Protein AF-0000000080295351 (afdb_homodimer)

Organism: Glossina morsitans morsitans (NCBI:txid37546)

Nearest PDB structures (foldseek):
  1lx5-assembly1_A-2  TM=9.892E-01  e=5.079E-13  Homo sapiens
  3qb4-assembly3_A  TM=9.776E-01  e=4.078E-13  Homo sapiens
  7zjf-assembly1_A  TM=9.695E-01  e=4.808E-13  Homo sapiens
  6z3j-assembly1_A  TM=9.639E-01  e=7.878E-13  Homo sapiens
  3evs-assembly1_B-2  TM=9.810E-01  e=1.364E-12  Homo sapiens

Structure (mmCIF, N/CA/C/O backbone):
data_AF-0000000080295351-model_v1
#
loop_
_entity.id
_entity.type
_entity.pdbx_description
1 polymer 'Protein decapentaplegic'
#
loop_
_atom_site.group_PDB
_atom_site.id
_atom_site.type_symbol
_atom_site.label_atom_id
_atom_site.label_alt_id
_atom_site.label_comp_id
_atom_site.label_asym_id
_atom_site.label_entity_id
_atom_site.label_seq_id
_atom_site.pdbx_PDB_ins_code
_atom_site.Cartn_x
_atom_site.Cartn_y
_atom_site.Cartn_z
_atom_site.occupancy
_atom_site.B_iso_or_equiv
_atom_site.auth_seq_id
_atom_site.auth_comp_id
_atom_site.auth_asym_id
_atom_site.auth_atom_id
_atom_site.pdbx_PDB_model_num
ATOM 1 N N . MET A 1 1 ? 25.172 14.836 -54.594 1 33.81 1 MET A N 1
ATOM 2 C CA . MET A 1 1 ? 23.75 14.508 -54.594 1 33.81 1 MET A CA 1
ATOM 3 C C . MET A 1 1 ? 23.484 13.18 -53.906 1 33.81 1 MET A C 1
ATOM 5 O O . MET A 1 1 ? 22.375 12.914 -53.469 1 33.81 1 MET A O 1
ATOM 9 N N . ARG A 1 2 ? 24.406 12.156 -54.125 1 41.59 2 ARG A N 1
ATOM 10 C CA . ARG A 1 2 ? 24.25 10.789 -53.656 1 41.59 2 ARG A CA 1
ATOM 11 C C . ARG A 1 2 ? 24.359 10.719 -52.125 1 41.59 2 ARG A C 1
ATOM 13 O O . ARG A 1 2 ? 23.75 9.844 -51.5 1 41.59 2 ARG A O 1
ATOM 20 N N . ALA A 1 3 ? 25.375 11.453 -51.562 1 43.94 3 ALA A N 1
ATOM 21 C CA . ALA A 1 3 ? 25.703 11.367 -50.156 1 43.94 3 ALA A CA 1
ATOM 22 C C . ALA A 1 3 ? 24.562 11.906 -49.312 1 43.94 3 ALA A C 1
ATOM 24 O O . ALA A 1 3 ? 24.406 11.523 -48.125 1 43.94 3 ALA A O 1
ATOM 25 N N . TRP A 1 4 ? 23.859 12.969 -49.812 1 43.91 4 TRP A N 1
ATOM 26 C CA . TRP A 1 4 ? 22.797 13.617 -49.031 1 43.91 4 TRP A CA 1
ATOM 27 C C . TRP A 1 4 ? 21.594 12.695 -48.875 1 43.91 4 TRP A C 1
ATOM 29 O O . TRP A 1 4 ? 20.688 12.977 -48.094 1 43.91 4 TRP A O 1
ATOM 39 N N . LEU A 1 5 ? 21.344 11.797 -49.969 1 41.09 5 LEU A N 1
ATOM 40 C CA . LEU A 1 5 ? 20.156 10.953 -49.906 1 41.09 5 LEU A CA 1
ATOM 41 C C . LEU A 1 5 ? 20.297 9.898 -48.812 1 41.09 5 LEU A C 1
ATOM 43 O O . LEU A 1 5 ? 19.312 9.25 -48.438 1 41.09 5 LEU A O 1
ATOM 47 N N . LEU A 1 6 ? 21.625 9.562 -48.438 1 41.78 6 LEU A N 1
ATOM 48 C CA . LEU A 1 6 ? 21.766 8.5 -47.438 1 41.78 6 LEU A CA 1
ATOM 49 C C . LEU A 1 6 ? 21.281 8.969 -46.062 1 41.78 6 LEU A C 1
ATOM 51 O O . LEU A 1 6 ? 20.906 8.156 -45.219 1 41.78 6 LEU A O 1
ATOM 55 N N . LEU A 1 7 ? 21.516 10.336 -45.781 1 42.91 7 LEU A N 1
ATOM 56 C CA . LEU A 1 7 ? 21.172 10.805 -44.438 1 42.91 7 LEU A CA 1
ATOM 57 C C . LEU A 1 7 ? 19.672 10.781 -44.219 1 42.91 7 LEU A C 1
ATOM 59 O O . LEU A 1 7 ? 19.203 10.625 -43.094 1 42.91 7 LEU A O 1
ATOM 63 N N . LEU A 1 8 ? 18.891 11.141 -45.281 1 39.78 8 LEU A N 1
ATOM 64 C CA . LEU A 1 8 ? 17.453 11.227 -45.062 1 39.78 8 LEU A CA 1
ATOM 65 C C . LEU A 1 8 ? 16.859 9.844 -44.75 1 39.78 8 LEU A C 1
ATOM 67 O O . LEU A 1 8 ? 15.75 9.742 -44.25 1 39.78 8 LEU A O 1
ATOM 71 N N . ALA A 1 9 ? 17.422 8.742 -45.438 1 37.09 9 ALA A N 1
ATOM 72 C CA . ALA A 1 9 ? 16.797 7.438 -45.25 1 37.09 9 ALA A CA 1
ATOM 73 C C . ALA A 1 9 ? 16.953 6.961 -43.812 1 37.09 9 ALA A C 1
ATOM 75 O O . ALA A 1 9 ? 16.25 6.047 -43.375 1 37.09 9 ALA A O 1
ATOM 76 N N . VAL A 1 10 ? 18.094 7.371 -43.125 1 39.38 10 VAL A N 1
ATOM 77 C CA . VAL A 1 10 ? 18.266 6.863 -41.781 1 39.38 10 VAL A CA 1
ATOM 78 C C . VAL A 1 10 ? 17.188 7.453 -40.844 1 39.38 10 VAL A C 1
ATOM 80 O O . VAL A 1 10 ? 16.797 6.82 -39.875 1 39.38 10 VAL A O 1
ATOM 83 N N . LEU A 1 11 ? 16.797 8.773 -41.062 1 35.59 11 LEU A N 1
ATOM 84 C CA . LEU A 1 11 ? 15.867 9.375 -40.125 1 35.59 11 LEU A CA 1
ATOM 85 C C . LEU A 1 11 ? 14.484 8.75 -40.219 1 35.59 11 LEU A C 1
ATOM 87 O O . LEU A 1 11 ? 13.602 9.031 -39.406 1 35.59 11 LEU A O 1
ATOM 91 N N . ALA A 1 12 ? 14.07 8.406 -41.438 1 31.62 12 ALA A N 1
ATOM 92 C CA . ALA A 1 12 ? 12.672 7.984 -41.562 1 31.62 12 ALA A CA 1
ATOM 93 C C . ALA A 1 12 ? 12.367 6.832 -40.594 1 31.62 12 ALA A C 1
ATOM 95 O O . ALA A 1 12 ? 11.297 6.781 -40 1 31.62 12 ALA A O 1
ATOM 96 N N . THR A 1 13 ? 13.008 5.676 -40.875 1 31.33 13 THR A N 1
ATOM 97 C CA . THR A 1 13 ? 12.32 4.453 -40.469 1 31.33 13 THR A CA 1
ATOM 98 C C . THR A 1 13 ? 12.273 4.348 -38.938 1 31.33 13 THR A C 1
ATOM 100 O O . THR A 1 13 ? 11.781 3.359 -38.406 1 31.33 13 THR A O 1
ATOM 103 N N . LEU A 1 14 ? 13.141 5.102 -38.219 1 31.36 14 LEU A N 1
ATOM 104 C CA . LEU A 1 14 ? 12.977 4.691 -36.812 1 31.36 14 LEU A CA 1
ATOM 105 C C . LEU A 1 14 ? 11.648 5.172 -36.25 1 31.36 14 LEU A C 1
ATOM 107 O O . LEU A 1 14 ? 11.578 6.211 -35.594 1 31.36 14 LEU A O 1
ATOM 111 N N . LEU A 1 15 ? 10.648 5.504 -37.062 1 30.25 15 LEU A N 1
ATOM 112 C CA . LEU A 1 15 ? 9.344 5.602 -36.438 1 30.25 15 LEU A CA 1
ATOM 113 C C . LEU A 1 15 ? 9.102 4.391 -35.531 1 30.25 15 LEU A C 1
ATOM 115 O O . LEU A 1 15 ? 8.789 3.305 -36 1 30.25 15 LEU A O 1
ATOM 119 N N . ILE A 1 16 ? 9.961 4.23 -34.531 1 29.77 16 ILE A N 1
ATOM 120 C CA . ILE A 1 16 ? 9.641 3.32 -33.438 1 29.77 16 ILE A CA 1
ATOM 121 C C . ILE A 1 16 ? 8.203 3.551 -32.969 1 29.77 16 ILE A C 1
ATOM 123 O O . ILE A 1 16 ? 7.879 4.609 -32.438 1 29.77 16 ILE A O 1
ATOM 127 N N . ARG A 1 17 ? 7.176 3.186 -33.75 1 28.94 17 ARG A N 1
ATOM 128 C CA . ARG A 1 17 ? 5.852 2.943 -33.188 1 28.94 17 ARG A CA 1
ATOM 129 C C . ARG A 1 17 ? 5.953 2.311 -31.812 1 28.94 17 ARG A C 1
ATOM 131 O O . ARG A 1 17 ? 6.355 1.154 -31.688 1 28.94 17 ARG A O 1
ATOM 138 N N . VAL A 1 18 ? 6.371 3.068 -30.859 1 31.17 18 VAL A N 1
ATOM 139 C CA . VAL A 1 18 ? 6.012 2.682 -29.5 1 31.17 18 VAL A CA 1
ATOM 140 C C . VAL A 1 18 ? 4.531 2.314 -29.438 1 31.17 18 VAL A C 1
ATOM 142 O O . VAL A 1 18 ? 3.664 3.191 -29.5 1 31.17 18 VAL A O 1
ATOM 145 N N . THR A 1 19 ? 4.051 1.417 -30.234 1 28.97 19 THR A N 1
ATOM 146 C CA . THR A 1 19 ? 2.795 0.798 -29.828 1 28.97 19 THR A CA 1
ATOM 147 C C . THR A 1 19 ? 2.766 0.582 -28.312 1 28.97 19 THR A C 1
ATOM 149 O O . THR A 1 19 ? 3.611 -0.13 -27.766 1 28.97 19 THR A O 1
ATOM 152 N N . VAL A 1 20 ? 2.518 1.569 -27.625 1 30.67 20 VAL A N 1
ATOM 153 C CA . VAL A 1 20 ? 1.967 1.328 -26.297 1 30.67 20 VAL A CA 1
ATOM 154 C C . VAL A 1 20 ? 0.976 0.167 -26.344 1 30.67 20 VAL A C 1
ATOM 156 O O . VAL A 1 20 ? -0.107 0.294 -26.922 1 30.67 20 VAL A O 1
ATOM 159 N N . ALA A 1 21 ? 1.445 -1.022 -26.672 1 30.05 21 ALA A N 1
ATOM 160 C CA . ALA A 1 21 ? 0.591 -2.148 -26.312 1 30.05 21 ALA A CA 1
ATOM 161 C C . ALA A 1 21 ? -0.128 -1.884 -24.984 1 30.05 21 ALA A C 1
ATOM 163 O O . ALA A 1 21 ? 0.512 -1.733 -23.953 1 30.05 21 ALA A O 1
ATOM 164 N N . ASN A 1 22 ? -1.122 -1.105 -25.016 1 31.73 22 ASN A N 1
ATOM 165 C CA . ASN A 1 22 ? -2.127 -1.218 -23.969 1 31.73 22 ASN A CA 1
ATOM 166 C C . ASN A 1 22 ? -2.24 -2.65 -23.453 1 31.73 22 ASN A C 1
ATOM 168 O O . ASN A 1 22 ? -2.998 -3.453 -24 1 31.73 22 ASN A O 1
ATOM 172 N N . GLN A 1 23 ? -1.128 -3.342 -23.375 1 30.75 23 GLN A N 1
ATOM 173 C CA . GLN A 1 23 ? -1.26 -4.617 -22.688 1 30.75 23 GLN A CA 1
ATOM 174 C C . GLN A 1 23 ? -2.195 -4.492 -21.484 1 30.75 23 GLN A C 1
ATOM 176 O O . GLN A 1 23 ? -1.875 -3.812 -20.5 1 30.75 23 GLN A O 1
ATOM 181 N N . ASN A 1 24 ? -3.455 -4.305 -21.766 1 34.47 24 ASN A N 1
ATOM 182 C CA . ASN A 1 24 ? -4.355 -4.75 -20.719 1 34.47 24 ASN A CA 1
ATOM 183 C C . ASN A 1 24 ? -3.725 -5.844 -19.859 1 34.47 24 ASN A C 1
ATOM 185 O O . ASN A 1 24 ? -3.633 -6.996 -20.281 1 34.47 24 ASN A O 1
ATOM 189 N N . LEU A 1 25 ? -2.516 -5.59 -19.391 1 35.16 25 LEU A N 1
ATOM 190 C CA . LEU A 1 25 ? -2.014 -6.566 -18.422 1 35.16 25 LEU A CA 1
ATOM 191 C C . LEU A 1 25 ? -3.162 -7.211 -17.656 1 35.16 25 LEU A C 1
ATOM 193 O O . LEU A 1 25 ? -3.82 -6.555 -16.844 1 35.16 25 LEU A O 1
ATOM 197 N N . ILE A 1 26 ? -3.949 -8.008 -18.344 1 40.06 26 ILE A N 1
ATOM 198 C CA . ILE A 1 26 ? -4.84 -8.898 -17.609 1 40.06 26 ILE A CA 1
ATOM 199 C C . ILE A 1 26 ? -4.195 -9.289 -16.281 1 40.06 26 ILE A C 1
ATOM 201 O O . ILE A 1 26 ? -3.094 -9.844 -16.266 1 40.06 26 ILE A O 1
ATOM 205 N N . ASP A 1 27 ? -4.449 -8.508 -15.281 1 47.47 27 ASP A N 1
ATOM 206 C CA . ASP A 1 27 ? -3.998 -8.82 -13.93 1 47.47 27 ASP A CA 1
ATOM 207 C C . ASP A 1 27 ? -4.207 -10.297 -13.609 1 47.47 27 ASP A C 1
ATOM 209 O O . ASP A 1 27 ? -5.34 -10.742 -13.414 1 47.47 27 ASP A O 1
ATOM 213 N N . ASP A 1 28 ? -3.365 -11.18 -14.062 1 52.41 28 ASP A N 1
ATOM 214 C CA . ASP A 1 28 ? -3.34 -12.617 -13.844 1 52.41 28 ASP A CA 1
ATOM 215 C C . ASP A 1 28 ? -3.629 -12.961 -12.383 1 52.41 28 ASP A C 1
ATOM 217 O O . ASP A 1 28 ? -3.959 -14.102 -12.062 1 52.41 28 ASP A O 1
ATOM 221 N N . ASN A 1 29 ? -3.668 -11.883 -11.562 1 59.28 29 ASN A N 1
ATOM 222 C CA . ASN A 1 29 ? -3.932 -12.203 -10.164 1 59.28 29 ASN A CA 1
ATOM 223 C C . ASN A 1 29 ? -5.418 -12.102 -9.836 1 59.28 29 ASN A C 1
ATOM 225 O O . ASN A 1 29 ? -5.816 -12.258 -8.68 1 59.28 29 ASN A O 1
ATOM 229 N N . ASN A 1 30 ? -6.07 -11.945 -10.945 1 75.31 30 ASN A N 1
ATOM 230 C CA . ASN A 1 30 ? -7.516 -11.883 -10.766 1 75.31 30 ASN A CA 1
ATOM 231 C C . ASN A 1 30 ? -8.172 -13.234 -11.031 1 75.31 30 ASN A C 1
ATOM 233 O O . ASN A 1 30 ? -7.98 -13.82 -12.102 1 75.31 30 ASN A O 1
ATOM 237 N N . ILE A 1 31 ? -8.75 -13.812 -10.023 1 79.38 31 ILE A N 1
ATOM 238 C CA . ILE A 1 31 ? -9.43 -15.102 -10.109 1 79.38 31 ILE A CA 1
ATOM 239 C C . ILE A 1 31 ? -10.375 -15.109 -11.305 1 79.38 31 ILE A C 1
ATOM 241 O O . ILE A 1 31 ? -10.695 -16.172 -11.852 1 79.38 31 ILE A O 1
ATOM 245 N N . LEU A 1 32 ? -10.789 -13.891 -11.703 1 76.06 32 LEU A N 1
ATOM 246 C CA . LEU A 1 32 ? -11.68 -13.781 -12.852 1 76.06 32 LEU A CA 1
ATOM 247 C C . LEU A 1 32 ? -10.992 -14.266 -14.117 1 76.06 32 LEU A C 1
ATOM 249 O O . LEU A 1 32 ? -11.633 -14.898 -14.969 1 76.06 32 LEU A O 1
ATOM 253 N N . THR A 1 33 ? -9.82 -13.938 -14.203 1 76.5 33 THR A N 1
ATOM 254 C CA . THR A 1 33 ? -9.062 -14.383 -15.367 1 76.5 33 THR A CA 1
ATOM 255 C C . THR A 1 33 ? -8.992 -15.906 -15.414 1 76.5 33 THR A C 1
ATOM 257 O O . THR A 1 33 ? -9.125 -16.5 -16.484 1 76.5 33 THR A O 1
ATOM 260 N N . LEU A 1 34 ? -8.719 -16.438 -14.289 1 78.31 34 LEU A N 1
ATOM 261 C CA . LEU A 1 34 ? -8.688 -17.906 -14.195 1 78.31 34 LEU A CA 1
ATOM 262 C C . LEU A 1 34 ? -10.039 -18.5 -14.57 1 78.31 34 LEU A C 1
ATOM 264 O O . LEU A 1 34 ? -10.109 -19.438 -15.352 1 78.31 34 LEU A O 1
ATOM 268 N N . LEU A 1 35 ? -11.055 -17.891 -14.102 1 77.56 35 LEU A N 1
ATOM 269 C CA . LEU A 1 35 ? -12.406 -18.391 -14.352 1 77.56 35 LEU A CA 1
ATOM 270 C C . LEU A 1 35 ? -12.75 -18.297 -15.836 1 77.56 35 LEU A C 1
ATOM 272 O O . LEU A 1 35 ? -13.328 -19.234 -16.406 1 77.56 35 LEU A O 1
ATOM 276 N N . ASN A 1 36 ? -12.422 -17.219 -16.344 1 76.38 36 ASN A N 1
ATOM 277 C CA . ASN A 1 36 ? -12.68 -17.031 -17.766 1 76.38 36 ASN A CA 1
ATOM 278 C C . ASN A 1 36 ? -11.898 -18.031 -18.625 1 76.38 36 ASN A C 1
ATOM 280 O O . ASN A 1 36 ? -12.422 -18.547 -19.609 1 76.38 36 ASN A O 1
ATOM 284 N N . LYS A 1 37 ? -10.703 -18.219 -18.188 1 75.44 37 LYS A N 1
ATOM 285 C CA . LYS A 1 37 ? -9.859 -19.188 -18.891 1 75.44 37 LYS A CA 1
ATOM 286 C C . LYS A 1 37 ? -10.438 -20.594 -18.797 1 75.44 37 LYS A C 1
ATOM 288 O O . LYS A 1 37 ? -10.477 -21.312 -19.797 1 75.44 37 LYS A O 1
ATOM 293 N N . MET A 1 38 ? -10.961 -20.906 -17.672 1 76.19 38 MET A N 1
ATOM 294 C CA . MET A 1 38 ? -11.453 -22.266 -17.438 1 76.19 38 MET A CA 1
ATOM 295 C C . MET A 1 38 ? -12.82 -22.469 -18.078 1 76.19 38 MET A C 1
ATOM 297 O O . MET A 1 38 ? -13.18 -23.594 -18.438 1 76.19 38 MET A O 1
ATOM 301 N N . LYS A 1 39 ? -13.492 -21.406 -18.188 1 73.56 39 LYS A N 1
ATOM 302 C CA . LYS A 1 39 ? -14.797 -21.484 -18.844 1 73.56 39 LYS A CA 1
ATOM 303 C C . LYS A 1 39 ? -14.641 -21.594 -20.359 1 73.56 39 LYS A C 1
ATOM 305 O O . LYS A 1 39 ? -15.406 -22.312 -21.016 1 73.56 39 LYS A O 1
ATOM 310 N N . LYS A 1 40 ? -13.742 -20.906 -20.844 1 72.81 40 LYS A N 1
ATOM 311 C CA . LYS A 1 40 ? -13.531 -20.891 -22.281 1 72.81 40 LYS A CA 1
ATOM 312 C C . LYS A 1 40 ? -13.008 -22.25 -22.766 1 72.81 40 LYS A C 1
ATOM 314 O O . LYS A 1 40 ? -13.43 -22.75 -23.812 1 72.81 40 LYS A O 1
ATOM 319 N N . ASN A 1 41 ? -12.094 -22.766 -21.984 1 68 41 ASN A N 1
ATOM 320 C CA . ASN A 1 41 ? -11.508 -24.062 -22.312 1 68 41 ASN A CA 1
ATOM 321 C C . ASN A 1 41 ? -11.57 -25.016 -21.125 1 68 41 ASN A C 1
ATOM 323 O O . ASN A 1 41 ? -10.586 -25.203 -20.422 1 68 41 ASN A O 1
ATOM 327 N N . PRO A 1 42 ? -12.82 -25.469 -21.031 1 65.75 42 PRO A N 1
ATOM 328 C CA . PRO A 1 42 ? -12.914 -26.375 -19.891 1 65.75 42 PRO A CA 1
ATOM 329 C C . PRO A 1 42 ? -12.008 -27.594 -20.016 1 65.75 42 PRO A C 1
ATOM 331 O O . PRO A 1 42 ? -12.008 -28.266 -21.047 1 65.75 42 PRO A O 1
ATOM 334 N N . PRO A 1 43 ? -11.086 -27.594 -19.094 1 64.31 43 PRO A N 1
ATOM 335 C CA . PRO A 1 43 ? -10.172 -28.734 -19.203 1 64.31 43 PRO A CA 1
ATOM 336 C C . PRO A 1 43 ? -10.875 -30.078 -19.031 1 64.31 43 PRO A C 1
ATOM 338 O O . PRO A 1 43 ? -11.758 -30.203 -18.172 1 64.31 43 PRO A O 1
ATOM 341 N N . LYS A 1 44 ? -10.961 -30.812 -20.109 1 68.25 44 LYS A N 1
ATOM 342 C CA . LYS A 1 44 ? -11.359 -32.188 -19.906 1 68.25 44 LYS A CA 1
ATOM 343 C C . LYS A 1 44 ? -10.32 -32.969 -19.094 1 68.25 44 LYS A C 1
ATOM 345 O O . LYS A 1 44 ? -9.422 -33.594 -19.641 1 68.25 44 LYS A O 1
ATOM 350 N N . ILE A 1 45 ? -10.383 -32.625 -17.797 1 69.44 45 ILE A N 1
ATOM 351 C CA . ILE A 1 45 ? -9.328 -33.156 -16.938 1 69.44 45 ILE A CA 1
ATOM 352 C C . ILE A 1 45 ? -9.711 -34.562 -16.453 1 69.44 45 ILE A C 1
ATOM 354 O O . ILE A 1 45 ? -10.789 -34.75 -15.891 1 69.44 45 ILE A O 1
ATOM 358 N N . ASP A 1 46 ? -8.977 -35.469 -17.125 1 71.88 46 ASP A N 1
ATOM 359 C CA . ASP A 1 46 ? -9.047 -36.781 -16.5 1 71.88 46 ASP A CA 1
ATOM 360 C C . ASP A 1 46 ? -8.203 -36.844 -15.227 1 71.88 46 ASP A C 1
ATOM 362 O O . ASP A 1 46 ? -6.996 -37.094 -15.289 1 71.88 46 ASP A O 1
ATOM 366 N N . ARG A 1 47 ? -8.898 -36.625 -14.086 1 71.88 47 ARG A N 1
ATOM 367 C CA . ARG A 1 47 ? -8.219 -36.531 -12.797 1 71.88 47 ARG A CA 1
ATOM 368 C C . ARG A 1 47 ? -7.445 -37.781 -12.484 1 71.88 47 ARG A C 1
ATOM 370 O O . ARG A 1 47 ? -6.453 -37.75 -11.758 1 71.88 47 ARG A O 1
ATOM 377 N N . SER A 1 48 ? -7.867 -38.875 -13.062 1 70.38 48 SER A N 1
ATOM 378 C CA . SER A 1 48 ? -7.199 -40.125 -12.773 1 70.38 48 SER A CA 1
ATOM 379 C C . SER A 1 48 ? -5.809 -40.188 -13.398 1 70.38 48 SER A C 1
ATOM 381 O O . SER A 1 48 ? -4.941 -40.938 -12.938 1 70.38 48 SER A O 1
ATOM 383 N N . LYS A 1 49 ? -5.66 -39.312 -14.344 1 74.25 49 LYS A N 1
ATOM 384 C CA . LYS A 1 49 ? -4.391 -39.375 -15.062 1 74.25 49 LYS A CA 1
ATOM 385 C C . LYS A 1 49 ? -3.432 -38.281 -14.57 1 74.25 49 LYS A C 1
ATOM 387 O O . LYS A 1 49 ? -2.266 -38.25 -14.969 1 74.25 49 LYS A O 1
ATOM 392 N N . ILE A 1 50 ? -3.938 -37.5 -13.742 1 78.81 50 ILE A N 1
ATOM 393 C CA . ILE A 1 50 ? -3.09 -36.406 -13.289 1 78.81 50 ILE A CA 1
ATOM 394 C C . ILE A 1 50 ? -2.445 -36.75 -11.953 1 78.81 50 ILE A C 1
ATOM 396 O O . ILE A 1 50 ? -3.131 -37.188 -11.023 1 78.81 50 ILE A O 1
ATOM 400 N N . VAL A 1 51 ? -1.111 -36.719 -12.047 1 86.69 51 VAL A N 1
ATOM 401 C CA . VAL A 1 51 ? -0.367 -36.938 -10.812 1 86.69 51 VAL A CA 1
ATOM 402 C C . VAL A 1 51 ? 0.142 -35.594 -10.266 1 86.69 51 VAL A C 1
ATOM 404 O O . VAL A 1 51 ? 0.805 -34.844 -10.977 1 86.69 51 VAL A O 1
ATOM 407 N N . ILE A 1 52 ? -0.254 -35.375 -9.047 1 90.25 52 ILE A N 1
ATOM 408 C CA . ILE A 1 52 ? 0.256 -34.188 -8.359 1 90.25 52 ILE A CA 1
ATOM 409 C C . ILE A 1 52 ? 1.617 -34.5 -7.738 1 90.25 52 ILE A C 1
ATOM 411 O O . ILE A 1 52 ? 1.727 -35.375 -6.867 1 90.25 52 ILE A O 1
ATOM 415 N N . PRO A 1 53 ? 2.543 -33.75 -8.203 1 91.19 53 PRO A N 1
ATOM 416 C CA . PRO A 1 53 ? 3.844 -34 -7.574 1 91.19 53 PRO A CA 1
ATOM 417 C C . PRO A 1 53 ? 3.824 -33.781 -6.062 1 91.19 53 PRO A C 1
ATOM 419 O O . PRO A 1 53 ? 3.176 -32.844 -5.59 1 91.19 53 PRO A O 1
ATOM 422 N N . ASP A 1 54 ? 4.555 -34.625 -5.371 1 88.25 54 ASP A N 1
ATOM 423 C CA . ASP A 1 54 ? 4.594 -34.531 -3.916 1 88.25 54 ASP A CA 1
ATOM 424 C C . ASP A 1 54 ? 5.094 -33.156 -3.453 1 88.25 54 ASP A C 1
ATOM 426 O O . ASP A 1 54 ? 4.582 -32.625 -2.48 1 88.25 54 ASP A O 1
ATOM 430 N N . GLU A 1 55 ? 6.027 -32.75 -4.125 1 86.62 55 GLU A N 1
ATOM 431 C CA . GLU A 1 55 ? 6.613 -31.453 -3.744 1 86.62 55 GLU A CA 1
ATOM 432 C C . GLU A 1 55 ? 5.578 -30.344 -3.805 1 86.62 55 GLU A C 1
ATOM 434 O O . GLU A 1 55 ? 5.57 -29.453 -2.953 1 86.62 55 GLU A O 1
ATOM 439 N N . LEU A 1 56 ? 4.832 -30.359 -4.793 1 90.56 56 LEU A N 1
ATOM 440 C CA . LEU A 1 56 ? 3.793 -29.344 -4.93 1 90.56 56 LEU A CA 1
ATOM 441 C C . LEU A 1 56 ? 2.766 -29.469 -3.809 1 90.56 56 LEU A C 1
ATOM 443 O O . LEU A 1 56 ? 2.328 -28.453 -3.252 1 90.56 56 LEU A O 1
ATOM 447 N N . TRP A 1 57 ? 2.432 -30.656 -3.535 1 89.12 57 TRP A N 1
ATOM 448 C CA . TRP A 1 57 ? 1.488 -30.891 -2.449 1 89.12 57 TRP A CA 1
ATOM 449 C C . TRP A 1 57 ? 2.049 -30.391 -1.121 1 89.12 57 TRP A C 1
ATOM 451 O O . TRP A 1 57 ? 1.341 -29.75 -0.34 1 89.12 57 TRP A O 1
ATOM 461 N N . GLU A 1 58 ? 3.297 -30.672 -0.961 1 87.5 58 GLU A N 1
ATOM 462 C CA . GLU A 1 58 ? 3.959 -30.203 0.257 1 87.5 58 GLU A CA 1
ATOM 463 C C . GLU A 1 58 ? 3.965 -28.688 0.342 1 87.5 58 GLU A C 1
ATOM 465 O O . GLU A 1 58 ? 3.75 -28.125 1.414 1 87.5 58 GLU A O 1
ATOM 470 N N . GLN A 1 59 ? 4.207 -28.125 -0.724 1 88.19 59 GLN A N 1
ATOM 471 C CA . GLN A 1 59 ? 4.207 -26.672 -0.758 1 88.19 59 GLN A CA 1
ATOM 472 C C . GLN A 1 59 ? 2.816 -26.109 -0.469 1 88.19 59 GLN A C 1
ATOM 474 O O . GLN A 1 59 ? 2.678 -25.094 0.207 1 88.19 59 GLN A O 1
ATOM 479 N N . TYR A 1 60 ? 1.876 -26.672 -0.994 1 90 60 TYR A N 1
ATOM 480 C CA . TYR A 1 60 ? 0.496 -26.297 -0.722 1 90 60 TYR A CA 1
ATOM 481 C C . TYR A 1 60 ? 0.199 -26.344 0.771 1 90 60 TYR A C 1
ATOM 483 O O . TYR A 1 60 ? -0.349 -25.391 1.336 1 90 60 TYR A O 1
ATOM 491 N N . LEU A 1 61 ? 0.573 -27.438 1.346 1 86.94 61 LEU A N 1
ATOM 492 C CA . LEU A 1 61 ? 0.341 -27.609 2.775 1 86.94 61 LEU A CA 1
ATOM 493 C C . LEU A 1 61 ? 1.12 -26.578 3.58 1 86.94 61 LEU A C 1
ATOM 495 O O . LEU A 1 61 ? 0.613 -26.047 4.57 1 86.94 61 LEU A O 1
ATOM 499 N N . ALA A 1 62 ? 2.26 -26.234 3.117 1 83.38 62 ALA A N 1
ATOM 500 C CA . ALA A 1 62 ? 3.104 -25.266 3.799 1 83.38 62 ALA A CA 1
ATOM 501 C C . ALA A 1 62 ? 2.492 -23.859 3.729 1 83.38 62 ALA A C 1
ATOM 503 O O . ALA A 1 62 ? 2.547 -23.109 4.699 1 83.38 62 ALA A O 1
ATOM 504 N N . ARG A 1 63 ? 1.953 -23.531 2.637 1 81.19 63 ARG A N 1
ATOM 505 C CA . ARG A 1 63 ? 1.376 -22.203 2.418 1 81.19 63 ARG A CA 1
ATOM 506 C C . ARG A 1 63 ? 0.099 -22.031 3.232 1 81.19 63 ARG A C 1
ATOM 508 O O . ARG A 1 63 ? -0.285 -20.906 3.553 1 81.19 63 ARG A O 1
ATOM 515 N N . ASN A 1 64 ? -0.535 -22.969 3.537 1 75.38 64 ASN A N 1
ATOM 516 C CA . ASN A 1 64 ? -1.769 -22.891 4.312 1 75.38 64 ASN A CA 1
ATOM 517 C C . ASN A 1 64 ? -1.525 -23.219 5.785 1 75.38 64 ASN A C 1
ATOM 519 O O . ASN A 1 64 ? -2.414 -23.734 6.465 1 75.38 64 ASN A O 1
ATOM 523 N N . LYS A 1 65 ? -0.288 -22.469 6.23 1 65.44 65 LYS A N 1
ATOM 524 C CA . LYS A 1 65 ? 0.127 -22.438 7.629 1 65.44 65 LYS A CA 1
ATOM 525 C C . LYS A 1 65 ? 0.105 -23.844 8.242 1 65.44 65 LYS A C 1
ATOM 527 O O . LYS A 1 65 ? -0.1 -24 9.445 1 65.44 65 LYS A O 1
ATOM 532 N N . GLN A 1 66 ? 0.197 -24.688 7.391 1 58.62 66 GLN A N 1
ATOM 533 C CA . GLN A 1 66 ? 0.378 -26.016 7.98 1 58.62 66 GLN A CA 1
ATOM 534 C C . GLN A 1 66 ? 1.858 -26.359 8.109 1 58.62 66 GLN A C 1
ATOM 536 O O . GLN A 1 66 ? 2.713 -25.672 7.547 1 58.62 66 GLN A O 1
ATOM 541 N N . LYS A 1 67 ? 2.355 -27.172 9 1 56.16 67 LYS A N 1
ATOM 542 C CA . LYS A 1 67 ? 3.582 -27.641 9.633 1 56.16 67 LYS A CA 1
ATOM 543 C C . LYS A 1 67 ? 4.742 -27.656 8.633 1 56.16 67 LYS A C 1
ATOM 545 O O . LYS A 1 67 ? 5.793 -28.25 8.914 1 56.16 67 LYS A O 1
ATOM 550 N N . PHE A 1 68 ? 4.602 -27.109 7.414 1 54.31 68 PHE A N 1
ATOM 551 C CA . PHE A 1 68 ? 5.77 -27.484 6.629 1 54.31 68 PHE A CA 1
ATOM 552 C C . PHE A 1 68 ? 6.691 -26.297 6.422 1 54.31 68 PHE A C 1
ATOM 554 O O . PHE A 1 68 ? 6.246 -25.141 6.434 1 54.31 68 PHE A O 1
ATOM 561 N N . ARG A 1 69 ? 8 -26.484 6.367 1 55.5 69 ARG A N 1
ATOM 562 C CA . ARG A 1 69 ? 9.055 -25.5 6.117 1 55.5 69 ARG A CA 1
ATOM 563 C C . ARG A 1 69 ? 8.945 -24.922 4.715 1 55.5 69 ARG A C 1
ATOM 565 O O . ARG A 1 69 ? 8.875 -25.656 3.732 1 55.5 69 ARG A O 1
ATOM 572 N N . PRO A 1 70 ? 8.789 -23.641 4.727 1 59.44 70 PRO A N 1
ATOM 573 C CA . PRO A 1 70 ? 8.625 -23.047 3.396 1 59.44 70 PRO A CA 1
ATOM 574 C C . PRO A 1 70 ? 9.875 -23.188 2.533 1 59.44 70 PRO A C 1
ATOM 576 O O . PRO A 1 70 ? 10.992 -23.141 3.053 1 59.44 70 PRO A O 1
ATOM 579 N N . ASN A 1 71 ? 9.734 -23.781 1.285 1 63.31 71 ASN A N 1
ATOM 580 C CA . ASN A 1 71 ? 10.781 -23.672 0.275 1 63.31 71 ASN A CA 1
ATOM 581 C C . ASN A 1 71 ? 11.195 -22.219 0.056 1 63.31 71 ASN A C 1
ATOM 583 O O . ASN A 1 71 ? 10.344 -21.344 -0.08 1 63.31 71 ASN A O 1
ATOM 587 N N . PRO A 1 72 ? 12.43 -21.922 0.279 1 66.62 72 PRO A N 1
ATOM 588 C CA . PRO A 1 72 ? 12.883 -20.531 0.105 1 66.62 72 PRO A CA 1
ATOM 589 C C . PRO A 1 72 ? 12.391 -19.906 -1.198 1 66.62 72 PRO A C 1
ATOM 591 O O . PRO A 1 72 ? 12.133 -18.703 -1.249 1 66.62 72 PRO A O 1
ATOM 594 N N . LEU A 1 73 ? 12.281 -20.828 -2.156 1 68.94 73 LEU A N 1
ATOM 595 C CA . LEU A 1 73 ? 11.828 -20.297 -3.443 1 68.94 73 LEU A CA 1
ATOM 596 C C . LEU A 1 73 ? 10.352 -19.906 -3.383 1 68.94 73 LEU A C 1
ATOM 598 O O . LEU A 1 73 ? 9.898 -19.094 -4.172 1 68.94 73 LEU A O 1
ATOM 602 N N . ALA A 1 74 ? 9.758 -20.531 -2.436 1 64.38 74 ALA A N 1
ATOM 603 C CA . ALA A 1 74 ? 8.328 -20.281 -2.295 1 64.38 74 ALA A CA 1
ATOM 604 C C . ALA A 1 74 ? 8.07 -18.875 -1.749 1 64.38 74 ALA A C 1
ATOM 606 O O . ALA A 1 74 ? 6.992 -18.312 -1.943 1 64.38 74 ALA A O 1
ATOM 607 N N . LYS A 1 75 ? 9.039 -18.328 -1.166 1 67.75 75 LYS A N 1
ATOM 608 C CA . LYS A 1 75 ? 8.875 -17 -0.582 1 67.75 75 LYS A CA 1
ATOM 609 C C . LYS A 1 75 ? 8.914 -15.922 -1.655 1 67.75 75 LYS A C 1
ATOM 611 O O . LYS A 1 75 ? 8.305 -14.867 -1.502 1 67.75 75 LYS A O 1
ATOM 616 N N . VAL A 1 76 ? 9.469 -16.391 -2.75 1 73.06 76 VAL A N 1
ATOM 617 C CA . VAL A 1 76 ? 9.719 -15.328 -3.732 1 73.06 76 VAL A CA 1
ATOM 618 C C . VAL A 1 76 ? 8.758 -15.484 -4.91 1 73.06 76 VAL A C 1
ATOM 620 O O . VAL A 1 76 ? 8.664 -14.602 -5.762 1 73.06 76 VAL A O 1
ATOM 623 N N . ALA A 1 77 ? 8.039 -16.594 -4.887 1 86.62 77 ALA A N 1
ATOM 624 C CA . ALA A 1 77 ? 7.141 -16.859 -6.008 1 86.62 77 ALA A CA 1
ATOM 625 C C . ALA A 1 77 ? 5.707 -17.062 -5.527 1 86.62 77 ALA A C 1
ATOM 627 O O . ALA A 1 77 ? 5.469 -17.703 -4.5 1 86.62 77 ALA A O 1
ATOM 628 N N . ASP A 1 78 ? 4.82 -16.453 -6.285 1 87.31 78 ASP A N 1
ATOM 629 C CA . ASP A 1 78 ? 3.42 -16.609 -5.914 1 87.31 78 ASP A CA 1
ATOM 630 C C . ASP A 1 78 ? 2.766 -17.75 -6.699 1 87.31 78 ASP A C 1
ATOM 632 O O . ASP A 1 78 ? 1.643 -18.156 -6.395 1 87.31 78 ASP A O 1
ATOM 636 N N . THR A 1 79 ? 3.498 -18.25 -7.688 1 92.19 79 THR A N 1
ATOM 637 C CA . THR A 1 79 ? 2.953 -19.328 -8.516 1 92.19 79 THR A CA 1
ATOM 638 C C . THR A 1 79 ? 4.004 -20.406 -8.773 1 92.19 79 THR A C 1
ATOM 640 O O . THR A 1 79 ? 5.164 -20.094 -9.055 1 92.19 79 THR A O 1
ATOM 643 N N . VAL A 1 80 ? 3.645 -21.609 -8.578 1 93.81 80 VAL A N 1
ATOM 644 C CA . VAL A 1 80 ? 4.48 -22.75 -8.906 1 93.81 80 VAL A CA 1
ATOM 645 C C . VAL A 1 80 ? 3.764 -23.641 -9.922 1 93.81 80 VAL A C 1
ATOM 647 O O . VAL A 1 80 ? 2.578 -23.938 -9.766 1 93.81 80 VAL A O 1
ATOM 650 N N . ARG A 1 81 ? 4.453 -24.031 -10.977 1 94.56 81 ARG A N 1
ATOM 651 C CA . ARG A 1 81 ? 3.895 -24.906 -11.992 1 94.56 81 ARG A CA 1
ATOM 652 C C . ARG A 1 81 ? 4.75 -26.156 -12.172 1 94.56 81 ARG A C 1
ATOM 654 O O . ARG A 1 81 ? 5.973 -26.109 -12.008 1 94.56 81 ARG A O 1
ATOM 661 N N . SER A 1 82 ? 4.082 -27.203 -12.422 1 95.38 82 SER A N 1
ATOM 662 C CA . SER A 1 82 ? 4.777 -28.453 -12.734 1 95.38 82 SER A CA 1
ATOM 663 C C . SER A 1 82 ? 4.5 -28.891 -14.164 1 95.38 82 SER A C 1
ATOM 665 O O . SER A 1 82 ? 3.344 -28.953 -14.586 1 95.38 82 SER A O 1
ATOM 667 N N . PHE A 1 83 ? 5.57 -29.188 -14.898 1 95.06 83 PHE A N 1
ATOM 668 C CA . PHE A 1 83 ? 5.469 -29.641 -16.281 1 95.06 83 PHE A CA 1
ATOM 669 C C . PHE A 1 83 ? 6.055 -31.031 -16.438 1 95.06 83 PHE A C 1
ATOM 671 O O . PHE A 1 83 ? 7.047 -31.375 -15.789 1 95.06 83 PHE A O 1
ATOM 678 N N . THR A 1 84 ? 5.395 -31.781 -17.234 1 93.5 84 THR A N 1
ATOM 679 C CA . THR A 1 84 ? 5.922 -33.094 -17.578 1 93.5 84 THR A CA 1
ATOM 680 C C . THR A 1 84 ? 6.41 -33.125 -19.016 1 93.5 84 THR A C 1
ATOM 682 O O . THR A 1 84 ? 6.09 -32.219 -19.812 1 93.5 84 THR A O 1
ATOM 685 N N . HIS A 1 85 ? 7.289 -34.125 -19.281 1 94.88 85 HIS A N 1
ATOM 686 C CA . HIS A 1 85 ? 7.852 -34.312 -20.625 1 94.88 85 HIS A CA 1
ATOM 687 C C . HIS A 1 85 ? 6.766 -34.562 -21.656 1 94.88 85 HIS A C 1
ATOM 689 O O . HIS A 1 85 ? 5.879 -35.406 -21.422 1 94.88 85 HIS A O 1
ATOM 695 N N . LYS A 1 86 ? 6.836 -33.844 -22.688 1 93.25 86 LYS A N 1
ATOM 696 C CA . LYS A 1 86 ? 5.949 -34.094 -23.828 1 93.25 86 LYS A CA 1
ATOM 697 C C . LYS A 1 86 ? 6.609 -35.031 -24.844 1 93.25 86 LYS A C 1
ATOM 699 O O . LYS A 1 86 ? 7.559 -34.625 -25.516 1 93.25 86 LYS A O 1
ATOM 704 N N . GLU A 1 87 ? 6.008 -36.156 -24.969 1 91.12 87 GLU A N 1
ATOM 705 C CA . GLU A 1 87 ? 6.586 -37.156 -25.844 1 91.12 87 GLU A CA 1
ATOM 706 C C . GLU A 1 87 ? 6.422 -36.75 -27.312 1 91.12 87 GLU A C 1
ATOM 708 O O . GLU A 1 87 ? 5.441 -36.125 -27.688 1 91.12 87 GLU A O 1
ATOM 713 N N . SER A 1 88 ? 7.434 -37.094 -28.109 1 91.81 88 SER A N 1
ATOM 714 C CA . SER A 1 88 ? 7.418 -36.875 -29.547 1 91.81 88 SER A CA 1
ATOM 715 C C . SER A 1 88 ? 8.258 -37.906 -30.281 1 91.81 88 SER A C 1
ATOM 717 O O . SER A 1 88 ? 8.914 -38.719 -29.672 1 91.81 88 SER A O 1
ATOM 719 N N . LYS A 1 89 ? 8.234 -37.812 -31.562 1 91.5 89 LYS A N 1
ATOM 720 C CA . LYS A 1 89 ? 8.977 -38.75 -32.406 1 91.5 89 LYS A CA 1
ATOM 721 C C . LYS A 1 89 ? 10.477 -38.562 -32.219 1 91.5 89 LYS A C 1
ATOM 723 O O . LYS A 1 89 ? 11.242 -39.531 -32.406 1 91.5 89 LYS A O 1
ATOM 728 N N . ILE A 1 90 ? 10.875 -37.438 -31.844 1 88.25 90 ILE A N 1
ATOM 729 C CA . ILE A 1 90 ? 12.289 -37.125 -31.672 1 88.25 90 ILE A CA 1
ATOM 730 C C . ILE A 1 90 ? 12.867 -38 -30.547 1 88.25 90 ILE A C 1
ATOM 732 O O . ILE A 1 90 ? 14.062 -38.281 -30.531 1 88.25 90 ILE A O 1
ATOM 736 N N . ASP A 1 91 ? 12.07 -38.406 -29.641 1 90.38 91 ASP A N 1
ATOM 737 C CA . ASP A 1 91 ? 12.508 -39.188 -28.469 1 90.38 91 ASP A CA 1
ATOM 738 C C . ASP A 1 91 ? 13.102 -40.531 -28.891 1 90.38 91 ASP A C 1
ATOM 740 O O . ASP A 1 91 ? 13.922 -41.094 -28.156 1 90.38 91 ASP A O 1
ATOM 744 N N . ASP A 1 92 ? 12.688 -40.969 -30.031 1 90 92 ASP A N 1
ATOM 745 C CA . ASP A 1 92 ? 13.18 -42.25 -30.531 1 90 92 ASP A CA 1
ATOM 746 C C . ASP A 1 92 ? 14.68 -42.188 -30.828 1 90 92 ASP A C 1
ATOM 748 O O . ASP A 1 92 ? 15.344 -43.219 -30.906 1 90 92 ASP A O 1
ATOM 752 N N . ARG A 1 93 ? 15.133 -41 -30.984 1 87.75 93 ARG A N 1
ATOM 753 C CA . ARG A 1 93 ? 16.547 -40.812 -31.281 1 87.75 93 ARG A CA 1
ATOM 754 C C . ARG A 1 93 ? 17.391 -41.031 -30.031 1 87.75 93 ARG A C 1
ATOM 756 O O . ARG A 1 93 ? 18.625 -41.125 -30.109 1 87.75 93 ARG A O 1
ATOM 763 N N . PHE A 1 94 ? 16.766 -41.094 -28.922 1 91.69 94 PHE A N 1
ATOM 764 C CA . PHE A 1 94 ? 17.453 -41.281 -27.641 1 91.69 94 PHE A CA 1
ATOM 765 C C . PHE A 1 94 ? 17.016 -42.562 -26.969 1 91.69 94 PHE A C 1
ATOM 767 O O . PHE A 1 94 ? 16.344 -42.531 -25.922 1 91.69 94 PHE A O 1
ATOM 774 N N . PRO A 1 95 ? 17.5 -43.656 -27.406 1 88.69 95 PRO A N 1
ATOM 775 C CA . PRO A 1 95 ? 17 -44.938 -26.922 1 88.69 95 PRO A CA 1
ATOM 776 C C . PRO A 1 95 ? 17.641 -45.344 -25.594 1 88.69 95 PRO A C 1
ATOM 778 O O . PRO A 1 95 ? 17.125 -46.219 -24.891 1 88.69 95 PRO A O 1
ATOM 781 N N . HIS A 1 96 ? 18.734 -44.781 -25.219 1 90.62 96 HIS A N 1
ATOM 782 C CA . HIS A 1 96 ? 19.484 -45.25 -24.047 1 90.62 96 HIS A CA 1
ATOM 783 C C . HIS A 1 96 ? 18.938 -44.656 -22.766 1 90.62 96 HIS A C 1
ATOM 785 O O . HIS A 1 96 ? 18.5 -43.5 -22.75 1 90.62 96 HIS A O 1
ATOM 791 N N . HIS A 1 97 ? 19.016 -45.438 -21.688 1 90.56 97 HIS A N 1
ATOM 792 C CA . HIS A 1 97 ? 18.484 -45 -20.406 1 90.56 97 HIS A CA 1
ATOM 793 C C . HIS A 1 97 ? 19.375 -43.938 -19.781 1 90.56 97 HIS A C 1
ATOM 795 O O . HIS A 1 97 ? 18.938 -43.188 -18.891 1 90.56 97 HIS A O 1
ATOM 801 N N . HIS A 1 98 ? 20.688 -43.812 -20.172 1 93.12 98 HIS A N 1
ATOM 802 C CA . HIS A 1 98 ? 21.641 -42.906 -19.531 1 93.12 98 HIS A CA 1
ATOM 803 C C . HIS A 1 98 ? 21.672 -41.562 -20.266 1 93.12 98 HIS A C 1
ATOM 805 O O . HIS A 1 98 ? 22.375 -40.656 -19.859 1 93.12 98 HIS A O 1
ATOM 811 N N . ARG A 1 99 ? 21 -41.469 -21.406 1 95.56 99 ARG A N 1
ATOM 812 C CA . ARG A 1 99 ? 21 -40.25 -22.234 1 95.56 99 ARG A CA 1
ATOM 813 C C . ARG A 1 99 ? 19.625 -40.031 -22.875 1 95.56 99 ARG A C 1
ATOM 815 O O . ARG A 1 99 ? 19.203 -40.812 -23.734 1 95.56 99 ARG A O 1
ATOM 822 N N . TYR A 1 100 ? 18.969 -38.969 -22.453 1 96.44 100 TYR A N 1
ATOM 823 C CA . TYR A 1 100 ? 17.594 -38.75 -22.906 1 96.44 100 TYR A CA 1
ATOM 824 C C . TYR A 1 100 ? 17.297 -37.281 -23.016 1 96.44 100 TYR A C 1
ATOM 826 O O . TYR A 1 100 ? 17.812 -36.469 -22.25 1 96.44 100 TYR A O 1
ATOM 834 N N . ARG A 1 101 ? 16.453 -36.906 -24 1 96.81 101 ARG A N 1
ATOM 835 C CA . ARG A 1 101 ? 16 -35.531 -24.188 1 96.81 101 ARG A CA 1
ATOM 836 C C . ARG A 1 101 ? 14.648 -35.312 -23.547 1 96.81 101 ARG A C 1
ATOM 838 O O . ARG A 1 101 ? 13.695 -36.031 -23.797 1 96.81 101 ARG A O 1
ATOM 845 N N . LEU A 1 102 ? 14.555 -34.344 -22.734 1 97.56 102 LEU A N 1
ATOM 846 C CA . LEU A 1 102 ? 13.297 -33.938 -22.109 1 97.56 102 LEU A CA 1
ATOM 847 C C . LEU A 1 102 ? 12.781 -32.625 -22.703 1 97.56 102 LEU A C 1
ATOM 849 O O . LEU A 1 102 ? 13.523 -31.656 -22.812 1 97.56 102 LEU A O 1
ATOM 853 N N . TYR A 1 103 ? 11.523 -32.656 -23.125 1 97.06 103 TYR A N 1
ATOM 854 C CA . TYR A 1 103 ? 10.883 -31.469 -23.688 1 97.06 103 TYR A CA 1
ATOM 855 C C . TYR A 1 103 ? 9.695 -31.031 -22.844 1 97.06 103 TYR A C 1
ATOM 857 O O . TYR A 1 103 ? 8.773 -31.828 -22.594 1 97.06 103 TYR A O 1
ATOM 865 N N . PHE A 1 104 ? 9.734 -29.797 -22.406 1 96.44 104 PHE A N 1
ATOM 866 C CA . PHE A 1 104 ? 8.672 -29.234 -21.594 1 96.44 104 PHE A CA 1
ATOM 867 C C . PHE A 1 104 ? 8.023 -28.047 -22.297 1 96.44 104 PHE A C 1
ATOM 869 O O . PHE A 1 104 ? 8.719 -27.125 -22.719 1 96.44 104 PHE A O 1
ATOM 876 N N . ASP A 1 105 ? 6.715 -28.062 -22.359 1 94.44 105 ASP A N 1
ATOM 877 C CA . ASP A 1 105 ? 5.969 -26.953 -22.922 1 94.44 105 ASP A CA 1
ATOM 878 C C . ASP A 1 105 ? 5.676 -25.891 -21.859 1 94.44 105 ASP A C 1
ATOM 880 O O . ASP A 1 105 ? 4.688 -26 -21.141 1 94.44 105 ASP A O 1
ATOM 884 N N . VAL A 1 106 ? 6.473 -24.812 -21.906 1 94.75 106 VAL A N 1
ATOM 885 C CA . VAL A 1 106 ? 6.352 -23.812 -20.859 1 94.75 106 VAL A CA 1
ATOM 886 C C . VAL A 1 106 ? 5.652 -22.578 -21.406 1 94.75 106 VAL A C 1
ATOM 888 O O . VAL A 1 106 ? 5.773 -21.484 -20.844 1 94.75 106 VAL A O 1
ATOM 891 N N . LYS A 1 107 ? 4.91 -22.656 -22.438 1 89.69 107 LYS A N 1
ATOM 892 C CA . LYS A 1 107 ? 4.262 -21.516 -23.094 1 89.69 107 LYS A CA 1
ATOM 893 C C . LYS A 1 107 ? 3.246 -20.844 -22.172 1 89.69 107 LYS A C 1
ATOM 895 O O . LYS A 1 107 ? 3.02 -19.641 -22.25 1 89.69 107 LYS A O 1
ATOM 900 N N . SER A 1 108 ? 2.68 -21.594 -21.312 1 86.88 108 SER A N 1
ATOM 901 C CA . SER A 1 108 ? 1.649 -21.078 -20.422 1 86.88 108 SER A CA 1
ATOM 902 C C . SER A 1 108 ? 2.205 -20 -19.5 1 86.88 108 SER A C 1
ATOM 904 O O . SER A 1 108 ? 1.475 -19.094 -19.078 1 86.88 108 SER A O 1
ATOM 906 N N . ILE A 1 109 ? 3.451 -20.062 -19.188 1 89.5 109 ILE A N 1
ATOM 907 C CA . ILE A 1 109 ? 4.078 -19.078 -18.328 1 89.5 109 ILE A CA 1
ATOM 908 C C . ILE A 1 109 ? 4.102 -17.719 -19.016 1 89.5 109 ILE A C 1
ATOM 910 O O . ILE A 1 109 ? 3.74 -16.703 -18.406 1 89.5 109 ILE A O 1
ATOM 914 N N . SER A 1 110 ? 4.484 -17.688 -20.234 1 85.75 110 SER A N 1
ATOM 915 C CA . SER A 1 110 ? 4.559 -16.453 -21 1 85.75 110 SER A CA 1
ATOM 916 C C . SER A 1 110 ? 3.172 -15.867 -21.25 1 85.75 110 SER A C 1
ATOM 918 O O . SER A 1 110 ? 2.988 -14.648 -21.203 1 85.75 110 SER A O 1
ATOM 920 N N . ASP A 1 111 ? 2.262 -16.719 -21.438 1 81.88 111 ASP A N 1
ATOM 921 C CA . ASP A 1 111 ? 0.891 -16.281 -21.672 1 81.88 111 ASP A CA 1
ATOM 922 C C . ASP A 1 111 ? 0.326 -15.539 -20.469 1 81.88 111 ASP A C 1
ATOM 924 O O . ASP A 1 111 ? -0.461 -14.609 -20.625 1 81.88 111 ASP A O 1
ATOM 928 N N . ASP A 1 112 ? 0.788 -15.938 -19.344 1 80.81 112 ASP A N 1
ATOM 929 C CA . ASP A 1 112 ? 0.267 -15.352 -18.109 1 80.81 112 ASP A CA 1
ATOM 930 C C . ASP A 1 112 ? 1.056 -14.109 -17.719 1 80.81 112 ASP A C 1
ATOM 932 O O . ASP A 1 112 ? 0.696 -13.422 -16.75 1 80.81 112 ASP A O 1
ATOM 936 N N . GLY A 1 113 ? 2.004 -13.789 -18.375 1 81.31 113 GLY A N 1
ATOM 937 C CA . GLY A 1 113 ? 2.793 -12.594 -18.125 1 81.31 113 GLY A CA 1
ATOM 938 C C . GLY A 1 113 ? 3.568 -12.656 -16.828 1 81.31 113 GLY A C 1
ATOM 939 O O . GLY A 1 113 ? 3.844 -11.617 -16.219 1 81.31 113 GLY A O 1
ATOM 940 N N . GLU A 1 114 ? 3.926 -13.727 -16.312 1 87.06 114 GLU A N 1
ATOM 941 C CA . GLU A 1 114 ? 4.656 -13.891 -15.062 1 87.06 114 GLU A CA 1
ATOM 942 C C . GLU A 1 114 ? 6.164 -13.906 -15.297 1 87.06 114 GLU A C 1
ATOM 944 O O . GLU A 1 114 ? 6.621 -14.266 -16.375 1 87.06 114 GLU A O 1
ATOM 949 N N . LYS A 1 115 ? 6.809 -13.477 -14.281 1 90.44 115 LYS A N 1
ATOM 950 C CA . LYS A 1 115 ? 8.266 -13.484 -14.352 1 90.44 115 LYS A CA 1
ATOM 951 C C . LYS A 1 115 ? 8.844 -14.711 -13.648 1 90.44 115 LYS A C 1
ATOM 953 O O . LYS A 1 115 ? 8.414 -15.062 -12.547 1 90.44 115 LYS A O 1
ATOM 958 N N . LEU A 1 116 ? 9.844 -15.297 -14.32 1 94.12 116 LEU A N 1
ATOM 959 C CA . LEU A 1 116 ? 10.477 -16.484 -13.773 1 94.12 116 LEU A CA 1
ATOM 960 C C . LEU A 1 116 ? 11.422 -16.125 -12.633 1 94.12 116 LEU A C 1
ATOM 962 O O . LEU A 1 116 ? 12.242 -15.219 -12.766 1 94.12 116 LEU A O 1
ATOM 966 N N . LYS A 1 117 ? 11.234 -16.812 -11.547 1 93.38 117 LYS A N 1
ATOM 967 C CA . LYS A 1 117 ? 12.141 -16.625 -10.422 1 93.38 117 LYS A CA 1
ATOM 968 C C . LYS A 1 117 ? 13.117 -17.781 -10.305 1 93.38 117 LYS A C 1
ATOM 970 O O . LYS A 1 117 ? 14.289 -17.594 -9.961 1 93.38 117 LYS A O 1
ATOM 975 N N . ALA A 1 118 ? 12.617 -18.938 -10.547 1 94.75 118 ALA A N 1
ATOM 976 C CA . ALA A 1 118 ? 13.445 -20.141 -10.469 1 94.75 118 ALA A CA 1
ATOM 977 C C . ALA A 1 118 ? 12.812 -21.297 -11.258 1 94.75 118 ALA A C 1
ATOM 979 O O . ALA A 1 118 ? 11.617 -21.266 -11.555 1 94.75 118 ALA A O 1
ATOM 980 N N . ALA A 1 119 ? 13.664 -22.234 -11.656 1 96.56 119 ALA A N 1
ATOM 981 C CA . ALA A 1 119 ? 13.227 -23.453 -12.328 1 96.56 119 ALA A CA 1
ATOM 982 C C . ALA A 1 119 ? 14.102 -24.641 -11.914 1 96.56 119 ALA A C 1
ATOM 984 O O . ALA A 1 119 ? 15.328 -24.547 -11.898 1 96.56 119 ALA A O 1
ATOM 985 N N . GLU A 1 120 ? 13.414 -25.719 -11.586 1 96.5 120 GLU A N 1
ATOM 986 C CA . GLU A 1 120 ? 14.133 -26.906 -11.133 1 96.5 120 GLU A CA 1
ATOM 987 C C . GLU A 1 120 ? 13.633 -28.156 -11.844 1 96.5 120 GLU A C 1
ATOM 989 O O . GLU A 1 120 ? 12.422 -28.359 -11.977 1 96.5 120 GLU A O 1
ATOM 994 N N . LEU A 1 121 ? 14.562 -28.891 -12.32 1 97.5 121 LEU A N 1
ATOM 995 C CA . LEU A 1 121 ? 14.258 -30.219 -12.836 1 97.5 121 LEU A CA 1
ATOM 996 C C . LEU A 1 121 ? 14.383 -31.281 -11.742 1 97.5 121 LEU A C 1
ATOM 998 O O . LEU A 1 121 ? 15.414 -31.359 -11.07 1 97.5 121 LEU A O 1
ATOM 1002 N N . LYS A 1 122 ? 13.344 -32 -11.625 1 96.31 122 LYS A N 1
ATOM 1003 C CA . LYS A 1 122 ? 13.336 -33.062 -10.617 1 96.31 122 LYS A CA 1
ATOM 1004 C C . LYS A 1 122 ? 13.398 -34.438 -11.273 1 96.31 122 LYS A C 1
ATOM 1006 O O . LYS A 1 122 ? 12.57 -34.781 -12.117 1 96.31 122 LYS A O 1
ATOM 1011 N N . LEU A 1 123 ? 14.406 -35.188 -10.844 1 96.94 123 LEU A N 1
ATOM 1012 C CA . LEU A 1 123 ? 14.578 -36.562 -11.367 1 96.94 123 LEU A CA 1
ATOM 1013 C C . LEU A 1 123 ? 14.484 -37.594 -10.25 1 96.94 123 LEU A C 1
ATOM 1015 O O . LEU A 1 123 ? 15.07 -37.406 -9.18 1 96.94 123 LEU A O 1
ATOM 1019 N N . SER A 1 124 ? 13.742 -38.594 -10.516 1 95.38 124 SER A N 1
ATOM 1020 C CA . SER A 1 124 ? 13.625 -39.688 -9.555 1 95.38 124 SER A CA 1
ATOM 1021 C C . SER A 1 124 ? 14.766 -40.688 -9.703 1 95.38 124 SER A C 1
ATOM 1023 O O . SER A 1 124 ? 15.445 -40.719 -10.734 1 95.38 124 SER A O 1
ATOM 1025 N N . ARG A 1 125 ? 14.969 -41.438 -8.641 1 94.69 125 ARG A N 1
ATOM 1026 C CA . ARG A 1 125 ? 16.031 -42.438 -8.633 1 94.69 125 ARG A CA 1
ATOM 1027 C C . ARG A 1 125 ? 15.508 -43.75 -8.094 1 94.69 125 ARG A C 1
ATOM 1029 O O . ARG A 1 125 ? 14.688 -43.781 -7.176 1 94.69 125 ARG A O 1
ATOM 1036 N N . ASP A 1 126 ? 15.992 -44.812 -8.734 1 90.94 126 ASP A N 1
ATOM 1037 C CA . ASP A 1 126 ? 15.664 -46.156 -8.266 1 90.94 126 ASP A CA 1
ATOM 1038 C C . ASP A 1 126 ? 16.875 -46.812 -7.598 1 90.94 126 ASP A C 1
ATOM 1040 O O . ASP A 1 126 ? 18.016 -46.5 -7.953 1 90.94 126 ASP A O 1
ATOM 1044 N N . ALA A 1 127 ? 16.516 -47.625 -6.637 1 87.25 127 ALA A N 1
ATOM 1045 C CA . ALA A 1 127 ? 17.578 -48.375 -5.977 1 87.25 127 ALA A CA 1
ATOM 1046 C C . ALA A 1 127 ? 18.203 -49.406 -6.93 1 87.25 127 ALA A C 1
ATOM 1048 O O . ALA A 1 127 ? 17.531 -49.906 -7.816 1 87.25 127 ALA A O 1
ATOM 1049 N N . ILE A 1 128 ? 19.516 -49.5 -6.777 1 81.44 128 ILE A N 1
ATOM 1050 C CA . ILE A 1 128 ? 20.234 -50.5 -7.57 1 81.44 128 ILE A CA 1
ATOM 1051 C C . ILE A 1 128 ? 20.281 -51.812 -6.82 1 81.44 128 ILE A C 1
ATOM 1053 O O . ILE A 1 128 ? 20.594 -51.875 -5.625 1 81.44 128 ILE A O 1
ATOM 1057 N N . SER A 1 129 ? 19.703 -52.844 -7.508 1 72.94 129 SER A N 1
ATOM 1058 C CA . SER A 1 129 ? 19.734 -54.156 -6.875 1 72.94 129 SER A CA 1
ATOM 1059 C C . SER A 1 129 ? 21.172 -54.594 -6.559 1 72.94 129 SER A C 1
ATOM 1061 O O . SER A 1 129 ? 22.094 -54.219 -7.273 1 72.94 129 SER A O 1
ATOM 1063 N N . ASP A 1 130 ? 21.438 -55.094 -5.27 1 60.66 130 ASP A N 1
ATOM 1064 C CA . ASP A 1 130 ? 22.719 -55.562 -4.715 1 60.66 130 ASP A CA 1
ATOM 1065 C C . ASP A 1 130 ? 23.5 -56.344 -5.742 1 60.66 130 ASP A C 1
ATOM 1067 O O . ASP A 1 130 ? 24.734 -56.281 -5.805 1 60.66 130 ASP A O 1
ATOM 1071 N N . ALA A 1 131 ? 22.812 -57.25 -6.426 1 56.88 131 ALA A N 1
ATOM 1072 C CA . ALA A 1 131 ? 23.516 -58.188 -7.316 1 56.88 131 ALA A CA 1
ATOM 1073 C C . ALA A 1 131 ? 24.281 -57.406 -8.398 1 56.88 131 ALA A C 1
ATOM 1075 O O . ALA A 1 131 ? 25.25 -57.906 -8.961 1 56.88 131 ALA A O 1
ATOM 1076 N N . SER A 1 132 ? 23.844 -56.188 -8.562 1 58.25 132 SER A N 1
ATOM 1077 C CA . SER A 1 132 ? 24.438 -55.438 -9.664 1 58.25 132 SER A CA 1
ATOM 1078 C C . SER A 1 132 ? 25.5 -54.438 -9.172 1 58.25 132 SER A C 1
ATOM 1080 O O . SER A 1 132 ? 26.031 -53.656 -9.953 1 58.25 132 SER A O 1
ATOM 1082 N N . TRP A 1 133 ? 25.625 -54.5 -7.84 1 58.97 133 TRP A N 1
ATOM 1083 C CA . TRP A 1 133 ? 26.625 -53.594 -7.301 1 58.97 133 TRP A CA 1
ATOM 1084 C C . TRP A 1 133 ? 28.016 -53.938 -7.801 1 58.97 133 TRP A C 1
ATOM 1086 O O . TRP A 1 133 ? 28.344 -55.125 -7.941 1 58.97 133 TRP A O 1
ATOM 1096 N N . PRO A 1 134 ? 28.656 -53.094 -8.375 1 55.34 134 PRO A N 1
ATOM 1097 C CA . PRO A 1 134 ? 30.016 -53.438 -8.812 1 55.34 134 PRO A CA 1
ATOM 1098 C C . PRO A 1 134 ? 30.828 -54.125 -7.715 1 55.34 134 PRO A C 1
ATOM 1100 O O . PRO A 1 134 ? 30.656 -53.812 -6.535 1 55.34 134 PRO A O 1
ATOM 1103 N N . THR A 1 135 ? 31.125 -55.375 -7.785 1 51.78 135 THR A N 1
ATOM 1104 C CA . THR A 1 135 ? 31.969 -56.094 -6.852 1 51.78 135 THR A CA 1
ATOM 1105 C C . THR A 1 135 ? 33.156 -55.219 -6.418 1 51.78 135 THR A C 1
ATOM 1107 O O . THR A 1 135 ? 33.844 -55.562 -5.461 1 51.78 135 THR A O 1
ATOM 1110 N N . SER A 1 136 ? 33.969 -54.562 -7.309 1 51.34 136 SER A N 1
ATOM 1111 C CA . SER A 1 136 ? 35.25 -53.969 -6.926 1 51.34 136 SER A CA 1
ATOM 1112 C C . SER A 1 136 ? 35.062 -52.781 -5.996 1 51.34 136 SER A C 1
ATOM 1114 O O . SER A 1 136 ? 34.188 -51.969 -6.199 1 51.34 136 SER A O 1
ATOM 1116 N N . ARG A 1 137 ? 35.562 -52.719 -4.77 1 48.12 137 ARG A N 1
ATOM 1117 C CA . ARG A 1 137 ? 35.688 -51.781 -3.656 1 48.12 137 ARG A CA 1
ATOM 1118 C C . ARG A 1 137 ? 35.969 -50.375 -4.156 1 48.12 137 ARG A C 1
ATOM 1120 O O . ARG A 1 137 ? 36.281 -49.469 -3.371 1 48.12 137 ARG A O 1
ATOM 1127 N N . HIS A 1 138 ? 36.281 -50.031 -5.344 1 50.19 138 HIS A N 1
ATOM 1128 C CA . HIS A 1 138 ? 36.812 -48.688 -5.574 1 50.19 138 HIS A CA 1
ATOM 1129 C C . HIS A 1 138 ? 35.719 -47.656 -5.398 1 50.19 138 HIS A C 1
ATOM 1131 O O . HIS A 1 138 ? 34.625 -47.781 -5.965 1 50.19 138 HIS A O 1
ATOM 1137 N N . ARG A 1 139 ? 35.781 -46.812 -4.445 1 52.31 139 ARG A N 1
ATOM 1138 C CA . ARG A 1 139 ? 35.031 -45.625 -3.996 1 52.31 139 ARG A CA 1
ATOM 1139 C C . ARG A 1 139 ? 34.344 -44.938 -5.168 1 52.31 139 ARG A C 1
ATOM 1141 O O . ARG A 1 139 ? 33.25 -44.406 -5.023 1 52.31 139 ARG A O 1
ATOM 1148 N N . ASP A 1 140 ? 35.125 -44.906 -6.164 1 53.78 140 ASP A N 1
ATOM 1149 C CA . ASP A 1 140 ? 34.719 -44.094 -7.305 1 53.78 140 ASP A CA 1
ATOM 1150 C C . ASP A 1 140 ? 33.562 -44.719 -8.062 1 53.78 140 ASP A C 1
ATOM 1152 O O . ASP A 1 140 ? 33 -44.125 -8.969 1 53.78 140 ASP A O 1
ATOM 1156 N N . ARG A 1 141 ? 33.156 -45.906 -7.621 1 61.91 141 ARG A N 1
ATOM 1157 C CA . ARG A 1 141 ? 32.125 -46.594 -8.391 1 61.91 141 ARG A CA 1
ATOM 1158 C C . ARG A 1 141 ? 30.75 -46.469 -7.742 1 61.91 141 ARG A C 1
ATOM 1160 O O . ARG A 1 141 ? 29.766 -47 -8.242 1 61.91 141 ARG A O 1
ATOM 1167 N N . ASP A 1 142 ? 30.719 -45.562 -6.82 1 78.88 142 ASP A N 1
ATOM 1168 C CA . ASP A 1 142 ? 29.453 -45.469 -6.078 1 78.88 142 ASP A CA 1
ATOM 1169 C C . ASP A 1 142 ? 28.734 -44.156 -6.367 1 78.88 142 ASP A C 1
ATOM 1171 O O . ASP A 1 142 ? 27.875 -43.719 -5.594 1 78.88 142 ASP A O 1
ATOM 1175 N N . ARG A 1 143 ? 29.328 -43.531 -7.418 1 89 143 ARG A N 1
ATOM 1176 C CA . ARG A 1 143 ? 28.703 -42.219 -7.707 1 89 143 ARG A CA 1
ATOM 1177 C C . ARG A 1 143 ? 28.484 -42.062 -9.211 1 89 143 ARG A C 1
ATOM 1179 O O . ARG A 1 143 ? 29.25 -42.562 -10.016 1 89 143 ARG A O 1
ATOM 1186 N N . TYR A 1 144 ? 27.438 -41.438 -9.539 1 92.25 144 TYR A N 1
ATOM 1187 C CA . TYR A 1 144 ? 27.172 -41.031 -10.914 1 92.25 144 TYR A CA 1
ATOM 1188 C C . TYR A 1 144 ? 27.172 -39.5 -11.039 1 92.25 144 TYR A C 1
ATOM 1190 O O . TYR A 1 144 ? 27.047 -38.781 -10.031 1 92.25 144 TYR A O 1
ATOM 1198 N N . GLN A 1 145 ? 27.438 -39.031 -12.203 1 94.62 145 GLN A N 1
ATOM 1199 C CA . GLN A 1 145 ? 27.297 -37.625 -12.547 1 94.62 145 GLN A CA 1
ATOM 1200 C C . GLN A 1 145 ? 26.094 -37.406 -13.461 1 94.62 145 GLN A C 1
ATOM 1202 O O . GLN A 1 145 ? 25.922 -38.094 -14.461 1 94.62 145 GLN A O 1
ATOM 1207 N N . VAL A 1 146 ? 25.281 -36.5 -13.008 1 96.31 146 VAL A N 1
ATOM 1208 C CA . VAL A 1 146 ? 24.141 -36.125 -13.836 1 96.31 146 VAL A CA 1
ATOM 1209 C C . VAL A 1 146 ? 24.438 -34.781 -14.516 1 96.31 146 VAL A C 1
ATOM 1211 O O . VAL A 1 146 ? 24.594 -33.781 -13.852 1 96.31 146 VAL A O 1
ATOM 1214 N N . LEU A 1 147 ? 24.5 -34.844 -15.844 1 97 147 LEU A N 1
ATOM 1215 C CA . LEU A 1 147 ? 24.766 -33.656 -16.641 1 97 147 LEU A CA 1
ATOM 1216 C C . LEU A 1 147 ? 23.516 -33.188 -17.375 1 97 147 LEU A C 1
ATOM 1218 O 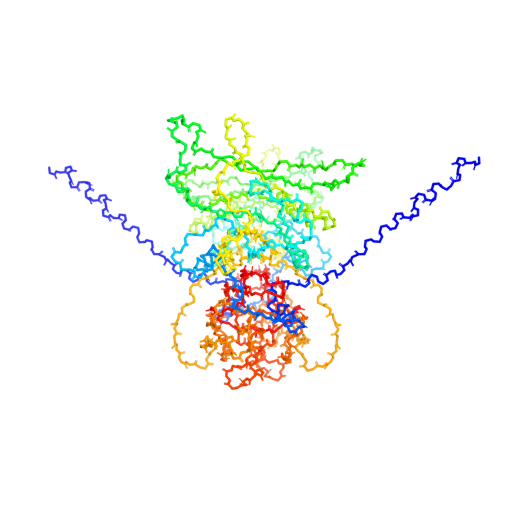O . LEU A 1 147 ? 22.828 -34 -18 1 97 147 LEU A O 1
ATOM 1222 N N . VAL A 1 148 ? 23.25 -31.922 -17.219 1 98.12 148 VAL A N 1
ATOM 1223 C CA . VAL A 1 148 ? 22.094 -31.344 -17.891 1 98.12 148 VAL A CA 1
ATOM 1224 C C . VAL A 1 148 ? 22.547 -30.312 -18.922 1 98.12 148 VAL A C 1
ATOM 1226 O O . VAL A 1 148 ? 23.234 -29.344 -18.578 1 98.12 148 VAL A O 1
ATOM 1229 N N . TYR A 1 149 ? 22.125 -30.531 -20.188 1 97.94 149 TYR A N 1
ATOM 1230 C CA . TYR A 1 149 ? 22.5 -29.641 -21.266 1 97.94 149 TYR A CA 1
ATOM 1231 C C . TYR A 1 149 ? 21.266 -28.938 -21.844 1 97.94 149 TYR A C 1
ATOM 1233 O O . TYR A 1 149 ? 20.234 -29.578 -22.047 1 97.94 149 TYR A O 1
ATOM 1241 N N . ASP A 1 150 ? 21.422 -27.656 -22.047 1 98.06 150 ASP A N 1
ATOM 1242 C CA . ASP A 1 150 ? 20.453 -26.922 -22.844 1 98.06 150 ASP A CA 1
ATOM 1243 C C . ASP A 1 150 ? 20.719 -27.109 -24.344 1 98.06 150 ASP A C 1
ATOM 1245 O O . ASP A 1 150 ? 21.828 -26.812 -24.812 1 98.06 150 ASP A O 1
ATOM 1249 N N . ILE A 1 151 ? 19.719 -27.562 -25 1 96.94 151 ILE A N 1
ATOM 1250 C CA . ILE A 1 151 ? 19.891 -27.75 -26.438 1 96.94 151 ILE A CA 1
ATOM 1251 C C . ILE A 1 151 ? 19.688 -26.406 -27.141 1 96.94 151 ILE A C 1
ATOM 1253 O O . ILE A 1 151 ? 18.562 -25.922 -27.281 1 96.94 151 ILE A O 1
ATOM 1257 N N . MET A 1 152 ? 20.75 -25.891 -27.688 1 95.75 152 MET A N 1
ATOM 1258 C CA . MET A 1 152 ? 20.734 -24.547 -28.281 1 95.75 152 MET A CA 1
ATOM 1259 C C . MET A 1 152 ? 20.406 -24.625 -29.766 1 95.75 152 MET A C 1
ATOM 1261 O O . MET A 1 152 ? 19.859 -23.672 -30.328 1 95.75 152 MET A O 1
ATOM 1265 N N . ARG A 1 153 ? 20.812 -25.719 -30.344 1 93.88 153 ARG A N 1
ATOM 1266 C CA . ARG A 1 153 ? 20.594 -25.922 -31.766 1 93.88 153 ARG A CA 1
ATOM 1267 C C . ARG A 1 153 ? 20.438 -27.391 -32.094 1 93.88 153 ARG A C 1
ATOM 1269 O O . ARG A 1 153 ? 21.156 -28.234 -31.562 1 93.88 153 ARG A O 1
ATOM 1276 N N . LEU A 1 154 ? 19.469 -27.594 -32.969 1 90.06 154 LEU A N 1
ATOM 1277 C CA . LEU A 1 154 ? 19.25 -28.969 -33.375 1 90.06 154 LEU A CA 1
ATOM 1278 C C . LEU A 1 154 ? 20.281 -29.391 -34.406 1 90.06 154 LEU A C 1
ATOM 1280 O O . LEU A 1 154 ? 20.719 -28.578 -35.219 1 90.06 154 LEU A O 1
ATOM 1284 N N . GLY A 1 155 ? 20.625 -30.641 -34.312 1 88.12 155 GLY A N 1
ATOM 1285 C CA . GLY A 1 155 ? 21.5 -31.203 -35.312 1 88.12 155 GLY A CA 1
ATOM 1286 C C . GLY A 1 155 ? 20.734 -31.75 -36.5 1 88.12 155 GLY A C 1
ATOM 1287 O O . GLY A 1 155 ? 19.578 -32.156 -36.375 1 88.12 155 GLY A O 1
ATOM 1288 N N . VAL A 1 156 ? 21.391 -31.562 -37.719 1 87.81 156 VAL A N 1
ATOM 1289 C CA . VAL A 1 156 ? 20.891 -32.156 -38.938 1 87.81 156 VAL A CA 1
ATOM 1290 C C . VAL A 1 156 ? 21.906 -33.188 -39.469 1 87.81 156 VAL A C 1
ATOM 1292 O O . VAL A 1 156 ? 23.062 -32.812 -39.688 1 87.81 156 VAL A O 1
ATOM 1295 N N . LYS A 1 157 ? 21.391 -34.344 -39.531 1 84.88 157 LYS A N 1
ATOM 1296 C CA . LYS A 1 157 ? 22.297 -35.406 -39.969 1 84.88 157 LYS A CA 1
ATOM 1297 C C . LYS A 1 157 ? 23.047 -35 -41.219 1 84.88 157 LYS A C 1
ATOM 1299 O O . LYS A 1 157 ? 22.422 -34.625 -42.219 1 84.88 157 LYS A O 1
ATOM 1304 N N . GLY A 1 158 ? 24.297 -35.125 -41.219 1 86.19 158 GLY A N 1
ATOM 1305 C CA . GLY A 1 158 ? 25.141 -34.875 -42.375 1 86.19 158 GLY A CA 1
ATOM 1306 C C . GLY A 1 158 ? 25.312 -33.406 -42.688 1 86.19 158 GLY A C 1
ATOM 1307 O O . GLY A 1 158 ? 26.078 -33.031 -43.594 1 86.19 158 GLY A O 1
ATOM 1308 N N . VAL A 1 159 ? 24.641 -32.594 -42.062 1 89.75 159 VAL A N 1
ATOM 1309 C CA . VAL A 1 159 ? 24.672 -31.172 -42.406 1 89.75 159 VAL A CA 1
ATOM 1310 C C . VAL A 1 159 ? 25.281 -30.375 -41.25 1 89.75 159 VAL A C 1
ATOM 1312 O O . VAL A 1 159 ? 26.297 -29.672 -41.438 1 89.75 159 VAL A O 1
ATOM 1315 N N . ARG A 1 160 ? 24.641 -30.453 -40.062 1 90 160 ARG A N 1
ATOM 1316 C CA . ARG A 1 160 ? 25.078 -29.641 -38.938 1 90 160 ARG A CA 1
ATOM 1317 C C . ARG A 1 160 ? 24.984 -30.422 -37.625 1 90 160 ARG A C 1
ATOM 1319 O O . ARG A 1 160 ? 24.062 -31.203 -37.438 1 90 160 ARG A O 1
ATOM 1326 N N . SER A 1 161 ? 26 -30.203 -36.812 1 90.94 161 SER A N 1
ATOM 1327 C CA . SER A 1 161 ? 26.016 -30.828 -35.469 1 90.94 161 SER A CA 1
ATOM 1328 C C . SER A 1 161 ? 25.172 -30.031 -34.5 1 90.94 161 SER A C 1
ATOM 1330 O O . SER A 1 161 ? 25.047 -28.812 -34.594 1 90.94 161 SER A O 1
ATOM 1332 N N . PRO A 1 162 ? 24.562 -30.812 -33.594 1 92.25 162 PRO A N 1
ATOM 1333 C CA . PRO A 1 162 ? 23.828 -30.094 -32.562 1 92.25 162 PRO A CA 1
ATOM 1334 C C . PRO A 1 162 ? 24.734 -29.312 -31.625 1 92.25 162 PRO A C 1
ATOM 1336 O O . PRO A 1 162 ? 25.938 -29.609 -31.516 1 92.25 162 PRO A O 1
ATOM 1339 N N . HIS A 1 163 ? 24.219 -28.234 -31.078 1 94.69 163 HIS A N 1
ATOM 1340 C CA . HIS A 1 163 ? 24.938 -27.438 -30.094 1 94.69 163 HIS A CA 1
ATOM 1341 C C . HIS A 1 163 ? 24.312 -27.562 -28.719 1 94.69 163 HIS A C 1
ATOM 1343 O O . HIS A 1 163 ? 23.125 -27.312 -28.547 1 94.69 163 HIS A O 1
ATOM 1349 N N . TYR A 1 164 ? 25.156 -28.016 -27.766 1 95.69 164 TYR A N 1
ATOM 1350 C CA . TYR A 1 164 ? 24.703 -28.188 -26.391 1 95.69 164 TYR A CA 1
ATOM 1351 C C . TYR A 1 164 ? 25.406 -27.219 -25.453 1 95.69 164 TYR A C 1
ATOM 1353 O O . TYR A 1 164 ? 26.594 -26.922 -25.625 1 95.69 164 TYR A O 1
ATOM 1361 N N . TRP A 1 165 ? 24.641 -26.688 -24.469 1 96.81 165 TRP A N 1
ATOM 1362 C CA . TRP A 1 165 ? 25.203 -25.859 -23.406 1 96.81 165 TRP A CA 1
ATOM 1363 C C . TRP A 1 165 ? 25.016 -26.516 -22.031 1 96.81 165 TRP A C 1
ATOM 1365 O O . TRP A 1 165 ? 23.875 -26.719 -21.609 1 96.81 165 TRP A O 1
ATOM 1375 N N . LEU A 1 166 ? 26.141 -26.859 -21.344 1 96.88 166 LEU A N 1
ATOM 1376 C CA . LEU A 1 166 ? 26.062 -27.469 -20.016 1 96.88 166 LEU A CA 1
ATOM 1377 C C . LEU A 1 166 ? 25.578 -26.453 -18.984 1 96.88 166 LEU A C 1
ATOM 1379 O O . LEU A 1 166 ? 26.234 -25.438 -18.75 1 96.88 166 LEU A O 1
ATOM 1383 N N . ILE A 1 167 ? 24.484 -26.734 -18.328 1 96.44 167 ILE A N 1
ATOM 1384 C CA . ILE A 1 167 ? 23.938 -25.734 -17.406 1 96.44 167 ILE A CA 1
ATOM 1385 C C . ILE A 1 167 ? 24.031 -26.234 -15.977 1 96.44 167 ILE A C 1
ATOM 1387 O O . ILE A 1 167 ? 24.062 -25.438 -15.031 1 96.44 167 ILE A O 1
ATOM 1391 N N . GLU A 1 168 ? 23.953 -27.484 -15.82 1 96.06 168 GLU A N 1
ATOM 1392 C CA . GLU A 1 168 ? 24.016 -28.031 -14.469 1 96.06 168 GLU A CA 1
ATOM 1393 C C . GLU A 1 168 ? 24.781 -29.344 -14.438 1 96.06 168 GLU A C 1
ATOM 1395 O O . GLU A 1 168 ? 24.766 -30.109 -15.406 1 96.06 168 GLU A O 1
ATOM 1400 N N . ASN A 1 169 ? 25.547 -29.531 -13.414 1 94.75 169 ASN A N 1
ATOM 1401 C CA . ASN A 1 169 ? 26.281 -30.75 -13.125 1 94.75 169 ASN A CA 1
ATOM 1402 C C . ASN A 1 169 ? 26.156 -31.141 -11.656 1 94.75 169 ASN A C 1
ATOM 1404 O O . ASN A 1 169 ? 26.531 -30.375 -10.773 1 94.75 169 ASN A O 1
ATOM 1408 N N . ARG A 1 170 ? 25.625 -32.406 -11.453 1 95.25 170 ARG A N 1
ATOM 1409 C CA . ARG A 1 170 ? 25.406 -32.844 -10.07 1 95.25 170 ARG A CA 1
ATOM 1410 C C . ARG A 1 170 ? 25.891 -34.25 -9.844 1 95.25 170 ARG A C 1
ATOM 1412 O O . ARG A 1 170 ? 25.625 -35.156 -10.656 1 95.25 170 ARG A O 1
ATOM 1419 N N . THR A 1 171 ? 26.609 -34.406 -8.75 1 93.38 171 THR A N 1
ATOM 1420 C CA . THR A 1 171 ? 27.031 -35.719 -8.344 1 93.38 171 THR A CA 1
ATOM 1421 C C . THR A 1 171 ? 25.969 -36.406 -7.484 1 93.38 171 THR A C 1
ATOM 1423 O O . THR A 1 171 ? 25.422 -35.781 -6.566 1 93.38 171 THR A O 1
ATOM 1426 N N . VAL A 1 172 ? 25.641 -37.719 -7.875 1 92.62 172 VAL A N 1
ATOM 1427 C CA . VAL A 1 172 ? 24.641 -38.438 -7.105 1 92.62 172 VAL A CA 1
ATOM 1428 C C . VAL A 1 172 ? 25.234 -39.75 -6.594 1 92.62 172 VAL A C 1
ATOM 1430 O O . VAL A 1 172 ? 25.938 -40.469 -7.328 1 92.62 172 VAL A O 1
ATOM 1433 N N . TRP A 1 173 ? 24.891 -39.969 -5.309 1 89.25 173 TRP A N 1
ATOM 1434 C CA . TRP A 1 173 ? 25.359 -41.188 -4.691 1 89.25 173 TRP A CA 1
ATOM 1435 C C . TRP A 1 173 ? 24.406 -42.344 -4.965 1 89.25 173 TRP A C 1
ATOM 1437 O O . TRP A 1 173 ? 23.188 -42.156 -4.898 1 89.25 173 TRP A O 1
ATOM 1447 N N . LEU A 1 174 ? 24.969 -43.5 -5.207 1 88.69 174 LEU A N 1
ATOM 1448 C CA . LEU A 1 174 ? 24.156 -44.656 -5.637 1 88.69 174 LEU A CA 1
ATOM 1449 C C . LEU A 1 174 ? 23.422 -45.281 -4.449 1 88.69 174 LEU A C 1
ATOM 1451 O O . LEU A 1 174 ? 22.469 -46.031 -4.633 1 88.69 174 LEU A O 1
ATOM 1455 N N . ASN A 1 175 ? 23.797 -44.969 -3.293 1 85.69 175 ASN A N 1
ATOM 1456 C CA . ASN A 1 175 ? 23.188 -45.562 -2.113 1 85.69 175 ASN A CA 1
ATOM 1457 C C . ASN A 1 175 ? 21.953 -44.781 -1.671 1 85.69 175 ASN A C 1
ATOM 1459 O O . ASN A 1 175 ? 21.328 -45.094 -0.661 1 85.69 175 ASN A O 1
ATOM 1463 N N . SER A 1 176 ? 21.594 -43.781 -2.373 1 89 176 SER A N 1
ATOM 1464 C CA . SER A 1 176 ? 20.422 -42.969 -2.043 1 89 176 SER A CA 1
ATOM 1465 C C . SER A 1 176 ? 19.422 -42.969 -3.186 1 89 176 SER A C 1
ATOM 1467 O O . SER A 1 176 ? 19.797 -43.062 -4.355 1 89 176 SER A O 1
ATOM 1469 N N . THR A 1 177 ? 18.125 -42.906 -2.844 1 90.75 177 THR A N 1
ATOM 1470 C CA . THR A 1 177 ? 17.078 -42.844 -3.855 1 90.75 177 THR A CA 1
ATOM 1471 C C . THR A 1 177 ? 16.328 -41.531 -3.775 1 90.75 177 THR A C 1
ATOM 1473 O O . THR A 1 177 ? 15.234 -41.406 -4.328 1 90.75 177 THR A O 1
ATOM 1476 N N . GLU A 1 178 ? 16.922 -40.625 -3.133 1 91.12 178 GLU A N 1
ATOM 1477 C CA . GLU A 1 178 ? 16.312 -39.312 -3.043 1 91.12 178 GLU A CA 1
ATOM 1478 C C . GLU A 1 178 ? 16.281 -38.625 -4.402 1 91.12 178 GLU A C 1
ATOM 1480 O O . GLU A 1 178 ? 17.234 -38.719 -5.176 1 91.12 178 GLU A O 1
ATOM 1485 N N . LYS A 1 179 ? 15.25 -37.938 -4.617 1 93.12 179 LYS A N 1
ATOM 1486 C CA . LYS A 1 179 ? 15.133 -37.219 -5.883 1 93.12 179 LYS A CA 1
ATOM 1487 C C . LYS A 1 179 ? 16.266 -36.219 -6.062 1 93.12 179 LYS A C 1
ATOM 1489 O O . LYS A 1 179 ? 16.75 -35.625 -5.09 1 93.12 179 LYS A O 1
ATOM 1494 N N . VAL A 1 180 ? 16.656 -36.031 -7.277 1 94.81 180 VAL A N 1
ATOM 1495 C CA . VAL A 1 180 ? 17.703 -35.062 -7.609 1 94.81 180 VAL A CA 1
ATOM 1496 C C . VAL A 1 180 ? 17.078 -33.781 -8.125 1 94.81 180 VAL A C 1
ATOM 1498 O O . VAL A 1 180 ? 16.203 -33.812 -9 1 94.81 180 VAL A O 1
ATOM 1501 N N . SER A 1 181 ? 17.438 -32.688 -7.52 1 94.56 181 SER A N 1
ATOM 1502 C CA . SER A 1 181 ? 16.969 -31.391 -7.957 1 94.56 181 SER A CA 1
ATOM 1503 C C . SER A 1 181 ? 18.062 -30.641 -8.711 1 94.56 181 SER A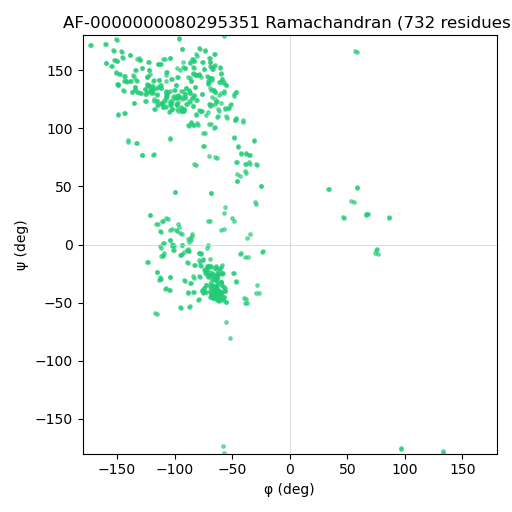 C 1
ATOM 1505 O O . SER A 1 181 ? 19.156 -30.422 -8.18 1 94.56 181 SER A O 1
ATOM 1507 N N . LEU A 1 182 ? 17.781 -30.266 -9.953 1 97.06 182 LEU A N 1
ATOM 1508 C CA . LEU A 1 182 ? 18.766 -29.594 -10.797 1 97.06 182 LEU A CA 1
ATOM 1509 C C . LEU A 1 182 ? 18.25 -28.219 -11.227 1 97.06 182 LEU A C 1
ATOM 1511 O O . LEU A 1 182 ? 17.125 -28.094 -11.703 1 97.06 182 LEU A O 1
ATOM 1515 N N . ASP A 1 183 ? 19.094 -27.234 -11.109 1 96.5 183 ASP A N 1
ATOM 1516 C CA . ASP A 1 183 ? 18.719 -25.875 -11.508 1 96.5 183 ASP A CA 1
ATOM 1517 C C . ASP A 1 183 ? 18.797 -25.719 -13.023 1 96.5 183 ASP A C 1
ATOM 1519 O O . ASP A 1 183 ? 19.891 -25.766 -13.602 1 96.5 183 ASP A O 1
ATOM 1523 N N . VAL A 1 184 ? 17.656 -25.484 -13.57 1 98.06 184 VAL A N 1
ATOM 1524 C CA . VAL A 1 184 ? 17.641 -25.328 -15.023 1 98.06 184 VAL A CA 1
ATOM 1525 C C . VAL A 1 184 ? 17.078 -23.953 -15.383 1 98.06 184 VAL A C 1
ATOM 1527 O O . VAL A 1 184 ? 16.516 -23.781 -16.469 1 98.06 184 VAL A O 1
ATOM 1530 N N . SER A 1 185 ? 17.172 -22.969 -14.5 1 96.75 185 SER A N 1
ATOM 1531 C CA . SER A 1 185 ? 16.625 -21.625 -14.672 1 96.75 185 SER A CA 1
ATOM 1532 C C . SER A 1 185 ? 17.156 -20.969 -15.945 1 96.75 185 SER A C 1
ATOM 1534 O O . SER A 1 185 ? 16.391 -20.359 -16.703 1 96.75 185 SER A O 1
ATOM 1536 N N . PRO A 1 186 ? 18.422 -21.172 -16.234 1 97.06 186 PRO A N 1
ATOM 1537 C CA . PRO A 1 186 ? 18.938 -20.5 -17.438 1 97.06 186 PRO A CA 1
ATOM 1538 C C . PRO A 1 186 ? 18.25 -20.984 -18.719 1 97.06 186 PRO A C 1
ATOM 1540 O O . PRO A 1 186 ? 17.969 -20.172 -19.609 1 97.06 186 PRO A O 1
ATOM 1543 N N . ALA A 1 187 ? 17.984 -22.219 -18.781 1 98 187 ALA A N 1
ATOM 1544 C CA . ALA A 1 187 ? 17.344 -22.766 -19.969 1 98 187 ALA A CA 1
ATOM 1545 C C . ALA A 1 187 ? 15.906 -22.266 -20.078 1 98 187 ALA A C 1
ATOM 1547 O O . ALA A 1 187 ? 15.484 -21.812 -21.156 1 98 187 ALA A O 1
ATOM 1548 N N . VAL A 1 188 ? 15.234 -22.312 -19 1 97.75 188 VAL A N 1
ATOM 1549 C CA . VAL A 1 188 ? 13.828 -21.906 -19.016 1 97.75 188 VAL A CA 1
ATOM 1550 C C . VAL A 1 188 ? 13.727 -20.406 -19.344 1 97.75 188 VAL A C 1
ATOM 1552 O O . VAL A 1 188 ? 12.836 -19.984 -20.078 1 97.75 188 VAL A O 1
ATOM 1555 N N . ASP A 1 189 ? 14.594 -19.641 -18.828 1 96.25 189 ASP A N 1
ATOM 1556 C CA . ASP A 1 189 ? 14.633 -18.203 -19.125 1 96.25 189 ASP A CA 1
ATOM 1557 C C . ASP A 1 189 ? 14.781 -17.969 -20.625 1 96.25 189 ASP A C 1
ATOM 1559 O O . ASP A 1 189 ? 14.086 -17.125 -21.203 1 96.25 189 ASP A O 1
ATOM 1563 N N . ARG A 1 190 ? 15.617 -18.688 -21.109 1 96.25 190 ARG A N 1
ATOM 1564 C CA . ARG A 1 190 ? 15.836 -18.562 -22.562 1 96.25 190 ARG A CA 1
ATOM 1565 C C . ARG A 1 190 ? 14.586 -18.984 -23.328 1 96.25 190 ARG A C 1
ATOM 1567 O O . ARG A 1 190 ? 14.211 -18.328 -24.297 1 96.25 190 ARG A O 1
ATOM 1574 N N . TRP A 1 191 ? 13.961 -20.141 -22.953 1 97.19 191 TRP A N 1
ATOM 1575 C CA . TRP A 1 191 ? 12.758 -20.625 -23.625 1 97.19 191 TRP A CA 1
ATOM 1576 C C . TRP A 1 191 ? 11.656 -19.578 -23.594 1 97.19 191 TRP A C 1
ATOM 1578 O O . TRP A 1 191 ? 10.875 -19.469 -24.531 1 97.19 191 TRP A O 1
ATOM 1588 N N . LEU A 1 192 ? 11.57 -18.859 -22.484 1 95.62 192 LEU A N 1
ATOM 1589 C CA . LEU A 1 192 ? 10.523 -17.859 -22.328 1 95.62 192 LEU A CA 1
ATOM 1590 C C . LEU A 1 192 ? 10.805 -16.641 -23.188 1 95.62 192 LEU A C 1
ATOM 1592 O O . LEU A 1 192 ? 9.875 -16 -23.688 1 95.62 192 LEU A O 1
ATOM 1596 N N . SER A 1 193 ? 11.992 -16.281 -23.359 1 93.69 193 SER A N 1
ATOM 1597 C CA . SER A 1 193 ? 12.383 -15.148 -24.203 1 93.69 193 SER A CA 1
ATOM 1598 C C . SER A 1 193 ? 12.258 -15.484 -25.672 1 93.69 193 SER A C 1
ATOM 1600 O O . SER A 1 193 ? 11.883 -14.625 -26.484 1 93.69 193 SER A O 1
ATOM 1602 N N . ALA A 1 194 ? 12.586 -16.672 -25.938 1 94.25 194 ALA A N 1
ATOM 1603 C CA . ALA A 1 194 ? 12.5 -17.156 -27.312 1 94.25 194 ALA A CA 1
ATOM 1604 C C . ALA A 1 194 ? 11.812 -18.516 -27.375 1 94.25 194 ALA A C 1
ATOM 1606 O O . ALA A 1 194 ? 12.477 -19.547 -27.516 1 94.25 194 ALA A O 1
ATOM 1607 N N . PRO A 1 195 ? 10.508 -18.5 -27.469 1 92.62 195 PRO A N 1
ATOM 1608 C CA . PRO A 1 195 ? 9.758 -19.75 -27.406 1 92.62 195 PRO A CA 1
ATOM 1609 C C . PRO A 1 195 ? 10.031 -20.688 -28.578 1 92.62 195 PRO A C 1
ATOM 1611 O O . PRO A 1 195 ? 9.922 -21.906 -28.453 1 92.62 195 PRO A O 1
ATOM 1614 N N . ASN A 1 196 ? 10.398 -20.141 -29.656 1 93 196 ASN A N 1
ATOM 1615 C CA . ASN A 1 196 ? 10.656 -20.938 -30.859 1 93 196 ASN A CA 1
ATOM 1616 C C . ASN A 1 196 ? 12.008 -21.641 -30.781 1 93 196 ASN A C 1
ATOM 1618 O O . ASN A 1 196 ? 12.305 -22.531 -31.578 1 93 196 ASN A O 1
ATOM 1622 N N . ARG A 1 197 ? 12.734 -21.312 -29.781 1 94.12 197 ARG A N 1
ATOM 1623 C CA . ARG A 1 197 ? 14.055 -21.922 -29.641 1 94.12 197 ARG A CA 1
ATOM 1624 C C . ARG A 1 197 ? 14.094 -22.875 -28.453 1 94.12 197 ARG A C 1
ATOM 1626 O O . ARG A 1 197 ? 15.164 -23.156 -27.906 1 94.12 197 ARG A O 1
ATOM 1633 N N . ASN A 1 198 ? 12.992 -23.297 -28.047 1 96 198 ASN A N 1
ATOM 1634 C CA . ASN A 1 198 ? 12.914 -24.344 -27.047 1 96 198 ASN A CA 1
ATOM 1635 C C . ASN A 1 198 ? 13.047 -25.734 -27.656 1 96 198 ASN A C 1
ATOM 1637 O O . ASN A 1 198 ? 12.086 -26.266 -28.203 1 96 198 ASN A O 1
ATOM 1641 N N . TYR A 1 199 ? 14.25 -26.281 -27.484 1 95.44 199 TYR A N 1
ATOM 1642 C CA . TYR A 1 199 ? 14.5 -27.609 -28.047 1 95.44 199 TYR A CA 1
ATOM 1643 C C . TYR A 1 199 ? 14.617 -28.656 -26.938 1 95.44 199 TYR A C 1
ATOM 1645 O O . TYR A 1 199 ? 14.961 -29.812 -27.188 1 95.44 199 TYR A O 1
ATOM 1653 N N . GLY A 1 200 ? 14.453 -28.234 -25.734 1 97 200 GLY A N 1
ATOM 1654 C CA . GLY A 1 200 ? 14.461 -29.172 -24.625 1 97 200 GLY A CA 1
ATOM 1655 C C . GLY A 1 200 ? 15.805 -29.266 -23.938 1 97 200 GLY A C 1
ATOM 1656 O O . GLY A 1 200 ? 16.703 -28.453 -24.188 1 97 200 GLY A O 1
ATOM 1657 N N . LEU A 1 201 ? 15.867 -30.188 -22.953 1 98.12 201 LEU A N 1
ATOM 1658 C CA . LEU A 1 201 ? 17.062 -30.469 -22.188 1 98.12 201 LEU A CA 1
ATOM 1659 C C . LEU A 1 201 ? 17.609 -31.859 -22.5 1 98.12 201 LEU A C 1
ATOM 1661 O O . LEU A 1 201 ? 16.844 -32.812 -22.641 1 98.12 201 LEU A O 1
ATOM 1665 N N . LEU A 1 202 ? 18.875 -31.875 -22.688 1 97.38 202 LEU A N 1
ATOM 1666 C CA . LEU A 1 202 ? 19.531 -33.156 -22.812 1 97.38 202 LEU A CA 1
ATOM 1667 C C . LEU A 1 202 ? 20.156 -33.594 -21.484 1 97.38 202 LEU A C 1
ATOM 1669 O O . LEU A 1 202 ? 20.969 -32.844 -20.922 1 97.38 202 LEU A O 1
ATOM 1673 N N . ILE A 1 203 ? 19.734 -34.719 -20.969 1 97.88 203 ILE A N 1
ATOM 1674 C CA . ILE A 1 203 ? 20.266 -35.219 -19.703 1 97.88 203 ILE A CA 1
ATOM 1675 C C . ILE A 1 203 ? 21.172 -36.406 -19.984 1 97.88 203 ILE A C 1
ATOM 1677 O O . ILE A 1 203 ? 20.797 -37.344 -20.719 1 97.88 203 ILE A O 1
ATOM 1681 N N . GLU A 1 204 ? 22.312 -36.375 -19.391 1 97 204 GLU A N 1
ATOM 1682 C CA . GLU A 1 204 ? 23.25 -37.5 -19.469 1 97 204 GLU A CA 1
ATOM 1683 C C . GLU A 1 204 ? 23.672 -37.969 -18.078 1 97 204 GLU A C 1
ATOM 1685 O O . GLU A 1 204 ? 23.969 -37.156 -17.219 1 97 204 GLU A O 1
ATOM 1690 N N . VAL A 1 205 ? 23.641 -39.25 -17.922 1 95.81 205 VAL A N 1
ATOM 1691 C CA . VAL A 1 205 ? 24.109 -39.875 -16.688 1 95.81 205 VAL A CA 1
ATOM 1692 C C . VAL A 1 205 ? 25.391 -40.656 -16.969 1 95.81 205 VAL A C 1
ATOM 1694 O O . VAL A 1 205 ? 25.391 -41.594 -17.75 1 95.81 205 VAL A O 1
ATOM 1697 N N . ARG A 1 206 ? 26.438 -40.219 -16.219 1 94.06 206 ARG A N 1
ATOM 1698 C CA . ARG A 1 206 ? 27.734 -40.812 -16.469 1 94.06 206 ARG A CA 1
ATOM 1699 C C . ARG A 1 206 ? 28.406 -41.219 -15.164 1 94.06 206 ARG A C 1
ATOM 1701 O O . ARG A 1 206 ? 28.031 -40.75 -14.086 1 94.06 206 ARG A O 1
ATOM 1708 N N . THR A 1 207 ? 29.359 -42.125 -15.32 1 89.88 207 THR A N 1
ATOM 1709 C CA . THR A 1 207 ? 30.203 -42.469 -14.172 1 89.88 207 THR A CA 1
ATOM 1710 C C . THR A 1 207 ? 31.203 -41.344 -13.883 1 89.88 207 THR A C 1
ATOM 1712 O O . THR A 1 207 ? 31.531 -40.562 -14.766 1 89.88 207 THR A O 1
ATOM 1715 N N . THR A 1 208 ? 31.641 -41.156 -12.625 1 84.19 208 THR A N 1
ATOM 1716 C CA . THR A 1 208 ? 32.469 -40.031 -12.203 1 84.19 208 THR A CA 1
ATOM 1717 C C . THR A 1 208 ? 33.906 -40.219 -12.711 1 84.19 208 THR A C 1
ATOM 1719 O O . THR A 1 208 ? 34.531 -39.25 -13.148 1 84.19 208 THR A O 1
ATOM 1722 N N . GLU A 1 209 ? 34.5 -41.281 -12.703 1 77.62 209 GLU A N 1
ATOM 1723 C CA . GLU A 1 209 ? 35.906 -41.438 -12.977 1 77.62 209 GLU A CA 1
ATOM 1724 C C . GLU A 1 209 ? 36.188 -41.406 -14.477 1 77.62 209 GLU A C 1
ATOM 1726 O O . GLU A 1 209 ? 37.062 -40.656 -14.938 1 77.62 209 GLU A O 1
ATOM 1731 N N . HIS A 1 210 ? 35.438 -42.125 -15.227 1 80.31 210 HIS A N 1
ATOM 1732 C CA . HIS A 1 210 ? 35.781 -42.281 -16.641 1 80.31 210 HIS A CA 1
ATOM 1733 C C . HIS A 1 210 ? 34.719 -41.594 -17.516 1 80.31 210 HIS A C 1
ATOM 1735 O O . HIS A 1 210 ? 34.844 -41.562 -18.734 1 80.31 210 HIS A O 1
ATOM 1741 N N . LEU A 1 211 ? 33.719 -41.031 -16.891 1 82.75 211 LEU A N 1
ATOM 1742 C CA . LEU A 1 211 ? 32.656 -40.344 -17.578 1 82.75 211 LEU A CA 1
ATOM 1743 C C . LEU A 1 211 ? 32.031 -41.219 -18.641 1 82.75 211 LEU A C 1
ATOM 1745 O O . LEU A 1 211 ? 31.719 -40.75 -19.75 1 82.75 211 LEU A O 1
ATOM 1749 N N . GLU A 1 212 ? 31.953 -42.469 -18.266 1 88.31 212 GLU A N 1
ATOM 1750 C CA . GLU A 1 212 ? 31.266 -43.438 -19.125 1 88.31 212 GLU A CA 1
ATOM 1751 C C . GLU A 1 212 ? 29.766 -43.469 -18.828 1 88.31 212 GLU A C 1
ATOM 1753 O O . GLU A 1 212 ? 29.328 -43.062 -17.75 1 88.31 212 GLU A O 1
ATOM 1758 N N . PRO A 1 213 ? 29.109 -43.906 -19.859 1 90.25 213 PRO A N 1
ATOM 1759 C CA . PRO A 1 213 ? 27.672 -44.031 -19.609 1 90.25 213 PRO A CA 1
ATOM 1760 C C . PRO A 1 213 ? 27.359 -44.906 -18.406 1 90.25 213 PRO A C 1
ATOM 1762 O O . PRO A 1 213 ? 28 -45.969 -18.203 1 90.25 213 PRO A O 1
ATOM 1765 N N . ALA A 1 214 ? 26.406 -44.438 -17.609 1 87.5 214 ALA A N 1
ATOM 1766 C CA . ALA A 1 214 ? 26.047 -45.188 -16.422 1 87.5 214 ALA A CA 1
ATOM 1767 C C . ALA A 1 214 ? 25.406 -46.531 -16.781 1 87.5 214 ALA A C 1
ATOM 1769 O O . ALA A 1 214 ? 24.453 -46.594 -17.562 1 87.5 214 ALA A O 1
ATOM 1770 N N . PRO A 1 215 ? 25.828 -47.531 -16.172 1 84.38 215 PRO A N 1
ATOM 1771 C CA . PRO A 1 215 ? 25.312 -48.844 -16.562 1 84.38 215 PRO A CA 1
ATOM 1772 C C . PRO A 1 215 ? 23.969 -49.156 -15.898 1 84.38 215 PRO A C 1
ATOM 1774 O O . PRO A 1 215 ? 23.172 -49.906 -16.469 1 84.38 215 PRO A O 1
ATOM 1777 N N . HIS A 1 216 ? 23.719 -48.656 -14.789 1 84.56 216 HIS A N 1
ATOM 1778 C CA . HIS A 1 216 ? 22.531 -49 -14.047 1 84.56 216 HIS A CA 1
ATOM 1779 C C . HIS A 1 216 ? 21.406 -48 -14.281 1 84.56 216 HIS A C 1
ATOM 1781 O O . HIS A 1 216 ? 21.656 -46.812 -14.453 1 84.56 216 HIS A O 1
ATOM 1787 N N . HIS A 1 217 ? 20.25 -48.594 -14.172 1 85.06 217 HIS A N 1
ATOM 1788 C CA . HIS A 1 217 ? 19.047 -47.781 -14.25 1 85.06 217 HIS A CA 1
ATOM 1789 C C . HIS A 1 217 ? 18.75 -47.125 -12.914 1 85.06 217 HIS A C 1
ATOM 1791 O O . HIS A 1 217 ? 17.703 -47.375 -12.312 1 85.06 217 HIS A O 1
ATOM 1797 N N . HIS A 1 218 ? 19.594 -46.188 -12.516 1 88.75 218 HIS A N 1
ATOM 1798 C CA . HIS A 1 218 ? 19.453 -45.531 -11.219 1 88.75 218 HIS A CA 1
ATOM 1799 C C . HIS A 1 218 ? 18.688 -44.219 -11.352 1 88.75 218 HIS A C 1
ATOM 1801 O O . HIS A 1 218 ? 17.641 -44.062 -10.711 1 88.75 218 HIS A O 1
ATOM 1807 N N . VAL A 1 219 ? 19.172 -43.406 -12.227 1 92.38 219 VAL A N 1
ATOM 1808 C CA . VAL A 1 219 ? 18.484 -42.156 -12.508 1 92.38 219 VAL A CA 1
ATOM 1809 C C . VAL A 1 219 ? 17.438 -42.375 -13.602 1 92.38 219 VAL A C 1
ATOM 1811 O O . VAL A 1 219 ? 17.781 -42.781 -14.719 1 92.38 219 VAL A O 1
ATOM 1814 N N . ARG A 1 220 ? 16.203 -42.031 -13.273 1 93.75 220 ARG A N 1
ATOM 1815 C CA . ARG A 1 220 ? 15.117 -42.375 -14.18 1 93.75 220 ARG A CA 1
ATOM 1816 C C . ARG A 1 220 ? 14.805 -41.219 -15.125 1 93.75 220 ARG A C 1
ATOM 1818 O O . ARG A 1 220 ? 14.289 -40.188 -14.703 1 93.75 220 ARG A O 1
ATOM 1825 N N . LEU A 1 221 ? 15.07 -41.5 -16.406 1 94.5 221 LEU A N 1
ATOM 1826 C CA . LEU A 1 221 ? 14.867 -40.469 -17.406 1 94.5 221 LEU A CA 1
ATOM 1827 C C . LEU A 1 221 ? 13.711 -40.844 -18.344 1 94.5 221 LEU A C 1
ATOM 1829 O O . LEU A 1 221 ? 13.039 -39.938 -18.875 1 94.5 221 LEU A O 1
ATOM 1833 N N . ARG A 1 222 ? 13.508 -42.031 -18.5 1 92.19 222 ARG A N 1
ATOM 1834 C CA . ARG A 1 222 ? 12.469 -42.531 -19.406 1 92.19 222 ARG A CA 1
ATOM 1835 C C . ARG A 1 222 ? 11.836 -43.812 -18.859 1 92.19 222 ARG A C 1
ATOM 1837 O O . ARG A 1 222 ? 12.422 -44.469 -18 1 92.19 222 ARG A O 1
ATOM 1844 N N . ARG A 1 223 ? 10.734 -44.031 -19.391 1 89.69 223 ARG A N 1
ATOM 1845 C CA . ARG A 1 223 ? 10 -45.219 -18.906 1 89.69 223 ARG A CA 1
ATOM 1846 C C . ARG A 1 223 ? 10.672 -46.5 -19.375 1 89.69 223 ARG A C 1
ATOM 1848 O O . ARG A 1 223 ? 11.141 -46.594 -20.516 1 89.69 223 ARG A O 1
ATOM 1855 N N . SER A 1 224 ? 10.664 -47.406 -18.469 1 86 224 SER A N 1
ATOM 1856 C CA . SER A 1 224 ? 11.164 -48.75 -18.828 1 86 224 SER A CA 1
ATOM 1857 C C . SER A 1 224 ? 10.078 -49.562 -19.516 1 86 224 SER A C 1
ATOM 1859 O O . SER A 1 224 ? 8.891 -49.344 -19.297 1 86 224 SER A O 1
ATOM 1861 N N . THR A 1 225 ? 10.469 -50.469 -20.359 1 83.06 225 THR A N 1
ATOM 1862 C CA . THR A 1 225 ? 9.539 -51.281 -21.125 1 83.06 225 THR A CA 1
ATOM 1863 C C . THR A 1 225 ? 8.633 -52.094 -20.188 1 83.06 225 THR A C 1
ATOM 1865 O O . THR A 1 225 ? 7.469 -52.344 -20.5 1 83.06 225 THR A O 1
ATOM 1868 N N . ASP A 1 226 ? 9.109 -52.5 -19.047 1 85.12 226 ASP A N 1
ATOM 1869 C CA . ASP A 1 226 ? 8.367 -53.375 -18.141 1 85.12 226 ASP A CA 1
ATOM 1870 C C . ASP A 1 226 ? 7.59 -52.562 -17.109 1 85.12 226 ASP A C 1
ATOM 1872 O O . ASP A 1 226 ? 6.84 -53.125 -16.297 1 85.12 226 ASP A O 1
ATOM 1876 N N . GLU A 1 227 ? 7.727 -51.344 -17.219 1 89.25 227 GLU A N 1
ATOM 1877 C CA . GLU A 1 227 ? 7.117 -50.5 -16.188 1 89.25 227 GLU A CA 1
ATOM 1878 C C . GLU A 1 227 ? 5.719 -50.062 -16.609 1 89.25 227 GLU A C 1
ATOM 1880 O O . GLU A 1 227 ? 5.504 -49.656 -17.75 1 89.25 227 GLU A O 1
ATOM 1885 N N . GLN A 1 228 ? 4.781 -50.219 -15.656 1 90.94 228 GLN A N 1
ATOM 1886 C CA . GLN A 1 228 ? 3.41 -49.781 -15.906 1 90.94 228 GLN A CA 1
ATOM 1887 C C . GLN A 1 228 ? 3.316 -48.281 -15.977 1 90.94 228 GLN A C 1
ATOM 1889 O O . GLN A 1 228 ? 4.055 -47.562 -15.289 1 90.94 228 GLN A O 1
ATOM 1894 N N . ASP A 1 229 ? 2.316 -47.875 -16.703 1 88.06 229 ASP A N 1
ATOM 1895 C CA . ASP A 1 229 ? 2.145 -46.469 -16.953 1 88.06 229 ASP A CA 1
ATOM 1896 C C . ASP A 1 229 ? 1.875 -45.688 -15.648 1 88.06 229 ASP A C 1
ATOM 1898 O O . ASP A 1 229 ? 2.436 -44.625 -15.422 1 88.06 229 ASP A O 1
ATOM 1902 N N . HIS A 1 230 ? 1.053 -46.281 -14.828 1 87.5 230 HIS A N 1
ATOM 1903 C CA . HIS A 1 230 ? 0.663 -45.594 -13.602 1 87.5 230 HIS A CA 1
ATOM 1904 C C . HIS A 1 230 ? 1.847 -45.438 -12.656 1 87.5 230 HIS A C 1
ATOM 1906 O O . HIS A 1 230 ? 1.926 -44.469 -11.898 1 87.5 230 HIS A O 1
ATOM 1912 N N . VAL A 1 231 ? 2.744 -46.344 -12.719 1 89.62 231 VAL A N 1
ATOM 1913 C CA . VAL A 1 231 ? 3.938 -46.281 -11.875 1 89.62 231 VAL A CA 1
ATOM 1914 C C . VAL A 1 231 ? 4.898 -45.219 -12.43 1 89.62 231 VAL A C 1
ATOM 1916 O O . VAL A 1 231 ? 5.465 -44.438 -11.672 1 89.62 231 VAL A O 1
ATOM 1919 N N . TRP A 1 232 ? 5.027 -45.188 -13.703 1 91.75 232 TRP A N 1
ATOM 1920 C CA . TRP A 1 232 ? 5.945 -44.25 -14.352 1 91.75 232 TRP A CA 1
ATOM 1921 C C . TRP A 1 232 ? 5.52 -42.812 -14.102 1 91.75 232 TRP A C 1
ATOM 1923 O O . TRP A 1 232 ? 6.363 -41.938 -13.914 1 91.75 232 TRP A O 1
ATOM 1933 N N . ARG A 1 233 ? 4.23 -42.594 -14.07 1 89.25 233 ARG A N 1
ATOM 1934 C CA . ARG A 1 233 ? 3.715 -41.219 -13.898 1 89.25 233 ARG A CA 1
ATOM 1935 C C . ARG A 1 233 ? 4.203 -40.625 -12.586 1 89.25 233 ARG A C 1
ATOM 1937 O O . ARG A 1 233 ? 4.395 -39.406 -12.492 1 89.25 233 ARG A O 1
ATOM 1944 N N . HIS A 1 234 ? 4.516 -41.438 -11.688 1 89.69 234 HIS A N 1
ATOM 1945 C CA . HIS A 1 234 ? 4.977 -40.969 -10.391 1 89.69 234 HIS A CA 1
ATOM 1946 C C . HIS A 1 234 ? 6.488 -40.781 -10.383 1 89.69 234 HIS A C 1
ATOM 1948 O O . HIS A 1 234 ? 7.02 -40.062 -9.523 1 89.69 234 HIS A O 1
ATOM 1954 N N . LYS A 1 235 ? 7.137 -41.344 -11.367 1 92.81 235 LYS A N 1
ATOM 1955 C CA . LYS A 1 235 ? 8.594 -41.344 -11.359 1 92.81 235 LYS A CA 1
ATOM 1956 C C . LYS A 1 235 ? 9.148 -40.469 -12.469 1 92.81 235 LYS A C 1
ATOM 1958 O O . LYS A 1 235 ? 10.328 -40.094 -12.445 1 92.81 235 LYS A O 1
ATOM 1963 N N . GLN A 1 236 ? 8.336 -40.062 -13.305 1 93.25 236 GLN A N 1
ATOM 1964 C CA . GLN A 1 236 ? 8.797 -39.344 -14.492 1 93.25 236 GLN A CA 1
ATOM 1965 C C . GLN A 1 236 ? 9.438 -38 -14.125 1 93.25 236 GLN A C 1
ATOM 1967 O O . GLN A 1 236 ? 9.156 -37.438 -13.055 1 93.25 236 GLN A O 1
ATOM 1972 N N . PRO A 1 237 ? 10.312 -37.531 -14.953 1 96.19 237 PRO A N 1
ATOM 1973 C CA . PRO A 1 237 ? 10.906 -36.219 -14.711 1 96.19 237 PRO A CA 1
ATOM 1974 C C . PRO A 1 237 ? 9.875 -35.094 -14.695 1 96.19 237 PRO A C 1
ATOM 1976 O O . PRO A 1 237 ? 8.922 -35.125 -15.484 1 96.19 237 PRO A O 1
ATOM 1979 N N . VAL A 1 238 ? 10.109 -34.188 -13.75 1 96.06 238 VAL A N 1
ATOM 1980 C CA . VAL A 1 238 ? 9.18 -33.062 -13.609 1 96.06 238 VAL A CA 1
ATOM 1981 C C . VAL A 1 238 ? 9.953 -31.75 -13.57 1 96.06 238 VAL A C 1
ATOM 1983 O O . VAL A 1 238 ? 10.969 -31.641 -12.883 1 96.06 238 VAL A O 1
ATOM 1986 N N . LEU A 1 239 ? 9.484 -30.828 -14.406 1 97.19 239 LEU A N 1
ATOM 1987 C CA . LEU A 1 239 ? 10.016 -29.484 -14.352 1 97.19 239 LEU A CA 1
ATOM 1988 C C . LEU A 1 239 ? 9.148 -28.594 -13.469 1 97.19 239 LEU A C 1
ATOM 1990 O O . LEU A 1 239 ? 7.957 -28.406 -13.734 1 97.19 239 LEU A O 1
ATOM 1994 N N . MET A 1 240 ? 9.727 -28.094 -12.438 1 95.19 240 MET A N 1
ATOM 1995 C CA . MET A 1 240 ? 9.047 -27.156 -11.555 1 95.19 240 MET A CA 1
ATOM 1996 C C . MET A 1 240 ? 9.484 -25.719 -11.852 1 95.19 240 MET A C 1
ATOM 1998 O O . MET A 1 240 ? 10.688 -25.422 -11.844 1 95.19 240 MET A O 1
ATOM 2002 N N . THR A 1 241 ? 8.523 -24.875 -12.078 1 96.06 241 THR A N 1
ATOM 2003 C CA . THR A 1 241 ? 8.844 -23.484 -12.32 1 96.06 241 THR A CA 1
ATOM 2004 C C . THR A 1 241 ? 8.203 -22.594 -11.25 1 96.06 241 THR A C 1
ATOM 2006 O O . THR A 1 241 ? 7.074 -22.828 -10.828 1 96.06 241 THR A O 1
ATOM 2009 N N . TYR A 1 242 ? 8.984 -21.672 -10.797 1 94.06 242 TYR A N 1
ATOM 2010 C CA . TYR A 1 242 ? 8.555 -20.672 -9.82 1 94.06 242 TYR A CA 1
ATOM 2011 C C . TYR A 1 242 ? 8.461 -19.297 -10.453 1 94.06 242 TYR A C 1
ATOM 2013 O O . TYR A 1 242 ? 9.469 -18.75 -10.914 1 94.06 242 TYR A O 1
ATOM 2021 N N . THR A 1 243 ? 7.25 -18.781 -10.422 1 93.81 243 THR A N 1
ATOM 2022 C CA . THR A 1 243 ? 7.043 -17.5 -11.109 1 93.81 243 THR A CA 1
ATOM 2023 C C . THR A 1 243 ? 6.328 -16.516 -10.195 1 93.81 243 THR A C 1
ATOM 2025 O O . THR A 1 243 ? 5.77 -16.891 -9.164 1 93.81 243 THR A O 1
ATOM 2028 N N . ASP A 1 244 ? 6.492 -15.195 -10.539 1 88.88 244 ASP A N 1
ATOM 2029 C CA . ASP A 1 244 ? 5.875 -14.125 -9.766 1 88.88 244 ASP A CA 1
ATOM 2030 C C . ASP A 1 244 ? 5.219 -13.094 -10.672 1 88.88 244 ASP A C 1
ATOM 2032 O O . ASP A 1 244 ? 5.781 -12.727 -11.711 1 88.88 244 ASP A O 1
ATOM 2036 N N . ASP A 1 245 ? 4.078 -12.742 -10.289 1 79 245 ASP A N 1
ATOM 2037 C CA . ASP A 1 245 ? 3.369 -11.75 -11.094 1 79 245 ASP A CA 1
ATOM 2038 C C . ASP A 1 245 ? 3.76 -10.328 -10.688 1 79 245 ASP A C 1
ATOM 2040 O O . ASP A 1 245 ? 3.459 -9.367 -11.398 1 79 245 ASP A O 1
ATOM 2044 N N . GLY A 1 246 ? 4.66 -10.078 -9.805 1 64.25 246 GLY A N 1
ATOM 2045 C CA . GLY A 1 246 ? 5.18 -8.773 -9.422 1 64.25 246 GLY A CA 1
ATOM 2046 C C . GLY A 1 246 ? 4.223 -7.98 -8.547 1 64.25 246 GLY A C 1
ATOM 2047 O O . GLY A 1 246 ? 4.535 -6.867 -8.125 1 64.25 246 GLY A O 1
ATOM 2048 N N . LYS A 1 247 ? 3.102 -8.398 -8.266 1 59.38 247 LYS A N 1
ATOM 2049 C CA . LYS A 1 247 ? 2.125 -7.523 -7.621 1 59.38 247 LYS A CA 1
ATOM 2050 C C . LYS A 1 247 ? 2.107 -7.734 -6.109 1 59.38 247 LYS A C 1
ATOM 2052 O O . LYS A 1 247 ? 1.187 -7.281 -5.426 1 59.38 247 LYS A O 1
ATOM 2057 N N . HIS A 1 248 ? 3.129 -8.344 -5.523 1 51.97 248 HIS A N 1
ATOM 2058 C CA . HIS A 1 248 ? 2.975 -8.656 -4.109 1 51.97 248 HIS A CA 1
ATOM 2059 C C . HIS A 1 248 ? 2.959 -7.395 -3.258 1 51.97 248 HIS A C 1
ATOM 2061 O O . HIS A 1 248 ? 3.051 -7.465 -2.029 1 51.97 248 HIS A O 1
ATOM 2067 N N . LYS A 1 249 ? 2.365 -6.371 -3.475 1 48 249 LYS A N 1
ATOM 2068 C CA . LYS A 1 249 ? 2.59 -5.426 -2.389 1 48 249 LYS A CA 1
ATOM 2069 C C . LYS A 1 249 ? 1.783 -5.805 -1.15 1 48 249 LYS A C 1
ATOM 2071 O O . LYS A 1 249 ? 0.554 -5.887 -1.206 1 48 249 LYS A O 1
ATOM 2076 N N . SER A 1 250 ? 2.309 -6.727 -0.281 1 40.81 250 SER A N 1
ATOM 2077 C CA . SER A 1 250 ? 1.65 -6.969 0.998 1 40.81 250 SER A CA 1
ATOM 2078 C C . SER A 1 250 ? 1.336 -5.66 1.715 1 40.81 250 SER A C 1
ATOM 2080 O O . SER A 1 250 ? 2.225 -4.832 1.924 1 40.81 250 SER A O 1
ATOM 2082 N N . ARG A 1 251 ? 0.334 -5.145 1.575 1 42.12 251 ARG A N 1
ATOM 2083 C CA . ARG A 1 251 ? 0.042 -4.086 2.539 1 42.12 251 ARG A CA 1
ATOM 2084 C C . ARG A 1 251 ? 0.122 -4.609 3.969 1 42.12 251 ARG A C 1
ATOM 2086 O O . ARG A 1 251 ? -0.429 -5.668 4.277 1 42.12 251 ARG A O 1
ATOM 2093 N N . PRO A 1 252 ? 1.037 -4.09 4.809 1 39.56 252 PRO A N 1
ATOM 2094 C CA . PRO A 1 252 ? 1.215 -4.539 6.191 1 39.56 252 PRO A CA 1
ATOM 2095 C C . PRO A 1 252 ? -0.107 -4.664 6.945 1 39.56 252 PRO A C 1
ATOM 2097 O O . PRO A 1 252 ? -1.065 -3.951 6.641 1 39.56 252 PRO A O 1
ATOM 2100 N N . LYS A 1 253 ? -0.306 -5.883 7.648 1 38.25 253 LYS A N 1
ATOM 2101 C CA . LYS A 1 253 ? -1.319 -6.23 8.641 1 38.25 253 LYS A CA 1
ATOM 2102 C C . LYS A 1 253 ? -1.491 -5.109 9.664 1 38.25 253 LYS A C 1
ATOM 2104 O O . LYS A 1 253 ? -0.576 -4.828 10.438 1 38.25 253 LYS A O 1
ATOM 2109 N N . ARG A 1 254 ? -2.172 -4.191 9.469 1 37.12 254 ARG A N 1
ATOM 2110 C CA . ARG A 1 254 ? -2.465 -3.363 10.633 1 37.12 254 ARG A CA 1
ATOM 2111 C C . ARG A 1 254 ? -3.104 -4.191 11.75 1 37.12 254 ARG A C 1
ATOM 2113 O O . ARG A 1 254 ? -3.559 -5.312 11.508 1 37.12 254 ARG A O 1
ATOM 2120 N N . GLY A 1 255 ? -3.508 -3.723 13.016 1 35.28 255 GLY A N 1
ATOM 2121 C CA . GLY A 1 255 ? -3.881 -4.215 14.336 1 35.28 255 GLY A CA 1
ATOM 2122 C C . GLY A 1 255 ? -5.051 -5.18 14.305 1 35.28 255 GLY A C 1
ATOM 2123 O O . GLY A 1 255 ? -5.789 -5.234 13.32 1 35.28 255 GLY A O 1
ATOM 2124 N N . ARG A 1 256 ? -4.953 -6.336 15.211 1 35.44 256 ARG A N 1
ATOM 2125 C CA . ARG A 1 256 ? -5.898 -7.398 15.539 1 35.44 256 ARG A CA 1
ATOM 2126 C C . ARG A 1 256 ? -7.316 -6.844 15.672 1 35.44 256 ARG A C 1
ATOM 2128 O O . ARG A 1 256 ? -7.562 -5.938 16.469 1 35.44 256 ARG A O 1
ATOM 2135 N N . PRO A 1 257 ? -8.102 -7.172 14.672 1 42.22 257 PRO A N 1
ATOM 2136 C CA . PRO A 1 257 ? -9.492 -6.773 14.859 1 42.22 257 PRO A CA 1
ATOM 2137 C C . PRO A 1 257 ? -10.086 -7.297 16.156 1 42.22 257 PRO A C 1
ATOM 2139 O O . PRO A 1 257 ? -9.766 -8.406 16.594 1 42.22 257 PRO A O 1
ATOM 2142 N N . SER A 1 258 ? -10.328 -6.543 17.078 1 37.19 258 SER A N 1
ATOM 2143 C CA . SER A 1 258 ? -11.094 -6.941 18.266 1 37.19 258 SER A CA 1
ATOM 2144 C C . SER A 1 258 ? -12.375 -7.676 17.875 1 37.19 258 SER A C 1
ATOM 2146 O O . SER A 1 258 ? -13.133 -7.199 17.016 1 37.19 258 SER A O 1
ATOM 2148 N N . ARG A 1 259 ? -12.43 -9.047 18.094 1 38.28 259 ARG A N 1
ATOM 2149 C CA . ARG A 1 259 ? -13.57 -9.945 17.922 1 38.28 259 ARG A CA 1
ATOM 2150 C C . ARG A 1 259 ? -14.758 -9.5 18.766 1 38.28 259 ARG A C 1
ATOM 2152 O O . ARG A 1 259 ? -15.133 -10.18 19.719 1 38.28 259 ARG A O 1
ATOM 2159 N N . ARG A 1 260 ? -15.047 -8.398 19.156 1 37.78 260 ARG A N 1
ATOM 2160 C CA . ARG A 1 260 ? -16.25 -8.422 19.969 1 37.78 260 ARG A CA 1
ATOM 2161 C C . ARG A 1 260 ? -17.484 -8.75 19.125 1 37.78 260 ARG A C 1
ATOM 2163 O O . ARG A 1 260 ? -17.75 -8.086 18.125 1 37.78 260 ARG A O 1
ATOM 2170 N N . LYS A 1 261 ? -18.047 -10 19.172 1 39.38 261 LYS A N 1
ATOM 2171 C CA . LYS A 1 261 ? -19.266 -10.656 18.688 1 39.38 261 LYS A CA 1
ATOM 2172 C C . LYS A 1 261 ? -20.5 -9.836 19.016 1 39.38 261 LYS A C 1
ATOM 2174 O O . LYS A 1 261 ? -21.297 -10.219 19.875 1 39.38 261 LYS A O 1
ATOM 2179 N N . ASN A 1 262 ? -20.484 -8.609 19.281 1 38 262 ASN A N 1
ATOM 2180 C CA . ASN A 1 262 ? -21.844 -8.219 19.625 1 38 262 ASN A CA 1
ATOM 2181 C C . ASN A 1 262 ? -22.797 -8.367 18.438 1 38 262 ASN A C 1
ATOM 2183 O O . ASN A 1 262 ? -22.484 -7.91 17.344 1 38 262 ASN A O 1
ATOM 2187 N N . HIS A 1 263 ? -23.594 -9.367 18.312 1 44.88 263 HIS A N 1
ATOM 2188 C CA . HIS A 1 263 ? -24.75 -9.688 17.484 1 44.88 263 HIS A CA 1
ATOM 2189 C C . HIS A 1 263 ? -25.438 -8.422 16.984 1 44.88 263 HIS A C 1
ATOM 2191 O O . HIS A 1 263 ? -26.531 -8.484 16.422 1 44.88 263 HIS A O 1
ATOM 2197 N N . ASN A 1 264 ? -25.094 -7.168 17.359 1 52.44 264 ASN A N 1
ATOM 2198 C CA . ASN A 1 264 ? -25.922 -6.035 16.938 1 52.44 264 ASN A CA 1
ATOM 2199 C C . ASN A 1 264 ? -25.734 -5.711 15.469 1 52.44 264 ASN A C 1
ATOM 2201 O O . ASN A 1 264 ? -24.797 -6.203 14.836 1 52.44 264 ASN A O 1
ATOM 2205 N N . GLU A 1 265 ? -26.641 -4.812 14.656 1 78.56 265 GLU A N 1
ATOM 2206 C CA . GLU A 1 265 ? -27.031 -4.223 13.383 1 78.56 265 GLU A CA 1
ATOM 2207 C C . GLU A 1 265 ? -25.875 -3.451 12.75 1 78.56 265 GLU A C 1
ATOM 2209 O O . GLU A 1 265 ? -26 -2.959 11.625 1 78.56 265 GLU A O 1
ATOM 2214 N N . SER A 1 266 ? -24.75 -3.662 13.273 1 88.19 266 SER A N 1
ATOM 2215 C CA . SER A 1 266 ? -23.656 -2.832 12.766 1 88.19 266 SER A CA 1
ATOM 2216 C C . SER A 1 266 ? -22.75 -3.621 11.828 1 88.19 266 SER A C 1
ATOM 2218 O O . SER A 1 266 ? -22.797 -4.852 11.805 1 88.19 266 SER A O 1
ATOM 2220 N N . CYS A 1 267 ? -22 -3.004 11.016 1 93.31 267 CYS A N 1
ATOM 2221 C CA . CYS A 1 267 ? -21.078 -3.572 10.047 1 93.31 267 CYS A CA 1
ATOM 2222 C C . CYS A 1 267 ? -20.125 -4.566 10.711 1 93.31 267 CYS A C 1
ATOM 2224 O O . CYS A 1 267 ? -19.375 -4.211 11.625 1 93.31 267 CYS A O 1
ATOM 2226 N N . SER A 1 268 ? -20.203 -5.832 10.289 1 93.75 268 SER A N 1
ATOM 2227 C CA . SER A 1 268 ? -19.391 -6.883 10.875 1 93.75 268 SER A CA 1
ATOM 2228 C C . SER A 1 268 ? -19.141 -8.008 9.883 1 93.75 268 SER A C 1
ATOM 2230 O O . SER A 1 268 ? -19.766 -8.062 8.828 1 93.75 268 SER A O 1
ATOM 2232 N N . ARG A 1 269 ? -18.188 -8.852 10.25 1 95.31 269 ARG A N 1
ATOM 2233 C CA . ARG A 1 269 ? -17.844 -10.016 9.43 1 95.31 269 ARG A CA 1
ATOM 2234 C C . ARG A 1 269 ? -18.797 -11.172 9.695 1 95.31 269 ARG A C 1
ATOM 2236 O O . ARG A 1 269 ? -19.156 -11.445 10.844 1 95.31 269 ARG A O 1
ATOM 2243 N N . HIS A 1 270 ? -19.281 -11.844 8.68 1 96.38 270 HIS A N 1
ATOM 2244 C CA . HIS A 1 270 ? -20.188 -12.977 8.758 1 96.38 270 HIS A CA 1
ATOM 2245 C C . HIS A 1 270 ? -19.609 -14.211 8.078 1 96.38 270 HIS A C 1
ATOM 2247 O O . HIS A 1 270 ? -18.797 -14.086 7.16 1 96.38 270 HIS A O 1
ATOM 2253 N N . PRO A 1 271 ? -19.984 -15.367 8.562 1 96.56 271 PRO A N 1
ATOM 2254 C CA . PRO A 1 271 ? -19.438 -16.594 7.969 1 96.56 271 PRO A CA 1
ATOM 2255 C C . PRO A 1 271 ? -20 -16.859 6.578 1 96.56 271 PRO A C 1
ATOM 2257 O O . PRO A 1 271 ? -21.172 -16.578 6.312 1 96.56 271 PRO A O 1
ATOM 2260 N N . LEU A 1 272 ? -19.141 -17.281 5.691 1 96.12 272 LEU A N 1
ATOM 2261 C CA . LEU A 1 272 ? -19.484 -17.75 4.352 1 96.12 272 LEU A CA 1
ATOM 2262 C C . LEU A 1 272 ? -18.484 -18.812 3.887 1 96.12 272 LEU A C 1
ATOM 2264 O O . LEU A 1 272 ? -17.312 -18.531 3.699 1 96.12 272 LEU A O 1
ATOM 2268 N N . TYR A 1 273 ? -18.984 -19.969 3.775 1 95.88 273 TYR A N 1
ATOM 2269 C CA . TYR A 1 273 ? -18.156 -21.031 3.205 1 95.88 273 TYR A CA 1
ATOM 2270 C C . TYR A 1 273 ? -18.453 -21.219 1.723 1 95.88 273 TYR A C 1
ATOM 2272 O O . TYR A 1 273 ? -19.625 -21.344 1.327 1 95.88 273 TYR A O 1
ATOM 2280 N N . VAL A 1 274 ? -17.422 -21.172 0.958 1 93.81 274 VAL A N 1
ATOM 2281 C CA . VAL A 1 274 ? -17.547 -21.375 -0.481 1 93.81 274 VAL A CA 1
ATOM 2282 C C . VAL A 1 274 ? -17.047 -22.766 -0.858 1 93.81 274 VAL A C 1
ATOM 2284 O O . VAL A 1 274 ? -15.852 -23.047 -0.736 1 93.81 274 VAL A O 1
ATOM 2287 N N . ASP A 1 275 ? -17.953 -23.5 -1.3 1 92.94 275 ASP A N 1
ATOM 2288 C CA . ASP A 1 275 ? -17.625 -24.828 -1.802 1 92.94 275 ASP A CA 1
ATOM 2289 C C . ASP A 1 275 ? -17.391 -24.812 -3.311 1 92.94 275 ASP A C 1
ATOM 2291 O O . ASP A 1 275 ? -18.281 -24.422 -4.074 1 92.94 275 ASP A O 1
ATOM 2295 N N . PHE A 1 276 ? -16.25 -25.297 -3.701 1 88.88 276 PHE A N 1
ATOM 2296 C CA . PHE A 1 276 ? -15.906 -25.219 -5.117 1 88.88 276 PHE A CA 1
ATOM 2297 C C . PHE A 1 276 ? -16.734 -26.219 -5.93 1 88.88 276 PHE A C 1
ATOM 2299 O O . PHE A 1 276 ? -16.859 -26.062 -7.145 1 88.88 276 PHE A O 1
ATOM 2306 N N . GLY A 1 277 ? -17.219 -27.188 -5.285 1 85.81 277 GLY A N 1
ATOM 2307 C CA . GLY A 1 277 ? -18.156 -28.094 -5.945 1 85.81 277 GLY A CA 1
ATOM 2308 C C . GLY A 1 277 ? -19.469 -27.406 -6.316 1 85.81 277 GLY A C 1
ATOM 2309 O O . GLY A 1 277 ? -20.016 -27.656 -7.395 1 85.81 277 GLY A O 1
ATOM 2310 N N . ASP A 1 278 ? -19.922 -26.547 -5.48 1 85.06 278 ASP A N 1
ATOM 2311 C CA . ASP A 1 278 ? -21.172 -25.844 -5.695 1 85.06 278 ASP A CA 1
ATOM 2312 C C . ASP A 1 278 ? -21.062 -24.859 -6.859 1 85.06 278 ASP A C 1
ATOM 2314 O O . ASP A 1 278 ? -22.047 -24.609 -7.559 1 85.06 278 ASP A O 1
ATOM 2318 N N . VAL A 1 279 ? -19.859 -24.438 -7.07 1 80.31 279 VAL A N 1
ATOM 2319 C CA . VAL A 1 279 ? -19.703 -23.422 -8.102 1 80.31 279 VAL A CA 1
ATOM 2320 C C . VAL A 1 279 ? -19.188 -24.078 -9.391 1 80.31 279 VAL A C 1
ATOM 2322 O O . VAL A 1 279 ? -18.875 -23.375 -10.359 1 80.31 279 VAL A O 1
ATOM 2325 N N . GLY A 1 280 ? -18.969 -25.344 -9.391 1 79.88 280 GLY A N 1
ATOM 2326 C CA . GLY A 1 280 ? -18.609 -26.078 -10.594 1 79.88 280 GLY A CA 1
ATOM 2327 C C . GLY A 1 280 ? -17.109 -26.062 -10.875 1 79.88 280 GLY A C 1
ATOM 2328 O O . GLY A 1 280 ? -16.703 -26.188 -12.031 1 79.88 280 GLY A O 1
ATOM 2329 N N . TRP A 1 281 ? -16.344 -25.859 -9.836 1 82.25 281 TRP A N 1
ATOM 2330 C CA . TRP A 1 281 ? -14.906 -25.734 -10.047 1 82.25 281 TRP A CA 1
ATOM 2331 C C . TRP A 1 281 ? -14.195 -27.016 -9.609 1 82.25 281 TRP A C 1
ATOM 2333 O O . TRP A 1 281 ? -12.969 -27.109 -9.711 1 82.25 281 TRP A O 1
ATOM 2343 N N . SER A 1 282 ? -14.914 -27.953 -9.234 1 82.88 282 SER A N 1
ATOM 2344 C CA . SER A 1 282 ? -14.312 -29.172 -8.68 1 82.88 282 SER A CA 1
ATOM 2345 C C . SER A 1 282 ? -13.586 -29.969 -9.75 1 82.88 282 SER A C 1
ATOM 2347 O O . SER A 1 282 ? -12.75 -30.812 -9.438 1 82.88 282 SER A O 1
ATOM 2349 N N . ASP A 1 283 ? -13.914 -29.688 -10.992 1 82.12 283 ASP A N 1
ATOM 2350 C CA . ASP A 1 283 ? -13.312 -30.453 -12.086 1 82.12 283 ASP A CA 1
ATOM 2351 C C . ASP A 1 283 ? -11.836 -30.094 -12.242 1 82.12 283 ASP A C 1
ATOM 2353 O O . ASP A 1 283 ? -11.031 -30.938 -12.664 1 82.12 283 ASP A O 1
ATOM 2357 N N . TRP A 1 284 ? -11.555 -28.922 -11.859 1 85.81 284 TRP A N 1
ATOM 2358 C CA . TRP A 1 284 ? -10.18 -28.531 -12.141 1 85.81 284 TRP A CA 1
ATOM 2359 C C . TRP A 1 284 ? -9.461 -28.094 -10.867 1 85.81 284 TRP A C 1
ATOM 2361 O O . TRP A 1 284 ? -8.227 -28.031 -10.836 1 85.81 284 TRP A O 1
ATOM 2371 N N . ILE A 1 285 ? -10.117 -27.844 -9.836 1 88.81 285 ILE A N 1
ATOM 2372 C CA . ILE A 1 285 ? -9.461 -27.531 -8.57 1 88.81 285 ILE A CA 1
ATOM 2373 C C . ILE A 1 285 ? -9.109 -28.828 -7.844 1 88.81 285 ILE A C 1
ATOM 2375 O O . ILE A 1 285 ? -9.953 -29.719 -7.691 1 88.81 285 ILE A O 1
ATOM 2379 N N . VAL A 1 286 ? -7.871 -28.906 -7.512 1 88.81 286 VAL A N 1
ATOM 2380 C CA . VAL A 1 286 ? -7.41 -30.062 -6.758 1 88.81 286 VAL A CA 1
ATOM 2381 C C . VAL A 1 286 ? -7.586 -29.812 -5.262 1 88.81 286 VAL A C 1
ATOM 2383 O O . VAL A 1 286 ? -8.117 -30.656 -4.543 1 88.81 286 VAL A O 1
ATOM 2386 N N . ALA A 1 287 ? -7.031 -28.703 -4.863 1 90 287 ALA A N 1
ATOM 2387 C CA . ALA A 1 287 ? -7.148 -28.297 -3.467 1 90 287 ALA A CA 1
ATOM 2388 C C . ALA A 1 287 ? -7.113 -26.781 -3.332 1 90 287 ALA A C 1
ATOM 2390 O O . ALA A 1 287 ? -6.445 -26.094 -4.113 1 90 287 ALA A O 1
ATOM 2391 N N . PRO A 1 288 ? -7.816 -26.172 -2.338 1 91.81 288 PRO A N 1
ATOM 2392 C CA . PRO A 1 288 ? -8.742 -26.859 -1.427 1 91.81 288 PRO A CA 1
ATOM 2393 C C . PRO A 1 288 ? -10.094 -27.141 -2.07 1 91.81 288 PRO A C 1
ATOM 2395 O O . PRO A 1 288 ? -10.352 -26.719 -3.199 1 91.81 288 PRO A O 1
ATOM 2398 N N . SER A 1 289 ? -10.961 -28 -1.354 1 92.38 289 SER A N 1
ATOM 2399 C CA . SER A 1 289 ? -12.312 -28.266 -1.841 1 92.38 289 SER A CA 1
ATOM 2400 C C . SER A 1 289 ? -13.219 -27.062 -1.635 1 92.38 289 SER A C 1
ATOM 2402 O O . SER A 1 289 ? -14.234 -26.906 -2.318 1 92.38 289 SER A O 1
ATOM 2404 N N . GLY A 1 290 ? -12.859 -26.297 -0.716 1 93.94 290 GLY A N 1
ATOM 2405 C CA . GLY A 1 290 ? -13.547 -25.078 -0.34 1 93.94 290 GLY A CA 1
ATOM 2406 C C . GLY A 1 290 ? -12.805 -24.266 0.709 1 93.94 290 G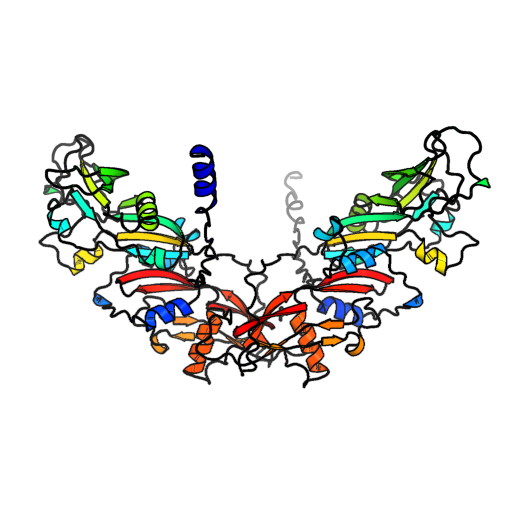LY A C 1
ATOM 2407 O O . GLY A 1 290 ? -11.727 -24.656 1.156 1 93.94 290 GLY A O 1
ATOM 2408 N N . TYR A 1 291 ? -13.312 -23.094 0.94 1 93.88 291 TYR A N 1
ATOM 2409 C CA . TYR A 1 291 ? -12.641 -22.266 1.935 1 93.88 291 TYR A CA 1
ATOM 2410 C C . TYR A 1 291 ? -13.617 -21.297 2.596 1 93.88 291 TYR A C 1
ATOM 2412 O O . TYR A 1 291 ? -14.734 -21.094 2.098 1 93.88 291 TYR A O 1
ATOM 2420 N N . ASP A 1 292 ? -13.234 -20.875 3.713 1 96.12 292 ASP A N 1
ATOM 2421 C CA . ASP A 1 292 ? -14.023 -19.859 4.418 1 96.12 292 ASP A CA 1
ATOM 2422 C C . ASP A 1 292 ? -13.742 -18.469 3.867 1 96.12 292 ASP A C 1
ATOM 2424 O O . ASP A 1 292 ? -12.742 -17.844 4.219 1 96.12 292 ASP A O 1
ATOM 2428 N N . ALA A 1 293 ? -14.648 -17.953 3.1 1 96.69 293 ALA A N 1
ATOM 2429 C CA . ALA A 1 293 ? -14.477 -16.641 2.473 1 96.69 293 ALA A CA 1
ATOM 2430 C C . ALA A 1 293 ? -14.938 -15.523 3.4 1 96.69 293 ALA A C 1
ATOM 2432 O O . ALA A 1 293 ? -14.398 -14.414 3.367 1 96.69 293 ALA A O 1
ATOM 2433 N N . PHE A 1 294 ? -15.945 -15.773 4.203 1 97.69 294 PHE A N 1
ATOM 2434 C CA . PHE A 1 294 ? -16.609 -14.773 5.027 1 97.69 294 PHE A CA 1
ATOM 2435 C C . PHE A 1 294 ? -17.141 -13.633 4.164 1 97.69 294 PHE 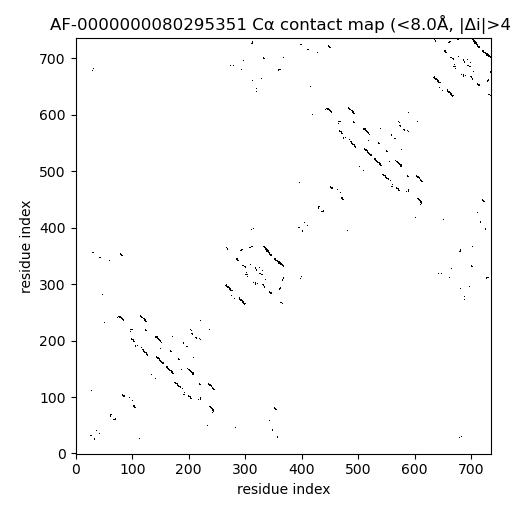A C 1
ATOM 2437 O O . PHE A 1 294 ? -16.969 -13.641 2.945 1 97.69 294 PHE A O 1
ATOM 2444 N N . TYR A 1 295 ? -17.953 -12.836 4.672 1 97.12 295 TYR A N 1
ATOM 2445 C CA . TYR A 1 295 ? -18.422 -11.625 4.004 1 97.12 295 TYR A CA 1
ATOM 2446 C C . TYR A 1 295 ? -18.766 -10.539 5.02 1 97.12 295 TYR A C 1
ATOM 2448 O O . TYR A 1 295 ? -18.844 -10.805 6.219 1 97.12 295 TYR A O 1
ATOM 2456 N N . CYS A 1 296 ? -18.75 -9.297 4.559 1 96 296 CYS A N 1
ATOM 2457 C CA . CYS A 1 296 ? -19.078 -8.164 5.414 1 96 296 CYS A CA 1
ATOM 2458 C C . CYS A 1 296 ? -20.5 -7.695 5.18 1 96 296 CYS A C 1
ATOM 2460 O O . CYS A 1 296 ? -20.953 -7.617 4.039 1 96 296 CYS A O 1
ATOM 2462 N N . HIS A 1 297 ? -21.219 -7.477 6.289 1 94.69 297 HIS A N 1
ATOM 2463 C CA . HIS A 1 297 ? -22.609 -7.02 6.215 1 94.69 297 HIS A CA 1
ATOM 2464 C C . HIS A 1 297 ? -23 -6.27 7.48 1 94.69 297 HIS A C 1
ATOM 2466 O O . HIS A 1 297 ? -22.484 -6.551 8.562 1 94.69 297 HIS A O 1
ATOM 2472 N N . GLY A 1 298 ? -23.984 -5.379 7.293 1 93.06 298 GLY A N 1
ATOM 2473 C CA . GLY A 1 298 ? -24.453 -4.582 8.414 1 93.06 298 GLY A CA 1
ATOM 2474 C C . GLY A 1 298 ? -24.578 -3.107 8.086 1 93.06 298 GLY A C 1
ATOM 2475 O O . GLY A 1 298 ? -24.281 -2.686 6.969 1 93.06 298 GLY A O 1
ATOM 2476 N N . ASN A 1 299 ? -24.984 -2.305 9.062 1 92.12 299 ASN A N 1
ATOM 2477 C CA . ASN A 1 299 ? -25.219 -0.877 8.883 1 92.12 299 ASN A CA 1
ATOM 2478 C C . ASN A 1 299 ? -24 -0.053 9.32 1 92.12 299 ASN A C 1
ATOM 2480 O O . ASN A 1 299 ? -23.281 -0.445 10.234 1 92.12 299 ASN A O 1
ATOM 2484 N N . CYS A 1 300 ? -23.781 1.017 8.578 1 91.88 300 CYS A N 1
ATOM 2485 C CA . CYS A 1 300 ? -22.797 2.021 8.938 1 91.88 300 CYS A CA 1
ATOM 2486 C C . CYS A 1 300 ? -23.453 3.27 9.5 1 91.88 300 CYS A C 1
ATOM 2488 O O . CYS A 1 300 ? -23.75 4.211 8.758 1 91.88 300 CYS A O 1
ATOM 2490 N N . PRO A 1 301 ? -23.578 3.23 10.758 1 87.81 301 PRO A N 1
ATOM 2491 C CA . PRO A 1 301 ? -24.328 4.336 11.367 1 87.81 301 PRO A CA 1
ATOM 2492 C C . PRO A 1 301 ? -23.484 5.59 11.547 1 87.81 301 PRO A C 1
ATOM 2494 O O . PRO A 1 301 ? -22.25 5.527 11.453 1 87.81 301 PRO A O 1
ATOM 2497 N N . PHE A 1 302 ? -24.219 6.809 11.758 1 85 302 PHE A N 1
ATOM 2498 C CA . PHE A 1 302 ? -23.531 8.031 12.148 1 85 302 PHE A CA 1
ATOM 2499 C C . PHE A 1 302 ? -23.75 8.328 13.625 1 85 302 PHE A C 1
ATOM 2501 O O . PHE A 1 302 ? -24.891 8.289 14.109 1 85 302 PHE A O 1
ATOM 2508 N N . PRO A 1 303 ? -22.719 8.617 14.32 1 81.88 303 PRO A N 1
ATOM 2509 C CA . PRO A 1 303 ? -21.328 8.719 13.906 1 81.88 303 PRO A CA 1
ATOM 2510 C C . PRO A 1 303 ? -20.641 7.359 13.766 1 81.88 303 PRO A C 1
ATOM 2512 O O . PRO A 1 303 ? -21.016 6.41 14.469 1 81.88 303 PRO A O 1
ATOM 2515 N N . LEU A 1 304 ? -19.781 7.371 12.812 1 83.31 304 LEU A N 1
ATOM 2516 C CA . LEU A 1 304 ? -19.031 6.137 12.602 1 83.31 304 LEU A CA 1
ATOM 2517 C C . LEU A 1 304 ? -18.078 5.871 13.766 1 83.31 304 LEU A C 1
ATOM 2519 O O . LEU A 1 304 ? -17.438 6.793 14.266 1 83.31 304 LEU A O 1
ATOM 2523 N N . ALA A 1 305 ? -18.109 4.672 14.219 1 74 305 ALA A N 1
ATOM 2524 C CA . ALA A 1 305 ? -17.203 4.289 15.297 1 74 305 ALA A CA 1
ATOM 2525 C C . ALA A 1 305 ? -15.781 4.105 14.781 1 74 305 ALA A C 1
ATOM 2527 O O . ALA A 1 305 ? -15.57 3.879 13.594 1 74 305 ALA A O 1
ATOM 2528 N N . ASP A 1 306 ? -14.797 4.23 15.703 1 69.75 306 ASP A N 1
ATOM 2529 C CA . ASP A 1 306 ? -13.375 4.109 15.391 1 69.75 306 ASP A CA 1
ATOM 2530 C C . ASP A 1 306 ? -13.047 2.709 14.867 1 69.75 306 ASP A C 1
ATOM 2532 O O . ASP A 1 306 ? -12.18 2.547 14.016 1 69.75 306 ASP A O 1
ATOM 2536 N N . HIS A 1 307 ? -13.836 1.769 15.25 1 69.38 307 HIS A N 1
ATOM 2537 C CA . HIS A 1 307 ? -13.484 0.392 14.93 1 69.38 307 HIS A CA 1
ATOM 2538 C C . HIS A 1 307 ? -13.828 0.059 13.484 1 69.38 307 HIS A C 1
ATOM 2540 O O . HIS A 1 307 ? -13.43 -0.992 12.969 1 69.38 307 HIS A O 1
ATOM 2546 N N . PHE A 1 308 ? -14.531 1.015 12.82 1 76.81 308 PHE A N 1
ATOM 2547 C CA . PHE A 1 308 ? -14.922 0.748 11.438 1 76.81 308 PHE A CA 1
ATOM 2548 C C . PHE A 1 308 ? -13.797 1.104 10.477 1 76.81 308 PHE A C 1
ATOM 2550 O O . PHE A 1 308 ? -13.914 0.895 9.266 1 76.81 308 PHE A O 1
ATOM 2557 N N . ASN A 1 309 ? -12.648 1.426 10.977 1 76.19 309 ASN A N 1
ATOM 2558 C CA . ASN A 1 309 ? -11.523 1.776 10.109 1 76.19 309 ASN A CA 1
ATOM 2559 C C . ASN A 1 309 ? -11.992 2.508 8.859 1 76.19 309 ASN A C 1
ATOM 2561 O O . ASN A 1 309 ? -11.602 2.154 7.746 1 76.19 309 ASN A O 1
ATOM 2565 N N . SER A 1 310 ? -12.797 3.465 9.008 1 87.06 310 SER A N 1
ATOM 2566 C CA . SER A 1 310 ? -13.445 4.152 7.898 1 87.06 310 SER A CA 1
ATOM 2567 C C . SER A 1 310 ? -12.516 5.195 7.281 1 87.06 310 SER A C 1
ATOM 2569 O O . SER A 1 310 ? -11.633 5.727 7.953 1 87.06 310 SER A O 1
ATOM 2571 N N . THR A 1 311 ? -12.633 5.348 5.996 1 91.06 311 THR A N 1
ATOM 2572 C CA . THR A 1 311 ? -11.953 6.449 5.328 1 91.06 311 THR A CA 1
ATOM 2573 C C . THR A 1 311 ? -12.586 7.785 5.707 1 91.06 311 THR A C 1
ATOM 2575 O O . THR A 1 311 ? -13.719 7.824 6.191 1 91.06 311 THR A O 1
ATOM 2578 N N . ASN A 1 312 ? -11.805 8.836 5.492 1 91.94 312 ASN A N 1
ATOM 2579 C CA . ASN A 1 312 ? -12.367 10.156 5.723 1 91.94 312 ASN A CA 1
ATOM 2580 C C . ASN A 1 312 ? -13.594 10.398 4.844 1 91.94 312 ASN A C 1
ATOM 2582 O O . ASN A 1 312 ? -14.57 11.016 5.285 1 91.94 312 ASN A O 1
ATOM 2586 N N . HIS A 1 313 ? -13.547 9.891 3.707 1 95.12 313 HIS A N 1
ATOM 2587 C CA . HIS A 1 313 ? -14.688 10.039 2.811 1 95.12 313 HIS A CA 1
ATOM 2588 C C . HIS A 1 313 ? -15.93 9.359 3.383 1 95.12 313 HIS A C 1
ATOM 2590 O O . HIS A 1 313 ? -17.031 9.914 3.314 1 95.12 313 HIS A O 1
ATOM 2596 N N . ALA A 1 314 ? -15.719 8.18 3.926 1 94.62 314 ALA A N 1
ATOM 2597 C CA . ALA A 1 314 ? -16.844 7.457 4.508 1 94.62 314 ALA A CA 1
ATOM 2598 C C . ALA A 1 314 ? -17.469 8.242 5.66 1 94.62 314 ALA A C 1
ATOM 2600 O O . ALA A 1 314 ? -18.688 8.258 5.824 1 94.62 314 ALA A O 1
ATOM 2601 N N . VAL A 1 315 ? -16.672 8.828 6.43 1 91.31 315 VAL A N 1
ATOM 2602 C CA . VAL A 1 315 ? -17.141 9.641 7.547 1 91.31 315 VAL A CA 1
ATOM 2603 C C . VAL A 1 315 ? -17.984 10.797 7.023 1 91.31 315 VAL A C 1
ATOM 2605 O O . VAL A 1 315 ? -19.094 11.023 7.496 1 91.31 315 VAL A O 1
ATOM 2608 N N . VAL A 1 316 ? -17.453 11.484 6.023 1 91.19 316 VAL A N 1
ATOM 2609 C CA . VAL A 1 316 ? -18.125 12.648 5.473 1 91.19 316 VAL A CA 1
ATOM 2610 C C . VAL A 1 316 ? -19.438 12.219 4.801 1 91.19 316 VAL A C 1
ATOM 2612 O O . VAL A 1 316 ? -20.469 12.859 4.984 1 91.19 316 VAL A O 1
ATOM 2615 N N . GLN A 1 317 ? -19.344 11.188 4.047 1 93.56 317 GLN A N 1
ATOM 2616 C CA . GLN A 1 317 ? -20.531 10.688 3.354 1 93.56 317 GLN A CA 1
ATOM 2617 C C . GLN A 1 317 ? -21.641 10.336 4.34 1 93.56 317 GLN A C 1
ATOM 2619 O O . GLN A 1 317 ? -22.797 10.656 4.113 1 93.56 317 GLN A O 1
ATOM 2624 N N . THR A 1 318 ? -21.297 9.625 5.379 1 92.06 318 THR A N 1
ATOM 2625 C CA . THR A 1 318 ? -22.281 9.234 6.387 1 92.06 318 THR A CA 1
ATOM 2626 C C . THR A 1 318 ? -22.844 10.461 7.09 1 92.06 318 THR A C 1
ATOM 2628 O O . THR A 1 318 ? -24.031 10.492 7.418 1 92.06 318 THR A O 1
ATOM 2631 N N . MET A 1 319 ? -22.031 11.414 7.328 1 89.75 319 MET A N 1
ATOM 2632 C CA . MET A 1 319 ? -22.469 12.656 7.949 1 89.75 319 MET A CA 1
ATOM 2633 C C . MET A 1 319 ? -23.484 13.375 7.059 1 89.75 319 MET A C 1
ATOM 2635 O O . MET A 1 319 ? -24.531 13.812 7.531 1 89.75 319 MET A O 1
ATOM 2639 N N . VAL A 1 320 ? -23.156 13.484 5.789 1 92.19 320 VAL A N 1
ATOM 2640 C CA . VAL A 1 320 ? -24.047 14.156 4.848 1 92.19 320 VAL A CA 1
ATOM 2641 C C . VAL A 1 320 ? -25.359 13.383 4.742 1 92.19 320 VAL A C 1
ATOM 2643 O O . VAL A 1 320 ? -26.438 13.984 4.699 1 92.19 320 VAL A O 1
ATOM 2646 N N . ASN A 1 321 ? -25.219 12.094 4.715 1 93.38 321 ASN A N 1
ATOM 2647 C CA . ASN A 1 321 ? -26.422 11.266 4.66 1 93.38 321 ASN A CA 1
ATOM 2648 C C . ASN A 1 321 ? -27.297 11.461 5.895 1 93.38 321 ASN A C 1
ATOM 2650 O O . ASN A 1 321 ? -28.531 11.484 5.797 1 93.38 321 ASN A O 1
ATOM 2654 N N . ALA A 1 322 ? -26.719 11.516 7.027 1 89.94 322 ALA A N 1
ATOM 2655 C CA . ALA A 1 322 ? -27.453 11.719 8.273 1 89.94 322 ALA A CA 1
ATOM 2656 C C . ALA A 1 322 ? -28.219 13.039 8.25 1 89.94 322 ALA A C 1
ATOM 2658 O O . ALA A 1 322 ? -29.312 13.133 8.797 1 89.94 322 ALA A O 1
ATOM 2659 N N . GLN A 1 323 ? -27.703 14.031 7.586 1 88.81 323 GLN A N 1
ATOM 2660 C CA . GLN A 1 323 ? -28.328 15.344 7.496 1 88.81 323 GLN A CA 1
ATOM 2661 C C . GLN A 1 323 ? -29.391 15.375 6.395 1 88.81 323 GLN A C 1
ATOM 2663 O O . GLN A 1 323 ? -30.438 15.992 6.555 1 88.81 323 GLN A O 1
ATOM 2668 N N . ASN A 1 324 ? -29.016 14.703 5.266 1 90.31 324 ASN A N 1
ATOM 2669 C CA . ASN A 1 324 ? -29.891 14.648 4.105 1 90.31 324 ASN A CA 1
ATOM 2670 C C . ASN A 1 324 ? -29.859 13.273 3.441 1 90.31 324 ASN A C 1
ATOM 2672 O O . ASN A 1 324 ? -29.141 13.078 2.451 1 90.31 324 ASN A O 1
ATOM 2676 N N . PRO A 1 325 ? -30.703 12.375 3.879 1 90.62 325 PRO A N 1
ATOM 2677 C CA . PRO A 1 325 ? -30.656 10.992 3.393 1 90.62 325 PRO A CA 1
ATOM 2678 C C . PRO A 1 325 ? -30.891 10.891 1.886 1 90.62 325 PRO A C 1
ATOM 2680 O O . PRO A 1 325 ? -30.438 9.938 1.25 1 90.62 325 PRO A O 1
ATOM 2683 N N . GLY A 1 326 ? -31.469 11.781 1.204 1 89.5 326 GLY A N 1
ATOM 2684 C CA . GLY A 1 326 ? -31.75 11.703 -0.222 1 89.5 326 GLY A CA 1
ATOM 2685 C C . GLY A 1 326 ? -30.609 12.219 -1.078 1 89.5 326 GLY A C 1
ATOM 2686 O O . GLY A 1 326 ? -30.578 11.984 -2.287 1 89.5 326 GLY A O 1
ATOM 2687 N N . LYS A 1 327 ? -29.641 12.742 -0.416 1 90.25 327 LYS A N 1
ATOM 2688 C CA . LYS A 1 327 ? -28.562 13.391 -1.152 1 90.25 327 LYS A CA 1
ATOM 2689 C C . LYS A 1 327 ? -27.469 12.383 -1.515 1 90.25 327 LYS A C 1
ATOM 2691 O O . LYS A 1 327 ? -26.906 12.438 -2.611 1 90.25 327 LYS A O 1
ATOM 2696 N N . VAL A 1 328 ? -27.156 11.523 -0.606 1 93.69 328 VAL A N 1
ATOM 2697 C CA . VAL A 1 328 ? -26.078 10.547 -0.786 1 93.69 328 VAL A CA 1
ATOM 2698 C C . VAL A 1 328 ? -26.406 9.281 0.003 1 93.69 328 VAL A C 1
ATOM 2700 O O . VAL A 1 328 ? -26.953 9.352 1.104 1 93.69 328 VAL A O 1
ATOM 2703 N N . PRO A 1 329 ? -26.188 8.195 -0.567 1 93.81 329 PRO A N 1
ATOM 2704 C CA . PRO A 1 329 ? -26.406 6.969 0.206 1 93.81 329 PRO A CA 1
ATOM 2705 C C . PRO A 1 329 ? -25.438 6.828 1.382 1 93.81 329 PRO A C 1
ATOM 2707 O O . PRO A 1 329 ? -24.438 7.543 1.451 1 93.81 329 PRO A O 1
ATOM 2710 N N . LYS A 1 330 ? -25.812 5.902 2.32 1 92.75 330 LYS A N 1
ATOM 2711 C CA . LYS A 1 330 ? -24.922 5.586 3.428 1 92.75 330 LYS A CA 1
ATOM 2712 C C . LYS A 1 330 ? -23.688 4.836 2.936 1 92.75 330 LYS A C 1
ATOM 2714 O O . LYS A 1 330 ? -23.703 4.242 1.855 1 92.75 330 LYS A O 1
ATOM 2719 N N . ALA A 1 331 ? -22.625 4.926 3.752 1 94.38 331 ALA A N 1
ATOM 2720 C CA . ALA A 1 331 ? -21.453 4.098 3.475 1 94.38 331 ALA A CA 1
ATOM 2721 C C . ALA A 1 331 ? -21.812 2.615 3.533 1 94.38 331 ALA A C 1
ATOM 2723 O O . ALA A 1 331 ? -22.734 2.219 4.238 1 94.38 331 ALA A O 1
ATOM 2724 N N . CYS A 1 332 ? -21.094 1.861 2.803 1 94.94 332 CYS A N 1
ATOM 2725 C CA . CYS A 1 332 ? -21.359 0.43 2.721 1 94.94 332 CYS A CA 1
ATOM 2726 C C . CYS A 1 332 ? -20.375 -0.36 3.57 1 94.94 332 CYS A C 1
ATOM 2728 O O . CYS A 1 332 ? -19.203 0.017 3.684 1 94.94 332 CYS A O 1
ATOM 2730 N N . CYS A 1 333 ? -20.906 -1.384 4.18 1 95.44 333 CYS A N 1
ATOM 2731 C CA . CYS A 1 333 ? -20.047 -2.311 4.91 1 95.44 333 CYS A CA 1
ATOM 2732 C C . CYS A 1 333 ? -19.312 -3.24 3.951 1 95.44 333 CYS A C 1
ATOM 2734 O O . CYS A 1 333 ? -19.938 -4.047 3.26 1 95.44 333 CYS A O 1
ATOM 2736 N N . VAL A 1 334 ? -17.953 -3.105 3.91 1 96.25 334 VAL A N 1
ATOM 2737 C CA . VAL A 1 334 ? -17.203 -3.871 2.924 1 96.25 334 VAL A CA 1
ATOM 2738 C C . VAL A 1 334 ? -15.922 -4.422 3.562 1 96.25 334 VAL A C 1
ATOM 2740 O O . VAL A 1 334 ? -15.5 -3.955 4.621 1 96.25 334 VAL A O 1
ATOM 2743 N N . PRO A 1 335 ? -15.305 -5.418 2.904 1 95.44 335 PRO A N 1
ATOM 2744 C CA . PRO A 1 335 ? -14.008 -5.895 3.391 1 95.44 335 PRO A CA 1
ATOM 2745 C C . PRO A 1 335 ? -12.914 -4.832 3.291 1 95.44 335 PRO A C 1
ATOM 2747 O O . PRO A 1 335 ? -12.758 -4.195 2.246 1 95.44 335 PRO A O 1
ATOM 2750 N N . VAL A 1 336 ? -12.188 -4.664 4.398 1 92.75 336 VAL A N 1
ATOM 2751 C CA . VAL A 1 336 ? -11.102 -3.693 4.391 1 92.75 336 VAL A CA 1
ATOM 2752 C C . VAL A 1 336 ? -9.766 -4.41 4.57 1 92.75 336 VAL A C 1
ATOM 2754 O O . VAL A 1 336 ? -8.711 -3.877 4.215 1 92.75 336 VAL A O 1
ATOM 2757 N N . GLU A 1 337 ? -9.836 -5.539 5.137 1 92.56 337 GLU A N 1
ATOM 2758 C CA . GLU A 1 337 ? -8.672 -6.41 5.273 1 92.56 337 GLU A CA 1
ATOM 2759 C C . GLU A 1 337 ? -8.953 -7.797 4.695 1 92.56 337 GLU A C 1
ATOM 2761 O O . GLU A 1 337 ? -9.914 -8.453 5.086 1 92.56 337 GLU A O 1
ATOM 2766 N N . LEU A 1 338 ? -8.094 -8.148 3.771 1 94.31 338 LEU A N 1
ATOM 2767 C CA . LEU A 1 338 ? -8.289 -9.43 3.1 1 94.31 338 LEU A CA 1
ATOM 2768 C C . LEU A 1 338 ? -7.008 -10.258 3.127 1 94.31 338 LEU A C 1
ATOM 2770 O O . LEU A 1 338 ? -5.914 -9.711 3.262 1 94.31 338 LEU A O 1
ATOM 2774 N N . GLU A 1 339 ? -7.227 -11.516 3.09 1 93 339 GLU A N 1
ATOM 2775 C CA . GLU A 1 339 ? -6.105 -12.445 2.992 1 93 339 GLU A CA 1
ATOM 2776 C C . GLU A 1 339 ? -6.242 -13.352 1.772 1 93 339 GLU A C 1
ATOM 2778 O O . GLU A 1 339 ? -7.328 -13.484 1.208 1 93 339 GLU A O 1
ATOM 2783 N N . GLY A 1 340 ? -5.105 -13.82 1.41 1 91.25 340 GLY A N 1
ATOM 2784 C CA . GLY A 1 340 ? -5.094 -14.711 0.257 1 91.25 340 GLY A CA 1
ATOM 2785 C C . GLY A 1 340 ? -5.18 -16.172 0.63 1 91.25 340 GLY A C 1
ATOM 2786 O O . GLY A 1 340 ? -5.098 -16.531 1.809 1 91.25 340 GLY A O 1
ATOM 2787 N N . ILE A 1 341 ? -5.406 -16.984 -0.365 1 90.62 341 ILE A N 1
ATOM 2788 C CA . ILE A 1 341 ? -5.367 -18.438 -0.202 1 90.62 341 ILE A CA 1
ATOM 2789 C C . ILE A 1 341 ? -4.562 -19.062 -1.339 1 90.62 341 ILE A C 1
ATOM 2791 O O . ILE A 1 341 ? -4.457 -18.484 -2.424 1 90.62 341 ILE A O 1
ATOM 2795 N N . ALA A 1 342 ? -3.979 -20.172 -0.965 1 91.81 342 ALA A N 1
ATOM 2796 C CA . ALA A 1 342 ? -3.287 -20.938 -1.99 1 91.81 342 ALA A CA 1
ATOM 2797 C C . ALA A 1 342 ? -4.23 -21.953 -2.641 1 91.81 342 ALA A C 1
ATOM 2799 O O . ALA A 1 342 ? -5.004 -22.625 -1.952 1 91.81 342 ALA A O 1
ATOM 2800 N N . MET A 1 343 ? -4.176 -22 -3.961 1 91.69 343 MET A N 1
ATOM 2801 C CA . MET A 1 343 ? -5.012 -22.938 -4.707 1 91.69 343 MET A CA 1
ATOM 2802 C C . MET A 1 343 ? -4.156 -23.828 -5.605 1 91.69 343 MET A C 1
ATOM 2804 O O . MET A 1 343 ? -3.229 -23.359 -6.262 1 91.69 343 MET A O 1
ATOM 2808 N N . LEU A 1 344 ? -4.453 -25.078 -5.484 1 91.94 344 LEU A N 1
ATOM 2809 C CA . LEU A 1 344 ? -3.857 -26.078 -6.363 1 91.94 344 LEU A CA 1
ATOM 2810 C C . LEU A 1 344 ? -4.848 -26.531 -7.434 1 91.94 344 LEU A C 1
ATOM 2812 O O . LEU A 1 344 ? -5.941 -27 -7.117 1 91.94 344 LEU A O 1
ATOM 2816 N N . TYR A 1 345 ? -4.484 -26.328 -8.719 1 90.62 345 TYR A N 1
ATOM 2817 C CA . TYR A 1 345 ? -5.438 -26.688 -9.766 1 90.62 345 TYR A CA 1
ATOM 2818 C C . TYR A 1 345 ? -4.719 -27.188 -11.008 1 90.62 345 TYR A C 1
ATOM 2820 O O . TYR A 1 345 ? -3.49 -27.094 -11.102 1 90.62 345 TYR A O 1
ATOM 2828 N N . VAL A 1 346 ? -5.484 -27.812 -11.914 1 89.75 346 VAL A N 1
ATOM 2829 C CA . VAL A 1 346 ? -4.953 -28.391 -13.148 1 89.75 346 VAL A CA 1
ATOM 2830 C C . VAL A 1 346 ? -5.477 -27.594 -14.352 1 89.75 346 VAL A C 1
ATOM 2832 O O . VAL A 1 346 ? -6.656 -27.25 -14.398 1 89.75 346 VAL A O 1
ATOM 2835 N N . THR A 1 347 ? -4.621 -27.328 -15.273 1 85 347 THR A N 1
ATOM 2836 C CA . THR A 1 347 ? -5.004 -26.578 -16.453 1 85 347 THR A CA 1
ATOM 2837 C C . THR A 1 347 ? -5.34 -27.516 -17.609 1 85 347 THR A C 1
ATOM 2839 O O . THR A 1 347 ? -5.219 -28.734 -17.484 1 85 347 THR A O 1
ATOM 2842 N N . ASP A 1 348 ? -5.773 -26.906 -18.766 1 76.12 348 ASP A N 1
ATOM 2843 C CA . ASP A 1 348 ? -6.16 -27.656 -19.953 1 76.12 348 ASP A CA 1
ATOM 2844 C C . ASP A 1 348 ? -4.969 -28.422 -20.531 1 76.12 348 ASP A C 1
ATOM 2846 O O . ASP A 1 348 ? -5.145 -29.406 -21.234 1 76.12 348 ASP A O 1
ATOM 2850 N N . LYS A 1 349 ? -3.85 -28.062 -20.219 1 74.62 349 LYS A N 1
ATOM 2851 C CA . LYS A 1 349 ? -2.658 -28.734 -20.734 1 74.62 349 LYS A CA 1
ATOM 2852 C C . LYS A 1 349 ? -2.115 -29.75 -19.734 1 74.62 349 LYS A C 1
ATOM 2854 O O . LYS A 1 349 ? -0.957 -30.156 -19.812 1 74.62 349 LYS A O 1
ATOM 2859 N N . ASN A 1 350 ? -2.881 -30.016 -18.75 1 79.31 350 ASN A N 1
ATOM 2860 C CA . ASN A 1 350 ? -2.553 -30.969 -17.688 1 79.31 350 ASN A CA 1
ATOM 2861 C C . ASN A 1 350 ? -1.377 -30.5 -16.844 1 79.31 350 ASN A C 1
ATOM 2863 O O . ASN A 1 350 ? -0.569 -31.312 -16.391 1 79.31 350 ASN A O 1
ATOM 2867 N N . THR A 1 351 ? -1.286 -29.234 -16.859 1 88.62 351 THR A N 1
ATOM 2868 C CA . THR A 1 351 ? -0.291 -28.641 -15.969 1 88.62 351 THR A CA 1
ATOM 2869 C C . THR A 1 351 ? -0.877 -28.406 -14.586 1 88.62 351 THR A C 1
ATOM 2871 O O . THR A 1 351 ? -2.01 -27.938 -14.453 1 88.62 351 THR A O 1
ATOM 2874 N N . VAL A 1 352 ? -0.085 -28.844 -13.625 1 92 352 VAL A N 1
ATOM 2875 C CA . VAL A 1 352 ? -0.516 -28.594 -12.25 1 92 352 VAL A CA 1
ATOM 2876 C C . VAL A 1 352 ? 0.048 -27.266 -11.766 1 92 352 VAL A C 1
ATOM 2878 O O . VAL A 1 352 ? 1.25 -27.016 -11.875 1 92 352 VAL A O 1
ATOM 2881 N N . VAL A 1 353 ? -0.887 -26.453 -11.227 1 92.56 353 VAL A N 1
ATOM 2882 C CA . VAL A 1 353 ? -0.496 -25.109 -10.828 1 92.56 353 VAL A CA 1
ATOM 2883 C C . VAL A 1 353 ? -0.857 -24.859 -9.367 1 92.56 353 VAL A C 1
ATOM 2885 O O . VAL A 1 353 ? -1.966 -25.188 -8.93 1 92.56 353 VAL A O 1
ATOM 2888 N N . LEU A 1 354 ? 0.131 -24.391 -8.641 1 93.12 354 LEU A N 1
ATOM 2889 C CA . LEU A 1 354 ? -0.09 -23.875 -7.301 1 93.12 354 LEU A CA 1
ATOM 2890 C C . LEU A 1 354 ? 0.044 -22.344 -7.281 1 93.12 354 LEU A C 1
ATOM 2892 O O . LEU A 1 354 ? 1.119 -21.812 -7.562 1 93.12 354 LEU A O 1
ATOM 2896 N N . LYS A 1 355 ? -1.03 -21.734 -6.922 1 91.62 355 LYS A N 1
ATOM 2897 C CA . LYS A 1 355 ? -1.003 -20.281 -6.973 1 91.62 355 LYS A CA 1
ATOM 2898 C C . LYS A 1 355 ? -1.676 -19.672 -5.746 1 91.62 355 LYS A C 1
ATOM 2900 O O . LYS A 1 355 ? -2.686 -20.188 -5.266 1 91.62 355 LYS A O 1
ATOM 2905 N N . ASN A 1 356 ? -1.039 -18.609 -5.312 1 89.12 356 ASN A N 1
ATOM 2906 C CA . ASN A 1 356 ? -1.646 -17.844 -4.234 1 89.12 356 ASN A CA 1
ATOM 2907 C C . ASN A 1 356 ? -2.525 -16.719 -4.781 1 89.12 356 ASN A C 1
ATOM 2909 O O . ASN A 1 356 ? -2.037 -15.82 -5.469 1 89.12 356 ASN A O 1
ATOM 2913 N N . TYR A 1 357 ? -3.77 -16.828 -4.484 1 89.75 357 TYR A N 1
ATOM 2914 C CA . TYR A 1 357 ? -4.695 -15.758 -4.867 1 89.75 357 TYR A CA 1
ATOM 2915 C C . TYR A 1 357 ? -4.934 -14.805 -3.707 1 89.75 357 TYR A C 1
ATOM 2917 O O . TYR A 1 357 ? -5.32 -15.219 -2.613 1 89.75 357 TYR A O 1
ATOM 2925 N N . GLN A 1 358 ? -4.738 -13.547 -4.059 1 89 358 GLN A N 1
ATOM 2926 C CA . GLN A 1 358 ? -4.871 -12.531 -3.018 1 89 358 GLN A CA 1
ATOM 2927 C C . GLN A 1 358 ? -6.336 -12.148 -2.814 1 89 358 GLN A C 1
ATOM 2929 O O . GLN A 1 358 ? -7.191 -12.469 -3.641 1 89 358 GLN A O 1
ATOM 2934 N N . ASP A 1 359 ? -6.645 -11.602 -1.65 1 93.19 359 ASP A N 1
ATOM 2935 C CA . ASP A 1 359 ? -7.926 -10.961 -1.361 1 93.19 359 ASP A CA 1
ATOM 2936 C C . ASP A 1 359 ? -9.078 -11.938 -1.57 1 93.19 359 ASP A C 1
ATOM 2938 O O . ASP A 1 359 ? -10.07 -11.609 -2.229 1 93.19 359 ASP A O 1
ATOM 2942 N N . MET A 1 360 ? -8.844 -13.094 -0.945 1 94.12 360 MET A N 1
ATOM 2943 C CA . MET A 1 360 ? -9.859 -14.133 -1.117 1 94.12 360 MET A CA 1
ATOM 2944 C C . MET A 1 360 ? -10.711 -14.266 0.138 1 94.12 360 MET A C 1
ATOM 2946 O O . MET A 1 360 ? -11.891 -14.617 0.056 1 94.12 360 MET A O 1
ATOM 2950 N N . THR A 1 361 ? -10.141 -13.938 1.282 1 96.12 361 THR A N 1
ATOM 2951 C CA . THR A 1 361 ? -10.82 -14.148 2.559 1 96.12 361 THR A CA 1
ATOM 2952 C C . THR A 1 361 ? -10.914 -12.844 3.342 1 96.12 361 THR A C 1
ATOM 2954 O O . THR A 1 361 ? -9.93 -12.102 3.438 1 96.12 361 THR A O 1
ATOM 2957 N N . VAL A 1 362 ? -12.094 -12.664 3.924 1 96.81 362 VAL A N 1
ATOM 2958 C CA . VAL A 1 362 ? -12.297 -11.445 4.695 1 96.81 362 VAL A CA 1
ATOM 2959 C C . VAL A 1 362 ? -11.727 -11.617 6.102 1 96.81 362 VAL A C 1
ATOM 2961 O O . VAL A 1 362 ? -12.062 -12.586 6.793 1 96.81 362 VAL A O 1
ATOM 2964 N N . VAL A 1 363 ? -10.906 -10.664 6.457 1 95.12 363 VAL A N 1
ATOM 2965 C CA . VAL A 1 363 ? -10.359 -10.656 7.809 1 95.12 363 VAL A CA 1
ATOM 2966 C C . VAL A 1 363 ? -11 -9.531 8.617 1 95.12 363 VAL A C 1
ATOM 2968 O O . VAL A 1 363 ? -11.328 -9.711 9.797 1 95.12 363 VAL A O 1
ATOM 2971 N N . GLY A 1 364 ? -11.211 -8.477 7.938 1 94.12 364 GLY A N 1
ATOM 2972 C CA . GLY A 1 364 ? -11.789 -7.328 8.609 1 94.12 364 GLY A CA 1
ATOM 2973 C C . GLY A 1 364 ? -12.758 -6.547 7.734 1 94.12 364 GLY A C 1
ATOM 2974 O O . GLY A 1 364 ? -12.562 -6.449 6.523 1 94.12 364 GLY A O 1
ATOM 2975 N N . CYS A 1 365 ? -13.758 -6.043 8.414 1 94.44 365 CYS A N 1
ATOM 2976 C CA . CYS A 1 365 ? -14.766 -5.25 7.715 1 94.44 365 CYS A CA 1
ATOM 2977 C C . CYS A 1 365 ? -14.703 -3.789 8.148 1 94.44 365 CYS A C 1
ATOM 2979 O O . CYS A 1 365 ? -14.188 -3.48 9.227 1 94.44 365 CYS A O 1
ATOM 2981 N N . GLY A 1 366 ? -15.156 -2.928 7.305 1 93.56 366 GLY A N 1
ATOM 2982 C CA . GLY A 1 366 ? -15.242 -1.504 7.586 1 93.56 366 GLY A CA 1
ATOM 2983 C C . GLY A 1 366 ? -16.219 -0.772 6.684 1 93.56 366 GLY A C 1
ATOM 2984 O O . GLY A 1 366 ? -16.75 -1.354 5.738 1 93.56 366 GLY A O 1
ATOM 2985 N N . CYS A 1 367 ? -16.438 0.482 7.008 1 93.38 367 CYS A N 1
ATOM 2986 C CA . CYS A 1 367 ? -17.375 1.288 6.254 1 93.38 367 CYS A CA 1
ATOM 2987 C C . CYS A 1 367 ? -16.672 2.141 5.211 1 93.38 367 CYS A C 1
ATOM 2989 O O . CYS A 1 367 ? -15.664 2.787 5.516 1 93.38 367 CYS A O 1
ATOM 2991 N N . ARG A 1 368 ? -17.172 1.994 3.961 1 93.5 368 ARG A N 1
ATOM 2992 C CA . ARG A 1 368 ? -16.578 2.74 2.854 1 93.5 368 ARG A CA 1
ATOM 2993 C C . ARG A 1 368 ? -17.656 3.375 1.984 1 93.5 368 ARG A C 1
ATOM 2995 O O . ARG A 1 368 ? -18.781 2.871 1.918 1 93.5 368 ARG A O 1
ATOM 3002 N N . MET B 1 1 ? 27.672 -13.438 55.219 1 33.28 1 MET B N 1
ATOM 3003 C CA . MET B 1 1 ? 26.234 -13.383 55.344 1 33.28 1 MET B CA 1
ATOM 3004 C C . MET B 1 1 ? 25.672 -12.125 54.688 1 33.28 1 MET B C 1
ATOM 3006 O O . MET B 1 1 ? 24.484 -12.07 54.344 1 33.28 1 MET B O 1
ATOM 3010 N N . ARG B 1 2 ? 26.359 -10.898 54.969 1 40.69 2 ARG B N 1
ATOM 3011 C CA . ARG B 1 2 ? 25.922 -9.602 54.469 1 40.69 2 ARG B CA 1
ATOM 3012 C C . ARG B 1 2 ? 25.922 -9.578 52.938 1 40.69 2 ARG B C 1
ATOM 3014 O O . ARG B 1 2 ? 25.172 -8.812 52.312 1 40.69 2 ARG B O 1
ATOM 3021 N N . ALA B 1 3 ? 27.047 -10.156 52.406 1 43.22 3 ALA B N 1
ATOM 3022 C CA . ALA B 1 3 ? 27.266 -10.078 50.969 1 43.22 3 ALA B CA 1
ATOM 3023 C C . ALA B 1 3 ? 26.203 -10.875 50.188 1 43.22 3 ALA B C 1
ATOM 3025 O O . ALA B 1 3 ? 25.891 -10.562 49.062 1 43.22 3 ALA B O 1
ATOM 3026 N N . TRP B 1 4 ? 25.859 -11.953 50.719 1 42.12 4 TRP B N 1
ATOM 3027 C CA . TRP B 1 4 ? 24.953 -12.844 50.031 1 42.12 4 TRP B CA 1
ATOM 3028 C C . TRP B 1 4 ? 23.531 -12.289 50.031 1 42.12 4 TRP B C 1
ATOM 3030 O O . TRP B 1 4 ? 22.594 -12.977 49.594 1 42.12 4 TRP B O 1
ATOM 3040 N N . LEU B 1 5 ? 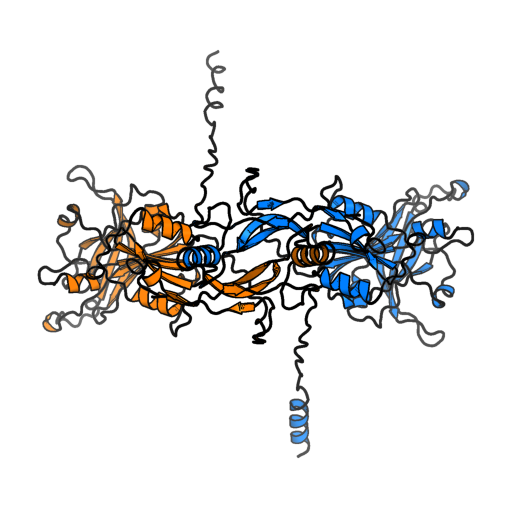23.188 -11.375 51.031 1 36.53 5 LEU B N 1
ATOM 3041 C CA . LEU B 1 5 ? 21.828 -10.844 51.031 1 36.53 5 LEU B CA 1
ATOM 3042 C C . LEU B 1 5 ? 21.5 -10.141 49.719 1 36.53 5 LEU B C 1
ATOM 3044 O O . LEU B 1 5 ? 22.422 -9.727 49 1 36.53 5 LEU B O 1
ATOM 3048 N N . LEU B 1 6 ? 20.297 -9.352 49.344 1 32.31 6 LEU B N 1
ATOM 3049 C CA . LEU B 1 6 ? 19.312 -9.039 48.312 1 32.31 6 LEU B CA 1
ATOM 3050 C C . LEU B 1 6 ? 19.969 -8.25 47.188 1 32.31 6 LEU B C 1
ATOM 3052 O O . LEU B 1 6 ? 20.391 -7.105 47.375 1 32.31 6 LEU B O 1
ATOM 3056 N N . LEU B 1 7 ? 20.859 -8.906 46.156 1 38.22 7 LEU B N 1
ATOM 3057 C CA . LEU B 1 7 ? 20.812 -9.195 44.719 1 38.22 7 LEU B CA 1
ATOM 3058 C C . LEU B 1 7 ? 19.375 -9.375 44.25 1 38.22 7 LEU B C 1
ATOM 3060 O O . LEU B 1 7 ? 19.078 -9.266 43.062 1 38.22 7 LEU B O 1
ATOM 3064 N N . LEU B 1 8 ? 18.531 -9.969 45.156 1 37.34 8 LEU B N 1
ATOM 3065 C CA . LEU B 1 8 ? 17.109 -10.062 44.906 1 37.34 8 LEU B CA 1
ATOM 3066 C C . LEU B 1 8 ? 16.5 -8.68 44.656 1 37.34 8 LEU B C 1
ATOM 3068 O O . LEU B 1 8 ? 15.422 -8.562 44.062 1 37.34 8 LEU B O 1
ATOM 3072 N N . ALA B 1 9 ? 16.969 -7.703 45.438 1 34.75 9 ALA B N 1
ATOM 3073 C CA . ALA B 1 9 ? 16.328 -6.395 45.312 1 34.75 9 ALA B CA 1
ATOM 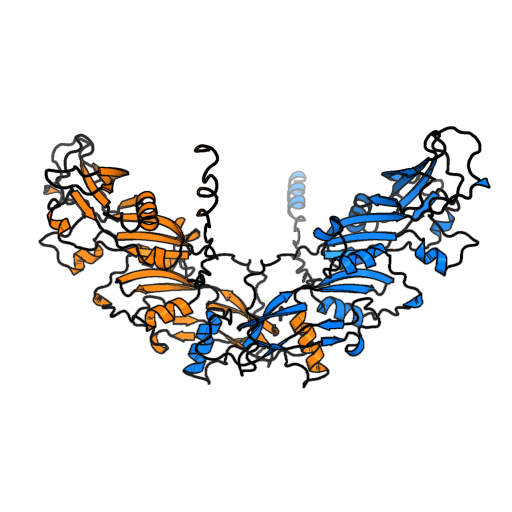3074 C C . ALA B 1 9 ? 16.562 -5.824 43.906 1 34.75 9 ALA B C 1
ATOM 3076 O O . ALA B 1 9 ? 15.781 -5.008 43.406 1 34.75 9 ALA B O 1
ATOM 3077 N N . VAL B 1 10 ? 17.797 -6.086 43.375 1 39.16 10 VAL B N 1
ATOM 3078 C CA . VAL B 1 10 ? 18.047 -5.465 42.094 1 39.16 10 VAL B CA 1
ATOM 3079 C C . VAL B 1 10 ? 17.172 -6.121 41.031 1 39.16 10 VAL B C 1
ATOM 3081 O O . VAL B 1 10 ? 16.828 -5.492 40.031 1 39.16 10 VAL B O 1
ATOM 3084 N N . LEU B 1 11 ? 16.953 -7.492 41.156 1 35.78 11 LEU B N 1
ATOM 3085 C CA . LEU B 1 11 ? 16.125 -8.141 40.125 1 35.78 11 LEU B CA 1
ATOM 3086 C C . LEU B 1 11 ? 14.695 -7.629 40.188 1 35.78 11 LEU B C 1
ATOM 3088 O O . LEU B 1 11 ? 13.875 -7.984 39.344 1 35.78 11 LEU B O 1
ATOM 3092 N N . ALA B 1 12 ? 14.211 -7.355 41.406 1 30.94 12 ALA B N 1
ATOM 3093 C CA . ALA B 1 12 ? 12.789 -7.035 41.5 1 30.94 12 ALA B CA 1
ATOM 3094 C C . ALA B 1 12 ? 12.414 -5.93 40.5 1 30.94 12 ALA B C 1
ATOM 3096 O O . ALA B 1 12 ? 11.367 -6 39.875 1 30.94 12 ALA B O 1
ATOM 3097 N N . THR B 1 13 ? 12.719 -4.672 40.906 1 31.31 13 THR B N 1
ATOM 3098 C CA . THR B 1 13 ? 11.859 -3.572 40.5 1 31.31 13 THR B CA 1
ATOM 3099 C C . THR B 1 13 ? 11.992 -3.33 39 1 31.31 13 THR B C 1
ATOM 3101 O O . THR B 1 13 ? 11.445 -2.365 38.469 1 31.31 13 THR B O 1
ATOM 3104 N N . LEU B 1 14 ? 13.008 -3.936 38.344 1 31.31 14 LEU B N 1
ATOM 3105 C CA . LEU B 1 14 ? 12.891 -3.484 36.969 1 31.31 14 LEU B CA 1
ATOM 3106 C C . LEU B 1 14 ? 11.656 -4.078 36.312 1 31.31 14 LEU B C 1
ATOM 3108 O O . LEU B 1 14 ? 11.758 -5.039 35.531 1 31.31 14 LEU B O 1
ATOM 3112 N N . LEU B 1 15 ? 10.656 -4.547 37.062 1 29.7 15 LEU B N 1
ATOM 3113 C CA . LEU B 1 15 ? 9.398 -4.723 36.375 1 29.7 15 LEU B CA 1
ATOM 3114 C C . LEU B 1 15 ? 9.102 -3.529 35.469 1 29.7 15 LEU B C 1
ATOM 3116 O O . LEU B 1 15 ? 8.688 -2.471 35.938 1 29.7 15 LEU B O 1
ATOM 3120 N N . ILE B 1 16 ? 10.008 -3.291 34.531 1 29.53 16 ILE B N 1
ATOM 3121 C CA . ILE B 1 16 ? 9.633 -2.391 33.469 1 29.53 16 ILE B CA 1
ATOM 3122 C C . ILE B 1 16 ? 8.242 -2.746 32.938 1 29.53 16 ILE B C 1
ATOM 3124 O O . ILE B 1 16 ? 8.031 -3.818 32.375 1 29.53 16 ILE B O 1
ATOM 3128 N N . ARG B 1 17 ? 7.164 -2.486 33.719 1 28.42 17 ARG B N 1
ATOM 3129 C CA . ARG B 1 17 ? 5.836 -2.355 33.125 1 28.42 17 ARG B CA 1
ATOM 3130 C C . ARG B 1 17 ? 5.914 -1.713 31.766 1 28.42 17 ARG B C 1
ATOM 3132 O O . ARG B 1 17 ? 6.199 -0.52 31.641 1 28.42 17 ARG B O 1
ATOM 3139 N N . VAL B 1 18 ? 6.469 -2.42 30.828 1 30.53 18 VAL B N 1
ATOM 3140 C CA . VAL B 1 18 ? 6.086 -2.055 29.469 1 30.53 18 VAL B CA 1
ATOM 3141 C C . VAL B 1 18 ? 4.57 -1.876 29.391 1 30.53 18 VAL B C 1
ATOM 3143 O O . VAL B 1 18 ? 3.822 -2.855 29.422 1 30.53 18 VAL B O 1
ATOM 3146 N N . THR B 1 19 ? 3.979 -1.064 30.188 1 28.7 19 THR B N 1
ATOM 3147 C CA . THR B 1 19 ? 2.658 -0.606 29.766 1 28.7 19 THR B CA 1
ATOM 3148 C C . THR B 1 19 ? 2.621 -0.385 28.266 1 28.7 19 THR B C 1
ATOM 3150 O O . THR B 1 19 ? 3.369 0.437 27.734 1 28.7 19 THR B O 1
ATOM 3153 N N . VAL B 1 20 ? 2.521 -1.396 27.578 1 30.44 20 VAL B N 1
ATOM 3154 C CA . VAL B 1 20 ? 1.947 -1.219 26.25 1 30.44 20 VAL B CA 1
ATOM 3155 C C . VAL B 1 20 ? 0.812 -0.199 26.297 1 30.44 20 VAL B C 1
ATOM 3157 O O . VAL B 1 20 ? -0.247 -0.472 26.875 1 30.44 20 VAL B O 1
ATOM 3160 N N . ALA B 1 21 ? 1.116 1.028 26.672 1 29.88 21 ALA B N 1
ATOM 3161 C CA . ALA B 1 21 ? 0.12 2.033 26.312 1 29.88 21 ALA B CA 1
ATOM 3162 C C . ALA B 1 21 ? -0.544 1.696 24.984 1 29.88 21 ALA B C 1
ATOM 3164 O O . ALA B 1 21 ? 0.124 1.628 23.953 1 29.88 21 ALA B O 1
ATOM 3165 N N . ASN B 1 22 ? -1.426 0.789 25 1 31.36 22 ASN B N 1
ATOM 3166 C CA . ASN B 1 22 ? -2.436 0.789 23.953 1 31.36 22 ASN B CA 1
ATOM 3167 C C . ASN B 1 22 ? -2.711 2.199 23.438 1 31.36 22 ASN B C 1
ATOM 3169 O O . ASN B 1 22 ? -3.562 2.906 23.984 1 31.36 22 ASN B O 1
ATOM 3173 N N . GLN B 1 23 ? -1.699 3.018 23.391 1 30.62 23 GLN B N 1
ATOM 3174 C CA . GLN B 1 23 ? -1.971 4.273 22.703 1 30.62 23 GLN B CA 1
ATOM 3175 C C . GLN B 1 23 ? -2.873 4.055 21.484 1 30.62 23 GLN B C 1
ATOM 3177 O O . GLN B 1 23 ? -2.469 3.416 20.516 1 30.62 23 GLN B O 1
ATOM 3182 N N . ASN B 1 24 ? -4.117 3.725 21.766 1 34.31 24 ASN B N 1
ATOM 3183 C CA . ASN B 1 24 ? -5.059 4.078 20.703 1 34.31 24 ASN B CA 1
ATOM 3184 C C . ASN B 1 24 ? -4.539 5.234 19.859 1 34.31 24 ASN B C 1
ATOM 3186 O O . ASN B 1 24 ? -4.582 6.391 20.281 1 34.31 24 ASN B O 1
ATOM 3190 N N . LEU B 1 25 ? -3.305 5.105 19.406 1 34.91 25 LEU B N 1
ATOM 3191 C CA . LEU B 1 25 ? -2.898 6.125 18.438 1 34.91 25 LEU B CA 1
ATOM 3192 C C . LEU B 1 25 ? -4.102 6.637 17.656 1 34.91 25 LEU B C 1
ATOM 3194 O O . LEU B 1 25 ? -4.668 5.906 16.844 1 34.91 25 LEU B O 1
ATOM 3198 N N . ILE B 1 26 ? -4.969 7.352 18.344 1 39.72 26 ILE B N 1
ATOM 3199 C CA . ILE B 1 26 ? -5.938 8.133 17.594 1 39.72 26 ILE B CA 1
ATOM 3200 C C . ILE B 1 26 ? -5.324 8.586 16.266 1 39.72 26 ILE B C 1
ATOM 3202 O O . ILE B 1 26 ? -4.285 9.25 16.25 1 39.72 26 ILE B O 1
ATOM 3206 N N . ASP B 1 27 ? -5.48 7.773 15.281 1 47.25 27 ASP B N 1
ATOM 3207 C CA . ASP B 1 27 ? -5.047 8.125 13.93 1 47.25 27 ASP B CA 1
ATOM 3208 C C . ASP B 1 27 ? -5.41 9.57 13.594 1 47.25 27 ASP B C 1
ATOM 3210 O O . ASP B 1 27 ? -6.582 9.883 13.383 1 47.25 27 ASP B O 1
ATOM 3214 N N . ASP B 1 28 ? -4.691 10.547 14.062 1 52.06 28 ASP B N 1
ATOM 3215 C CA . ASP B 1 28 ? -4.824 11.977 13.836 1 52.06 28 ASP B CA 1
ATOM 3216 C C . ASP B 1 28 ? -5.129 12.273 12.367 1 52.06 28 ASP B C 1
ATOM 3218 O O . ASP B 1 28 ? -5.555 13.375 12.023 1 52.06 28 ASP B O 1
ATOM 3222 N N . ASN B 1 29 ? -5.051 11.188 11.555 1 59.16 29 ASN B N 1
ATOM 3223 C CA . ASN B 1 29 ? -5.324 11.477 10.156 1 59.16 29 ASN B CA 1
ATOM 3224 C C . ASN B 1 29 ? -6.785 11.211 9.805 1 59.16 29 ASN B C 1
ATOM 3226 O O . ASN B 1 29 ? -7.18 11.312 8.641 1 59.16 29 ASN B O 1
ATOM 3230 N N . ASN B 1 30 ? -7.426 11 10.906 1 75.06 30 ASN B N 1
ATOM 3231 C CA . ASN B 1 30 ? -8.852 10.781 10.711 1 75.06 30 ASN B CA 1
ATOM 3232 C C . ASN B 1 30 ? -9.656 12.047 10.969 1 75.06 30 ASN B C 1
ATOM 3234 O O . ASN B 1 30 ? -9.539 12.656 12.039 1 75.06 30 ASN B O 1
ATOM 3238 N N . ILE B 1 31 ? -10.305 12.555 9.969 1 79.31 31 ILE B N 1
ATOM 3239 C CA . ILE B 1 31 ? -11.133 13.758 10.047 1 79.31 31 ILE B CA 1
ATOM 3240 C C . ILE B 1 31 ? -12.078 13.656 11.234 1 79.31 31 ILE B C 1
ATOM 3242 O O . ILE B 1 31 ? -12.516 14.68 11.781 1 79.31 31 ILE B O 1
ATOM 3246 N N . LEU B 1 32 ? -12.344 12.398 11.625 1 75.88 32 LEU B N 1
ATOM 3247 C CA . LEU B 1 32 ? -13.227 12.188 12.773 1 75.88 32 LEU B CA 1
ATOM 3248 C C . LEU B 1 32 ? -12.609 12.75 14.047 1 75.88 32 LEU B C 1
ATOM 3250 O O . LEU B 1 32 ? -13.312 13.305 14.891 1 75.88 32 LEU B O 1
ATOM 3254 N N . THR B 1 33 ? -11.398 12.555 14.133 1 76.56 33 THR B N 1
ATOM 3255 C CA . THR B 1 33 ? -10.703 13.086 15.297 1 76.56 33 THR B CA 1
ATOM 3256 C C . THR B 1 33 ? -10.805 14.602 15.344 1 76.56 33 THR B C 1
ATOM 3258 O O . THR B 1 33 ? -11.016 15.188 16.406 1 76.56 33 THR B O 1
ATOM 3261 N N . LEU B 1 34 ? -10.586 15.172 14.227 1 78.44 34 LEU B N 1
ATOM 3262 C CA . LEU B 1 34 ? -10.719 16.625 14.141 1 78.44 34 LEU B CA 1
ATOM 3263 C C . LEU B 1 34 ? -12.133 17.062 14.5 1 78.44 34 LEU B C 1
ATOM 3265 O O . LEU B 1 34 ? -12.32 17.984 15.289 1 78.44 34 LEU B O 1
ATOM 3269 N N . LEU B 1 35 ? -13.078 16.344 14.039 1 77.5 35 LEU B N 1
ATOM 3270 C CA . LEU B 1 35 ? -14.477 16.688 14.281 1 77.5 35 LEU B CA 1
ATOM 3271 C C . LEU B 1 35 ? -14.82 16.547 15.766 1 77.5 35 LEU B C 1
ATOM 3273 O O . LEU B 1 35 ? -15.5 17.406 16.328 1 77.5 35 LEU B O 1
ATOM 3277 N N . ASN B 1 36 ? -14.375 15.523 16.266 1 76.44 36 ASN B N 1
ATOM 3278 C CA . ASN B 1 36 ? -14.617 15.305 17.688 1 76.44 36 ASN B CA 1
ATOM 3279 C C . ASN B 1 36 ? -13.961 16.375 18.547 1 76.44 36 ASN B C 1
ATOM 3281 O O . ASN B 1 36 ? -14.539 16.828 19.531 1 76.44 36 ASN B O 1
ATOM 3285 N N . LYS B 1 37 ? -12.789 16.703 18.109 1 75.44 37 LYS B N 1
ATOM 3286 C CA . LYS B 1 37 ? -12.07 17.75 18.828 1 75.44 37 LYS B CA 1
ATOM 3287 C C . LYS B 1 37 ? -12.805 19.078 18.734 1 75.44 37 LYS B C 1
ATOM 3289 O O . LYS B 1 37 ? -12.922 19.797 19.719 1 75.44 37 LYS B O 1
ATOM 3294 N N . MET B 1 38 ? -13.352 19.359 17.609 1 75.94 38 MET B N 1
ATOM 3295 C CA . MET B 1 38 ? -13.992 20.641 17.359 1 75.94 38 MET B CA 1
ATOM 3296 C C . MET B 1 38 ? -15.375 20.688 18 1 75.94 38 MET B C 1
ATOM 3298 O O . MET B 1 38 ? -15.867 21.766 18.359 1 75.94 38 MET B O 1
ATOM 3302 N N . LYS B 1 39 ? -15.922 19.562 18.109 1 73.38 39 LYS B N 1
ATOM 3303 C CA . LYS B 1 39 ? -17.234 19.484 18.766 1 73.38 39 LYS B CA 1
ATOM 3304 C C . LYS B 1 39 ? -17.109 19.609 20.281 1 73.38 39 LYS B C 1
ATOM 3306 O O . LYS B 1 39 ? -17.953 20.234 20.922 1 73.38 39 LYS B O 1
ATOM 3311 N N . LYS B 1 40 ? -16.141 19.016 20.75 1 72.62 40 LYS B N 1
ATOM 3312 C CA . LYS B 1 40 ? -15.945 19.047 22.203 1 72.62 40 LYS B CA 1
ATOM 3313 C C . LYS B 1 40 ? -15.586 20.453 22.688 1 72.62 40 LYS B C 1
ATOM 3315 O O . LYS B 1 40 ? -16.062 20.891 23.719 1 72.62 40 LYS B O 1
ATOM 3320 N N . ASN B 1 41 ? -14.719 21.062 21.906 1 67.88 41 ASN B N 1
ATOM 3321 C CA . ASN B 1 41 ? -14.289 22.406 22.25 1 67.88 41 ASN B CA 1
ATOM 3322 C C . ASN B 1 41 ? -14.453 23.359 21.062 1 67.88 41 ASN B C 1
ATOM 3324 O O . ASN B 1 41 ? -13.492 23.656 20.359 1 67.88 41 ASN B O 1
ATOM 3328 N N . PRO B 1 42 ? -15.75 23.672 20.953 1 65.38 42 PRO B N 1
ATOM 3329 C CA . PRO B 1 42 ? -15.93 24.562 19.797 1 65.38 42 PRO B CA 1
ATOM 3330 C C . PRO B 1 42 ? -15.172 25.875 19.953 1 65.38 42 PRO B C 1
ATOM 3332 O O . PRO B 1 42 ? -15.258 26.547 20.984 1 65.38 42 PRO B O 1
ATOM 3335 N N . PRO B 1 43 ? -14.25 26 19.031 1 63.78 43 PRO B N 1
ATOM 3336 C CA . PRO B 1 43 ? -13.477 27.234 19.156 1 63.78 43 PRO B CA 1
ATOM 3337 C C . PRO B 1 43 ? -14.336 28.484 18.969 1 63.78 43 PRO B C 1
ATOM 3339 O O . PRO B 1 43 ? -15.227 28.5 18.109 1 63.78 43 PRO B O 1
ATOM 3342 N N . LYS B 1 44 ? -14.531 29.188 20.062 1 67.56 44 LYS B N 1
ATOM 3343 C CA . LYS B 1 44 ? -15.086 30.531 19.844 1 67.56 44 LYS B CA 1
ATOM 3344 C C . LYS B 1 44 ? -14.133 31.391 19.031 1 67.56 44 LYS B C 1
ATOM 3346 O O . LYS B 1 44 ? -13.328 32.156 19.594 1 67.56 44 LYS B O 1
ATOM 3351 N N . ILE B 1 45 ? -14.117 31.047 17.734 1 68.88 45 ILE B N 1
ATOM 3352 C CA . ILE B 1 45 ? -13.109 31.672 16.891 1 68.88 45 ILE B CA 1
ATOM 3353 C C . ILE B 1 45 ? -13.641 33.031 16.391 1 68.88 45 ILE B C 1
ATOM 3355 O O . ILE B 1 45 ? -14.719 33.094 15.812 1 68.88 45 ILE B O 1
ATOM 3359 N N . ASP B 1 46 ? -13.039 34.031 17.078 1 71.44 46 ASP B N 1
ATOM 3360 C CA . ASP B 1 46 ? -13.25 35.344 16.438 1 71.44 46 ASP B CA 1
ATOM 3361 C C . ASP B 1 46 ? -12.406 35.469 15.18 1 71.44 46 ASP B C 1
ATOM 3363 O O . ASP B 1 46 ? -11.234 35.844 15.25 1 71.44 46 ASP B O 1
ATOM 3367 N N . ARG B 1 47 ? -13.062 35.156 14.031 1 71.56 47 ARG B N 1
ATOM 3368 C CA . ARG B 1 47 ? -12.375 35.156 12.75 1 71.56 47 ARG B CA 1
ATOM 3369 C C . ARG B 1 47 ? -11.75 36.5 12.43 1 71.56 47 ARG B C 1
ATOM 3371 O O . ARG B 1 47 ? -10.758 36.562 11.703 1 71.56 47 ARG B O 1
ATOM 3378 N N . SER B 1 48 ? -12.289 37.531 13.008 1 69.88 48 SER B N 1
ATOM 3379 C CA . SER B 1 48 ? -11.773 38.844 12.711 1 69.88 48 SER B CA 1
ATOM 3380 C C . SER B 1 48 ? -10.398 39.062 13.336 1 69.88 48 SER B C 1
ATOM 3382 O O . SER B 1 48 ? -9.617 39.906 12.867 1 69.88 48 SER B O 1
ATOM 3384 N N . LYS B 1 49 ? -10.156 38.219 14.297 1 74.19 49 LYS B N 1
ATOM 3385 C CA . LYS B 1 49 ? -8.906 38.438 15.016 1 74.19 49 LYS B CA 1
ATOM 3386 C C . LYS B 1 49 ? -7.82 37.469 14.531 1 74.19 49 LYS B C 1
ATOM 3388 O O . LYS B 1 49 ? -6.66 37.594 14.938 1 74.19 49 LYS B O 1
ATOM 3393 N N . ILE B 1 50 ? -8.227 36.625 13.703 1 78.94 50 ILE B N 1
ATOM 3394 C CA . ILE B 1 50 ? -7.254 35.625 13.266 1 78.94 50 ILE B CA 1
ATOM 3395 C C . ILE B 1 50 ? -6.648 36.062 11.93 1 78.94 50 ILE B C 1
ATOM 3397 O O . ILE B 1 50 ? -7.375 36.406 10.992 1 78.94 50 ILE B O 1
ATOM 3401 N N . VAL B 1 51 ? -5.324 36.156 12.016 1 86.5 51 VAL B N 1
ATOM 3402 C CA . VAL B 1 51 ? -4.609 36.469 10.781 1 86.5 51 VAL B CA 1
ATOM 3403 C C . VAL B 1 51 ? -3.949 35.219 10.234 1 86.5 51 VAL B C 1
ATOM 3405 O O . VAL B 1 51 ? -3.203 34.531 10.953 1 86.5 51 VAL B O 1
ATOM 3408 N N . ILE B 1 52 ? -4.301 34.938 9.023 1 90.12 52 ILE B N 1
ATOM 3409 C CA . ILE B 1 52 ? -3.656 33.812 8.336 1 90.12 52 ILE B CA 1
ATOM 3410 C C . ILE B 1 52 ? -2.336 34.281 7.727 1 90.12 52 ILE B C 1
ATOM 3412 O O . ILE B 1 52 ? -2.32 35.156 6.855 1 90.12 52 ILE B O 1
ATOM 3416 N N . PRO B 1 53 ? -1.336 33.656 8.188 1 91.06 53 PRO B N 1
ATOM 3417 C CA . PRO B 1 53 ? -0.068 34.031 7.566 1 91.06 53 PRO B CA 1
ATOM 3418 C C . PRO B 1 53 ? -0.054 33.812 6.059 1 91.06 53 PRO B C 1
ATOM 3420 O O . PRO B 1 53 ? -0.591 32.812 5.578 1 91.06 53 PRO B O 1
ATOM 3423 N N . ASP B 1 54 ? 0.583 34.719 5.367 1 88.12 54 ASP B N 1
ATOM 3424 C CA . ASP B 1 54 ? 0.635 34.656 3.91 1 88.12 54 ASP B CA 1
ATOM 3425 C C . ASP B 1 54 ? 1.286 33.344 3.451 1 88.12 54 ASP B C 1
ATOM 3427 O O . ASP B 1 54 ? 0.846 32.75 2.477 1 88.12 54 ASP B O 1
ATOM 3431 N N . GLU B 1 55 ? 2.254 33.031 4.133 1 86.38 55 GLU B N 1
ATOM 3432 C CA . GLU B 1 55 ? 2.982 31.828 3.754 1 86.38 55 GLU B CA 1
ATOM 3433 C C . GLU B 1 55 ? 2.082 30.594 3.811 1 86.38 55 GLU B C 1
ATOM 3435 O O . GLU B 1 55 ? 2.182 29.703 2.961 1 86.38 55 GLU B O 1
ATOM 3440 N N . LEU B 1 56 ? 1.331 30.531 4.785 1 90.44 56 LEU B N 1
ATOM 3441 C CA . LEU B 1 56 ? 0.416 29.406 4.918 1 90.44 56 LEU B CA 1
ATOM 3442 C C . LEU B 1 56 ? -0.613 29.406 3.793 1 90.44 56 LEU B C 1
ATOM 3444 O O . LEU B 1 56 ? -0.929 28.344 3.236 1 90.44 56 LEU B O 1
ATOM 3448 N N . TRP B 1 57 ? -1.076 30.547 3.521 1 88.94 57 TRP B N 1
ATOM 3449 C CA . TRP B 1 57 ? -2.035 30.672 2.432 1 88.94 57 TRP B CA 1
ATOM 3450 C C . TRP B 1 57 ? -1.415 30.25 1.105 1 88.94 57 TRP B C 1
ATOM 3452 O O . TRP B 1 57 ? -2.043 29.531 0.322 1 88.94 57 TRP B O 1
ATOM 3462 N N . GLU B 1 58 ? -0.21 30.672 0.951 1 87.31 58 GLU B N 1
ATOM 3463 C CA . GLU B 1 58 ? 0.504 30.281 -0.265 1 87.31 58 GLU B CA 1
ATOM 3464 C C . GLU B 1 58 ? 0.686 28.781 -0.348 1 87.31 58 GLU B C 1
ATOM 3466 O O . GLU B 1 58 ? 0.543 28.188 -1.422 1 87.31 58 GLU B O 1
ATOM 3471 N N . GLN B 1 59 ? 0.997 28.234 0.722 1 88.06 59 GLN B N 1
ATOM 3472 C CA . GLN B 1 59 ? 1.163 26.797 0.757 1 88.06 59 GLN B CA 1
ATOM 3473 C C . GLN B 1 59 ? -0.154 26.078 0.461 1 88.06 59 GLN B C 1
ATOM 3475 O O . GLN B 1 59 ? -0.17 25.047 -0.217 1 88.06 59 GLN B O 1
ATOM 3480 N N . TYR B 1 60 ? -1.151 26.531 0.977 1 89.94 60 TYR B N 1
ATOM 3481 C CA . TYR B 1 60 ? -2.477 26 0.7 1 89.94 60 TYR B CA 1
ATOM 3482 C C . TYR B 1 60 ? -2.771 26.016 -0.795 1 89.94 60 TYR B C 1
ATOM 3484 O O . TYR B 1 60 ? -3.205 25 -1.359 1 89.94 60 TYR B O 1
ATOM 3492 N N . LEU B 1 61 ? -2.521 27.156 -1.374 1 87 61 LEU B N 1
ATOM 3493 C CA . LEU B 1 61 ? -2.766 27.297 -2.805 1 87 61 LEU B CA 1
ATOM 3494 C C . LEU B 1 61 ? -1.87 26.359 -3.605 1 87 61 LEU B C 1
ATOM 3496 O O . LEU B 1 61 ? -2.311 25.766 -4.594 1 87 61 LEU B O 1
ATOM 3500 N N . ALA B 1 62 ? -0.705 26.141 -3.131 1 83.38 62 ALA B N 1
ATOM 3501 C CA . ALA B 1 62 ? 0.247 25.266 -3.807 1 83.38 62 ALA B CA 1
ATOM 3502 C C . ALA B 1 62 ? -0.202 23.812 -3.734 1 83.38 62 ALA B C 1
ATOM 3504 O O . ALA B 1 62 ? -0.059 23.062 -4.703 1 83.38 62 ALA B O 1
ATOM 3505 N N . ARG B 1 63 ? -0.695 23.422 -2.641 1 81.19 63 ARG B N 1
ATOM 3506 C CA . ARG B 1 63 ? -1.121 22.031 -2.424 1 81.19 63 ARG B CA 1
ATOM 3507 C C . ARG B 1 63 ? -2.363 21.703 -3.246 1 81.19 63 ARG B C 1
ATOM 3509 O O . ARG B 1 63 ? -2.613 20.547 -3.568 1 81.19 63 ARG B O 1
ATOM 3516 N N . ASN B 1 64 ? -3.098 22.562 -3.555 1 75.69 64 ASN B N 1
ATOM 3517 C CA . ASN B 1 64 ? -4.312 22.359 -4.336 1 75.69 64 ASN B CA 1
ATOM 3518 C C . ASN B 1 64 ? -4.098 22.703 -5.805 1 75.69 64 ASN B C 1
ATOM 3520 O O . ASN B 1 64 ? -5.039 23.109 -6.492 1 75.69 64 ASN B O 1
ATOM 3524 N N . LYS B 1 65 ? -2.773 22.078 -6.273 1 65.75 65 LYS B N 1
ATOM 3525 C CA . LYS B 1 65 ? -2.354 22.109 -7.672 1 65.75 65 LYS B CA 1
ATOM 3526 C C . LYS B 1 65 ? -2.533 23.5 -8.281 1 65.75 65 LYS B C 1
ATOM 3528 O O . LYS B 1 65 ? -2.756 23.625 -9.484 1 65.75 65 LYS B O 1
ATOM 3533 N N . GLN B 1 66 ? -2.523 24.328 -7.422 1 57.81 66 GLN B N 1
ATOM 3534 C CA . GLN B 1 66 ? -2.484 25.672 -8.016 1 57.81 66 GLN B CA 1
ATOM 3535 C C . GLN B 1 66 ? -1.047 26.156 -8.164 1 57.81 66 GLN B C 1
ATOM 3537 O O . GLN B 1 66 ? -0.118 25.547 -7.629 1 57.81 66 GLN B O 1
ATOM 3542 N N . LYS B 1 67 ? -0.673 27.078 -9.023 1 54.88 67 LYS B N 1
ATOM 3543 C CA . LYS B 1 67 ? 0.488 27.703 -9.664 1 54.88 67 LYS B CA 1
ATOM 3544 C C . LYS B 1 67 ? 1.652 27.812 -8.688 1 54.88 67 LYS B C 1
ATOM 3546 O O . LYS B 1 67 ? 2.654 28.469 -8.977 1 54.88 67 LYS B O 1
ATOM 3551 N N . PHE B 1 68 ? 1.554 27.25 -7.426 1 54.66 68 PHE B N 1
ATOM 3552 C CA . PHE B 1 68 ? 2.662 27.766 -6.629 1 54.66 68 PHE B CA 1
ATOM 3553 C C . PHE B 1 68 ? 3.711 26.688 -6.402 1 54.66 68 PHE B C 1
ATOM 3555 O O . PHE B 1 68 ? 3.391 25.484 -6.402 1 54.66 68 PHE B O 1
ATOM 3562 N N . ARG B 1 69 ? 4.957 27.047 -6.449 1 55.19 69 ARG B N 1
ATOM 3563 C CA . ARG B 1 69 ? 6.109 26.188 -6.191 1 55.19 69 ARG B CA 1
ATOM 3564 C C . ARG B 1 69 ? 6.059 25.609 -4.777 1 55.19 69 ARG B C 1
ATOM 3566 O O . ARG B 1 69 ? 5.91 26.359 -3.805 1 55.19 69 ARG B O 1
ATOM 3573 N N . PRO B 1 70 ? 6.066 24.281 -4.711 1 57.97 70 PRO B N 1
ATOM 3574 C CA . PRO B 1 70 ? 5.973 23.703 -3.369 1 57.97 70 PRO B CA 1
ATOM 3575 C C . PRO B 1 70 ? 7.211 23.969 -2.52 1 57.97 70 PRO B C 1
ATOM 3577 O O . PRO B 1 70 ? 8.32 24.047 -3.049 1 57.97 70 PRO B O 1
ATOM 3580 N N . ASN B 1 71 ? 6.996 24.562 -1.251 1 63.34 71 ASN B N 1
ATOM 3581 C CA . ASN B 1 71 ? 8.055 24.562 -0.243 1 63.34 71 ASN B CA 1
ATOM 3582 C C . ASN B 1 71 ? 8.625 23.172 -0.024 1 63.34 71 ASN B C 1
ATOM 3584 O O . ASN B 1 71 ? 7.871 22.203 0.103 1 63.34 71 ASN B O 1
ATOM 3588 N N . PRO B 1 72 ? 9.883 23.016 -0.233 1 66.56 72 PRO B N 1
ATOM 3589 C CA . PRO B 1 72 ? 10.492 21.688 -0.062 1 66.56 72 PRO B CA 1
ATOM 3590 C C . PRO B 1 72 ? 10.07 21.016 1.234 1 66.56 72 PRO B C 1
ATOM 3592 O O . PRO B 1 72 ? 9.945 19.781 1.279 1 66.56 72 PRO B O 1
ATOM 3595 N N . LEU B 1 73 ? 9.836 21.891 2.197 1 69.31 73 LEU B N 1
ATOM 3596 C CA . LEU B 1 73 ? 9.445 21.328 3.482 1 69.31 73 LEU B CA 1
ATOM 3597 C C . LEU B 1 73 ? 8.031 20.766 3.418 1 69.31 73 LEU B C 1
ATOM 3599 O O . LEU B 1 73 ? 7.672 19.875 4.203 1 69.31 73 LEU B O 1
ATOM 3603 N N . ALA B 1 74 ? 7.344 21.328 2.482 1 63.91 74 ALA B N 1
ATOM 3604 C CA . ALA B 1 74 ? 5.953 20.906 2.338 1 63.91 74 ALA B CA 1
ATOM 3605 C C . ALA B 1 74 ? 5.863 19.484 1.792 1 63.91 74 ALA B C 1
ATOM 3607 O O . ALA B 1 74 ? 4.855 18.797 1.985 1 63.91 74 ALA B O 1
ATOM 3608 N N . LYS B 1 75 ? 6.914 19.047 1.221 1 67.5 75 LYS B N 1
ATOM 3609 C CA . LYS B 1 75 ? 6.902 17.703 0.635 1 67.5 75 LYS B CA 1
ATOM 3610 C C . LYS B 1 75 ? 7.059 16.641 1.71 1 67.5 75 LYS B C 1
ATOM 3612 O O . LYS B 1 75 ? 6.578 15.516 1.547 1 67.5 75 LYS B O 1
ATOM 3617 N N . VAL B 1 76 ? 7.527 17.156 2.809 1 72.62 76 VAL B N 1
ATOM 3618 C CA . VAL B 1 76 ? 7.883 16.141 3.791 1 72.62 76 VAL B CA 1
ATOM 3619 C C . VAL B 1 76 ? 6.906 16.188 4.965 1 72.62 76 VAL B C 1
ATOM 3621 O O . VAL B 1 76 ? 6.902 15.305 5.816 1 72.62 76 VAL B O 1
ATOM 3624 N N . ALA B 1 77 ? 6.09 17.234 4.941 1 86.44 77 ALA B N 1
ATOM 3625 C CA . ALA B 1 77 ? 5.164 17.391 6.055 1 86.44 77 ALA B CA 1
ATOM 3626 C C . ALA B 1 77 ? 3.719 17.422 5.566 1 86.44 77 ALA B C 1
ATOM 3628 O O . ALA B 1 77 ? 3.414 18.031 4.539 1 86.44 77 ALA B O 1
ATOM 3629 N N . ASP B 1 78 ? 2.906 16.703 6.32 1 87.06 78 ASP B N 1
ATOM 3630 C CA . ASP B 1 78 ? 1.498 16.703 5.941 1 87.06 78 ASP B CA 1
ATOM 3631 C C . ASP B 1 78 ? 0.713 17.75 6.715 1 87.06 78 ASP B C 1
ATOM 3633 O O . ASP B 1 78 ? -0.449 18.031 6.402 1 87.06 78 ASP B O 1
ATOM 3637 N N . THR B 1 79 ? 1.382 18.344 7.707 1 92.06 79 THR B N 1
ATOM 3638 C CA . THR B 1 79 ? 0.712 19.359 8.531 1 92.06 79 THR B CA 1
ATOM 3639 C C . THR B 1 79 ? 1.633 20.547 8.789 1 92.06 79 THR B C 1
ATOM 3641 O O . THR B 1 79 ? 2.816 20.359 9.086 1 92.06 79 THR B O 1
ATOM 3644 N N . VAL B 1 80 ? 1.143 21.688 8.586 1 93.69 80 VAL B N 1
ATOM 3645 C CA . VAL B 1 80 ? 1.84 22.938 8.914 1 93.69 80 VAL B CA 1
ATOM 3646 C C . VAL B 1 80 ? 1.021 23.734 9.93 1 93.69 80 VAL B C 1
ATOM 3648 O O . VAL B 1 80 ? -0.191 23.891 9.766 1 93.69 80 VAL B O 1
ATOM 3651 N N . ARG B 1 81 ? 1.656 24.203 10.984 1 94.5 81 ARG B N 1
ATOM 3652 C CA . ARG B 1 81 ? 0.994 25.016 12 1 94.5 81 ARG B CA 1
ATOM 3653 C C . ARG B 1 81 ? 1.701 26.344 12.18 1 94.5 81 ARG B C 1
ATOM 3655 O O . ARG B 1 81 ? 2.92 26.438 12.016 1 94.5 81 ARG B O 1
ATOM 3662 N N . SER B 1 82 ? 0.905 27.312 12.422 1 95.31 82 SER B N 1
ATOM 3663 C CA . SER B 1 82 ? 1.454 28.625 12.734 1 95.31 82 SER B CA 1
ATOM 3664 C C . SER B 1 82 ? 1.118 29.047 14.164 1 95.31 82 SER B C 1
ATOM 3666 O O . SER B 1 82 ? -0.04 28.969 14.578 1 95.31 82 SER B O 1
ATOM 3668 N N . PHE B 1 83 ? 2.145 29.453 14.898 1 95 83 PHE B N 1
ATOM 3669 C CA . PHE B 1 83 ? 1.984 29.906 16.281 1 95 83 PHE B CA 1
ATOM 3670 C C . PHE B 1 83 ? 2.402 31.359 16.438 1 95 83 PHE B C 1
ATOM 3672 O O . PHE B 1 83 ? 3.355 31.812 15.797 1 95 83 PHE B O 1
ATOM 3679 N N . THR B 1 84 ? 1.659 32 17.234 1 93.5 84 THR B N 1
ATOM 3680 C CA . THR B 1 84 ? 2.033 33.375 17.578 1 93.5 84 THR B CA 1
ATOM 3681 C C . THR B 1 84 ? 2.506 33.469 19.031 1 93.5 84 THR B C 1
ATOM 3683 O O . THR B 1 84 ? 2.285 32.531 19.812 1 93.5 84 THR B O 1
ATOM 3686 N N . HIS B 1 85 ? 3.258 34.562 19.297 1 94.81 85 HIS B N 1
ATOM 3687 C CA . HIS B 1 85 ? 3.793 34.812 20.625 1 94.81 85 HIS B CA 1
ATOM 3688 C C . HIS B 1 85 ? 2.674 34.969 21.656 1 94.81 85 HIS B C 1
ATOM 3690 O O . HIS B 1 85 ? 1.703 35.688 21.422 1 94.81 85 HIS B O 1
ATOM 3696 N N . LYS B 1 86 ? 2.824 34.219 22.703 1 93.25 86 LYS B N 1
ATOM 3697 C CA . LYS B 1 86 ? 1.907 34.375 23.828 1 93.25 86 LYS B CA 1
ATOM 3698 C C . LYS B 1 86 ? 2.449 35.375 24.859 1 93.25 86 LYS B C 1
ATOM 3700 O O . LYS B 1 86 ? 3.432 35.094 25.547 1 93.25 86 LYS B O 1
ATOM 3705 N N . GLU B 1 87 ? 1.721 36.438 24.969 1 91.12 87 GLU B N 1
ATOM 3706 C CA . GLU B 1 87 ? 2.174 37.5 25.859 1 91.12 87 GLU B CA 1
ATOM 3707 C C . GLU B 1 87 ? 2.051 37.094 27.328 1 91.12 87 GLU B C 1
ATOM 3709 O O . GLU B 1 87 ? 1.149 36.312 27.688 1 91.12 87 GLU B O 1
ATOM 3714 N N . SER B 1 88 ? 3.008 37.531 28.125 1 91.88 88 SER B N 1
ATOM 3715 C CA . SER B 1 88 ? 3.016 37.312 29.562 1 91.88 88 SER B CA 1
ATOM 3716 C C . SER B 1 88 ? 3.727 38.438 30.312 1 91.88 88 SER B C 1
ATOM 3718 O O . SER B 1 88 ? 4.297 39.312 29.688 1 91.88 88 SER B O 1
ATOM 3720 N N . LYS B 1 89 ? 3.705 38.344 31.578 1 91.5 89 LYS B N 1
ATOM 3721 C CA . LYS B 1 89 ? 4.324 39.375 32.406 1 91.5 89 LYS B CA 1
ATOM 3722 C C . LYS B 1 89 ? 5.844 39.375 32.25 1 91.5 89 LYS B C 1
ATOM 3724 O O . LYS B 1 89 ? 6.492 40.406 32.406 1 91.5 89 LYS B O 1
ATOM 3729 N N . ILE B 1 90 ? 6.371 38.281 31.875 1 88.38 90 ILE B N 1
ATOM 3730 C CA . ILE B 1 90 ? 7.812 38.125 31.703 1 88.38 90 ILE B CA 1
ATOM 3731 C C . ILE B 1 90 ? 8.289 39.062 30.578 1 88.38 90 ILE B C 1
ATOM 3733 O O . ILE B 1 90 ? 9.445 39.469 30.562 1 88.38 90 ILE B O 1
ATOM 3737 N N . ASP B 1 91 ? 7.453 39.375 29.672 1 90.44 91 ASP B N 1
ATOM 3738 C CA . ASP B 1 91 ? 7.805 40.188 28.516 1 90.44 91 ASP B CA 1
ATOM 3739 C C . ASP B 1 91 ? 8.234 41.594 28.922 1 90.44 91 ASP B C 1
ATOM 3741 O O . ASP B 1 91 ? 8.992 42.25 28.203 1 90.44 91 ASP B O 1
ATOM 3745 N N . ASP B 1 92 ? 7.77 42 30.062 1 90.06 92 ASP B N 1
ATOM 3746 C CA . ASP B 1 92 ? 8.109 43.312 30.578 1 90.06 92 ASP B CA 1
ATOM 3747 C C . ASP B 1 92 ? 9.602 43.438 30.875 1 90.06 92 ASP B C 1
ATOM 3749 O O . ASP B 1 92 ? 10.148 44.531 30.953 1 90.06 92 ASP B O 1
ATOM 3753 N N . ARG B 1 93 ? 10.203 42.312 31.031 1 87.69 93 ARG B N 1
ATOM 3754 C CA . ARG B 1 93 ? 11.633 42.281 31.328 1 87.69 93 ARG B CA 1
ATOM 3755 C C . ARG B 1 93 ? 12.453 42.594 30.078 1 87.69 93 ARG B C 1
ATOM 3757 O O . ARG B 1 93 ? 13.656 42.812 30.172 1 87.69 93 ARG B O 1
ATOM 3764 N N . PHE B 1 94 ? 11.82 42.562 28.984 1 91.81 94 PHE B N 1
ATOM 3765 C CA . PHE B 1 94 ? 12.484 42.844 27.703 1 91.81 94 PHE B CA 1
ATOM 3766 C C . PHE B 1 94 ? 11.898 44.062 27.031 1 91.81 94 PHE B C 1
ATOM 3768 O O . PHE B 1 94 ? 11.25 43.938 25.984 1 91.81 94 PHE B O 1
ATOM 3775 N N . PRO B 1 95 ? 12.25 45.188 27.469 1 88.75 95 PRO B N 1
ATOM 3776 C CA . PRO B 1 95 ? 11.609 46.406 26.969 1 88.75 95 PRO B CA 1
ATOM 3777 C C . PRO B 1 95 ? 12.203 46.906 25.656 1 88.75 95 PRO B C 1
ATOM 3779 O O . PRO B 1 95 ? 11.578 47.688 24.953 1 88.75 95 PRO B O 1
ATOM 3782 N N . HIS B 1 96 ? 13.375 46.469 25.281 1 90.69 96 HIS B N 1
ATOM 3783 C CA . HIS B 1 96 ? 14.062 47.031 24.125 1 90.69 96 HIS B CA 1
ATOM 3784 C C . HIS B 1 96 ? 13.594 46.375 22.828 1 90.69 96 HIS B C 1
ATOM 3786 O O . HIS B 1 96 ? 13.289 45.156 22.812 1 90.69 96 HIS B O 1
ATOM 3792 N N . HIS B 1 97 ? 13.586 47.156 21.766 1 90.69 97 HIS B N 1
ATOM 3793 C CA . HIS B 1 97 ? 13.125 46.656 20.469 1 90.69 97 HIS B CA 1
ATOM 3794 C C . HIS B 1 97 ? 14.133 45.688 19.844 1 90.69 97 HIS B C 1
ATOM 3796 O O . HIS B 1 97 ? 13.781 44.906 18.969 1 90.69 97 HIS B O 1
ATOM 3802 N N . HIS B 1 98 ? 15.438 45.75 20.25 1 93.12 98 HIS B N 1
ATOM 3803 C CA . HIS B 1 98 ? 16.484 44.938 19.625 1 93.12 98 HIS B CA 1
ATOM 3804 C C . HIS B 1 98 ? 16.672 43.625 20.359 1 93.12 98 HIS B C 1
ATOM 3806 O O . HIS B 1 98 ? 17.484 42.781 19.938 1 93.12 98 HIS B O 1
ATOM 3812 N N . ARG B 1 99 ? 16.016 43.438 21.484 1 95.62 99 ARG B N 1
ATOM 3813 C CA . ARG B 1 99 ? 16.141 42.219 22.312 1 95.62 99 ARG B CA 1
ATOM 3814 C C . ARG B 1 99 ? 14.812 41.844 22.938 1 95.62 99 ARG B C 1
ATOM 3816 O O . ARG B 1 99 ? 14.305 42.562 23.812 1 95.62 99 ARG B O 1
ATOM 3823 N N . TYR B 1 100 ? 14.273 40.719 22.516 1 96.5 100 TYR B N 1
ATOM 3824 C CA . TYR B 1 100 ? 12.938 40.375 22.969 1 96.5 100 TYR B CA 1
ATOM 3825 C C . TYR B 1 100 ? 12.805 38.844 23.078 1 96.5 100 TYR B C 1
ATOM 3827 O O . TYR B 1 100 ? 13.406 38.094 22.297 1 96.5 100 TYR B O 1
ATOM 3835 N N . ARG B 1 101 ? 12.008 38.375 24.062 1 96.81 101 ARG B N 1
ATOM 3836 C CA . ARG B 1 101 ? 11.727 36.969 24.25 1 96.81 101 ARG B CA 1
ATOM 3837 C C . ARG B 1 101 ? 10.406 36.594 23.594 1 96.81 101 ARG B C 1
ATOM 3839 O O . ARG B 1 101 ? 9.367 37.219 23.844 1 96.81 101 ARG B O 1
ATOM 3846 N N . LEU B 1 102 ? 10.43 35.625 22.781 1 97.56 102 LEU B N 1
ATOM 3847 C CA . LEU B 1 102 ? 9.234 35.062 22.156 1 97.56 102 LEU B CA 1
ATOM 3848 C C . LEU B 1 102 ? 8.867 33.719 22.75 1 97.56 102 LEU B C 1
ATOM 3850 O O . LEU B 1 102 ? 9.719 32.844 22.859 1 97.56 102 LEU B O 1
ATOM 3854 N N . TYR B 1 103 ? 7.621 33.594 23.156 1 97.06 103 TYR B N 1
ATOM 3855 C CA . TYR B 1 103 ? 7.117 32.344 23.719 1 97.06 103 TYR B CA 1
ATOM 3856 C C . TYR B 1 103 ? 5.988 31.766 22.859 1 97.06 103 TYR B C 1
ATOM 3858 O O . TYR B 1 103 ? 4.984 32.438 22.625 1 97.06 103 TYR B O 1
ATOM 3866 N N . PHE B 1 104 ? 6.16 30.547 22.453 1 96.44 104 PHE B N 1
ATOM 3867 C CA . PHE B 1 104 ? 5.172 29.859 21.625 1 96.44 104 PHE B CA 1
ATOM 3868 C C . PHE B 1 104 ? 4.664 28.609 22.312 1 96.44 104 PHE B C 1
ATOM 3870 O O . PHE B 1 104 ? 5.453 27.766 22.75 1 96.44 104 PHE B O 1
ATOM 3877 N N . ASP B 1 105 ? 3.367 28.484 22.359 1 94.44 105 ASP B N 1
ATOM 3878 C CA . ASP B 1 105 ? 2.752 27.281 22.938 1 94.44 105 ASP B CA 1
ATOM 3879 C C . ASP B 1 105 ? 2.586 26.203 21.875 1 94.44 105 ASP B C 1
ATOM 3881 O O . ASP B 1 105 ? 1.596 26.188 21.141 1 94.44 105 ASP B O 1
ATOM 3885 N N . VAL B 1 106 ? 3.496 25.219 21.938 1 94.75 106 VAL B N 1
ATOM 3886 C CA . VAL B 1 106 ? 3.496 24.203 20.875 1 94.75 106 VAL B CA 1
ATOM 3887 C C . VAL B 1 106 ? 2.945 22.891 21.438 1 94.75 106 VAL B C 1
ATOM 3889 O O . VAL B 1 106 ? 3.193 21.828 20.859 1 94.75 106 VAL B O 1
ATOM 3892 N N . LYS B 1 107 ? 2.193 22.891 22.453 1 89.69 107 LYS B N 1
ATOM 3893 C CA . LYS B 1 107 ? 1.679 21.703 23.109 1 89.69 107 LYS B CA 1
ATOM 3894 C C . LYS B 1 107 ? 0.75 20.922 22.172 1 89.69 107 LYS B C 1
ATOM 3896 O O . LYS B 1 107 ? 0.665 19.688 22.266 1 89.69 107 LYS B O 1
ATOM 3901 N N . SER B 1 108 ? 0.11 21.578 21.312 1 86.81 108 SER B N 1
ATOM 3902 C CA . SER B 1 108 ? -0.853 20.953 20.422 1 86.81 108 SER B CA 1
ATOM 3903 C C . SER B 1 108 ? -0.174 19.938 19.5 1 86.81 108 SER B C 1
ATOM 3905 O O . SER B 1 108 ? -0.795 18.969 19.078 1 86.81 108 SER B O 1
ATOM 3907 N N . ILE B 1 109 ? 1.05 20.156 19.203 1 89.44 109 ILE B N 1
ATOM 3908 C CA . ILE B 1 109 ? 1.787 19.25 18.328 1 89.44 109 ILE B CA 1
ATOM 3909 C C . ILE B 1 109 ? 1.963 17.906 19.031 1 89.44 109 ILE B C 1
ATOM 3911 O O . ILE B 1 109 ? 1.72 16.859 18.422 1 89.44 109 ILE B O 1
ATOM 3915 N N . SER B 1 110 ? 2.35 17.906 20.25 1 85.56 110 SER B N 1
ATOM 3916 C CA . SER B 1 110 ? 2.564 16.688 21.016 1 85.56 110 SER B CA 1
ATOM 3917 C C . SER B 1 110 ? 1.251 15.953 21.266 1 85.56 110 SER B C 1
ATOM 3919 O O . SER B 1 110 ? 1.21 14.719 21.219 1 85.56 110 SER B O 1
ATOM 3921 N N . ASP B 1 111 ? 0.249 16.703 21.438 1 81.81 111 ASP B N 1
ATOM 3922 C CA . ASP B 1 111 ? -1.063 16.109 21.672 1 81.81 111 ASP B CA 1
ATOM 3923 C C . ASP B 1 111 ? -1.533 15.305 20.469 1 81.81 111 ASP B C 1
ATOM 3925 O O . ASP B 1 111 ? -2.209 14.281 20.625 1 81.81 111 ASP B O 1
ATOM 3929 N N . ASP B 1 112 ? -1.114 15.742 19.344 1 80.56 112 ASP B N 1
ATOM 3930 C CA . ASP B 1 112 ? -1.56 15.109 18.109 1 80.56 112 ASP B CA 1
ATOM 3931 C C . ASP B 1 112 ? -0.634 13.961 17.719 1 80.56 112 ASP B C 1
ATOM 3933 O O . ASP B 1 112 ? -0.907 13.234 16.75 1 80.56 112 ASP B O 1
ATOM 3937 N N . GLY B 1 113 ? 0.349 13.766 18.375 1 81.44 113 GLY B N 1
ATOM 3938 C CA . GLY B 1 113 ? 1.272 12.672 18.125 1 81.44 113 GLY B CA 1
ATOM 3939 C C . GLY B 1 113 ? 2.045 12.82 16.828 1 81.44 113 GLY B C 1
ATOM 3940 O O . GLY B 1 113 ? 2.443 11.82 16.219 1 81.44 113 GLY B O 1
ATOM 3941 N N . GLU B 1 114 ? 2.275 13.914 16.328 1 86.94 114 GLU B N 1
ATOM 3942 C CA . GLU B 1 114 ? 2.99 14.164 15.078 1 86.94 114 GLU B CA 1
ATOM 3943 C C . GLU B 1 114 ? 4.484 14.352 15.328 1 86.94 114 GLU B C 1
ATOM 3945 O O . GLU B 1 114 ? 4.891 14.773 16.422 1 86.94 114 GLU B O 1
ATOM 3950 N N . LYS B 1 115 ? 5.184 14.008 14.328 1 90.31 115 LYS B N 1
ATOM 3951 C CA . LYS B 1 115 ? 6.629 14.188 14.406 1 90.31 115 LYS B CA 1
ATOM 3952 C C . LYS B 1 115 ? 7.07 15.469 13.703 1 90.31 115 LYS B C 1
ATOM 3954 O O . LYS B 1 115 ? 6.609 15.766 12.602 1 90.31 115 LYS B O 1
ATOM 3959 N N . LEU B 1 116 ? 7.984 16.156 14.383 1 94.12 116 LEU B N 1
ATOM 3960 C CA . LEU B 1 116 ? 8.477 17.406 13.828 1 94.12 116 LEU B CA 1
ATOM 3961 C C . LEU B 1 116 ? 9.461 17.156 12.695 1 94.12 116 LEU B C 1
ATOM 3963 O O . LEU B 1 116 ? 10.383 16.359 12.836 1 94.12 116 LEU B O 1
ATOM 3967 N N . LYS B 1 117 ? 9.211 17.812 11.602 1 93.31 117 LYS B N 1
ATOM 3968 C CA . LYS B 1 117 ? 10.141 17.719 10.477 1 93.31 117 LYS B CA 1
ATOM 3969 C C . LYS B 1 117 ? 10.977 19 10.367 1 93.31 117 LYS B C 1
ATOM 3971 O O . LYS B 1 117 ? 12.164 18.938 10.031 1 93.31 117 LYS B O 1
ATOM 3976 N N . ALA B 1 118 ? 10.344 20.094 10.609 1 94.75 118 ALA B N 1
ATOM 3977 C CA . ALA B 1 118 ? 11.023 21.375 10.539 1 94.75 118 ALA B CA 1
ATOM 3978 C C . ALA B 1 118 ? 10.273 22.453 11.32 1 94.75 118 ALA B C 1
ATOM 3980 O O . ALA B 1 118 ? 9.078 22.281 11.609 1 94.75 118 ALA B O 1
ATOM 3981 N N . ALA B 1 119 ? 11 23.469 11.727 1 96.56 119 ALA B N 1
ATOM 3982 C CA . ALA B 1 119 ? 10.43 24.641 12.391 1 96.56 119 ALA B CA 1
ATOM 3983 C C . ALA B 1 119 ? 11.156 25.922 11.984 1 96.56 119 ALA B C 1
ATOM 3985 O O . ALA B 1 119 ? 12.391 25.953 11.977 1 96.56 119 ALA B O 1
ATOM 3986 N N . GLU B 1 120 ? 10.359 26.906 11.641 1 96.56 120 GLU B N 1
ATOM 3987 C CA . GLU B 1 120 ? 10.938 28.172 11.188 1 96.56 120 GLU B CA 1
ATOM 3988 C C . GLU B 1 120 ? 10.297 29.359 11.898 1 96.56 120 GLU B C 1
ATOM 3990 O O . GLU B 1 120 ? 9.07 29.422 12.031 1 96.56 120 GLU B O 1
ATOM 3995 N N . LEU B 1 121 ? 11.125 30.203 12.383 1 97.5 121 LEU B N 1
ATOM 3996 C CA . LEU B 1 121 ? 10.664 31.484 12.906 1 97.5 121 LEU B CA 1
ATOM 3997 C C . LEU B 1 121 ? 10.672 32.562 11.812 1 97.5 121 LEU B C 1
ATOM 3999 O O . LEU B 1 121 ? 11.695 32.75 11.148 1 97.5 121 LEU B O 1
ATOM 4003 N N . LYS B 1 122 ? 9.562 33.156 11.664 1 96.31 122 LYS B N 1
ATOM 4004 C CA . LYS B 1 122 ? 9.438 34.219 10.656 1 96.31 122 LYS B CA 1
ATOM 4005 C C . LYS B 1 122 ? 9.336 35.594 11.305 1 96.31 122 LYS B C 1
ATOM 4007 O O . LYS B 1 122 ? 8.461 35.812 12.141 1 96.31 122 LYS B O 1
ATOM 4012 N N . LEU B 1 123 ? 10.258 36.438 10.898 1 96.94 123 LEU B N 1
ATOM 4013 C CA . LEU B 1 123 ? 10.273 37.812 11.422 1 96.94 123 LEU B CA 1
ATOM 4014 C C . LEU B 1 123 ? 10.062 38.812 10.297 1 96.94 123 LEU B C 1
ATOM 4016 O O . LEU B 1 123 ? 10.672 38.719 9.234 1 96.94 123 LEU B O 1
ATOM 4020 N N . SER B 1 124 ? 9.195 39.75 10.562 1 95.38 124 SER B N 1
ATOM 4021 C CA . SER B 1 124 ? 8.961 40.812 9.594 1 95.38 124 SER B CA 1
ATOM 4022 C C . SER B 1 124 ? 9.984 41.938 9.742 1 95.38 124 SER B C 1
ATOM 4024 O O . SER B 1 124 ? 10.648 42.031 10.773 1 95.38 124 SER B O 1
ATOM 4026 N N . ARG B 1 125 ? 10.102 42.688 8.688 1 94.69 125 ARG B N 1
ATOM 4027 C CA . ARG B 1 125 ? 11.039 43.812 8.68 1 94.69 125 ARG B CA 1
ATOM 4028 C C . ARG B 1 125 ? 10.375 45.094 8.141 1 94.69 125 ARG B C 1
ATOM 4030 O O . ARG B 1 125 ? 9.562 45 7.219 1 94.69 125 ARG B O 1
ATOM 4037 N N . ASP B 1 126 ? 10.734 46.156 8.781 1 91.12 126 ASP B N 1
ATOM 4038 C CA . ASP B 1 126 ? 10.258 47.469 8.312 1 91.12 126 ASP B CA 1
ATOM 4039 C C . ASP B 1 126 ? 11.383 48.25 7.648 1 91.12 126 ASP B C 1
ATOM 4041 O O . ASP B 1 126 ? 12.555 48.094 8.008 1 91.12 126 ASP B O 1
ATOM 4045 N N . ALA B 1 127 ? 10.938 49.031 6.684 1 87.31 127 ALA B N 1
ATOM 4046 C CA . ALA B 1 127 ? 11.914 49.875 6.023 1 87.31 127 ALA B CA 1
ATOM 4047 C C . ALA B 1 127 ? 12.414 50.969 6.98 1 87.31 127 ALA B C 1
ATOM 4049 O O . ALA B 1 127 ? 11.68 51.406 7.863 1 87.31 127 ALA B O 1
ATOM 4050 N N . ILE B 1 128 ? 13.711 51.25 6.84 1 81.31 128 ILE B N 1
ATOM 4051 C CA . ILE B 1 128 ? 14.305 52.312 7.641 1 81.31 128 ILE B CA 1
ATOM 4052 C C . ILE B 1 128 ? 14.188 53.625 6.895 1 81.31 128 ILE B C 1
ATOM 4054 O O . ILE B 1 128 ? 14.5 53.719 5.703 1 81.31 128 ILE B O 1
ATOM 4058 N N . SER B 1 129 ? 13.484 54.594 7.594 1 72.5 129 SER B N 1
ATOM 4059 C CA . SER B 1 129 ? 13.359 55.906 6.965 1 72.5 129 SER B CA 1
ATOM 4060 C C . SER B 1 129 ? 14.727 56.5 6.648 1 72.5 129 SER B C 1
ATOM 4062 O O . SER B 1 129 ? 15.703 56.219 7.367 1 72.5 129 SER B O 1
ATOM 4064 N N . ASP B 1 130 ? 14.961 57 5.371 1 60.22 130 ASP B N 1
ATOM 4065 C CA . ASP B 1 130 ? 16.172 57.625 4.82 1 60.22 130 ASP B CA 1
ATOM 4066 C C . ASP B 1 130 ? 16.844 58.5 5.852 1 60.22 130 ASP B C 1
ATOM 4068 O O . ASP B 1 130 ? 18.078 58.562 5.914 1 60.22 130 ASP B O 1
ATOM 4072 N N . ALA B 1 131 ? 16.047 59.344 6.531 1 56.25 131 ALA B N 1
ATOM 4073 C CA . ALA B 1 131 ? 16.656 60.344 7.414 1 56.25 131 ALA B CA 1
ATOM 4074 C C . ALA B 1 131 ? 17.5 59.688 8.5 1 56.25 131 ALA B C 1
ATOM 4076 O O . ALA B 1 131 ? 18.406 60.281 9.062 1 56.25 131 ALA B O 1
ATOM 4077 N N . SER B 1 132 ? 17.234 58.406 8.664 1 58.19 132 SER B N 1
ATOM 4078 C CA . SER B 1 132 ? 17.891 57.719 9.773 1 58.19 132 SER B CA 1
ATOM 4079 C C . SER B 1 132 ? 19.062 56.875 9.289 1 58.19 132 SER B C 1
ATOM 4081 O O . SER B 1 132 ? 19.688 56.156 10.07 1 58.19 132 SER B O 1
ATOM 4083 N N . TRP B 1 133 ? 19.188 56.938 7.953 1 58.34 133 TRP B N 1
ATOM 4084 C CA . TRP B 1 133 ? 20.281 56.156 7.414 1 58.34 133 TRP B CA 1
ATOM 4085 C C . TRP B 1 133 ? 21.625 56.688 7.914 1 58.34 133 TRP B C 1
ATOM 4087 O O . TRP B 1 133 ? 21.812 57.875 8.047 1 58.34 133 TRP B O 1
ATOM 4097 N N . PRO B 1 134 ? 22.375 55.938 8.508 1 55.03 134 PRO B N 1
ATOM 4098 C CA . PRO B 1 134 ? 23.672 56.438 8.945 1 55.03 134 PRO B CA 1
ATOM 4099 C C . PRO B 1 134 ? 24.406 57.219 7.848 1 55.03 134 PRO B C 1
ATOM 4101 O O . PRO B 1 134 ? 24.281 56.875 6.668 1 55.03 134 PRO B O 1
ATOM 4104 N N . THR B 1 135 ? 24.531 58.5 7.902 1 50.19 135 THR B N 1
ATOM 4105 C CA . THR B 1 135 ? 25.297 59.312 6.973 1 50.19 135 THR B CA 1
ATOM 4106 C C . THR B 1 135 ? 26.562 58.594 6.543 1 50.19 135 THR B C 1
ATOM 4108 O O . THR B 1 135 ? 27.234 59.031 5.586 1 50.19 135 THR B O 1
ATOM 4111 N N . SER B 1 136 ? 27.453 58.031 7.457 1 50.28 136 SER B N 1
ATOM 4112 C CA . SER B 1 136 ? 28.797 57.625 7.07 1 50.28 136 SER B CA 1
ATOM 4113 C C . SER B 1 136 ? 28.766 56.406 6.152 1 50.28 136 SER B C 1
ATOM 4115 O O . SER B 1 136 ? 27.969 55.5 6.367 1 50.28 136 SER B O 1
ATOM 4117 N N . ARG B 1 137 ? 29.25 56.438 4.914 1 47.5 137 ARG B N 1
ATOM 4118 C CA . ARG B 1 137 ? 29.5 55.531 3.811 1 47.5 137 ARG B CA 1
ATOM 4119 C C . ARG B 1 137 ? 29.953 54.156 4.324 1 47.5 137 ARG B C 1
ATOM 4121 O O . ARG B 1 137 ? 30.438 53.344 3.553 1 47.5 137 ARG B O 1
ATOM 4128 N N . HIS B 1 138 ? 30.297 53.781 5.496 1 50.44 138 HIS B N 1
ATOM 4129 C CA . HIS B 1 138 ? 30.969 52.531 5.758 1 50.44 138 HIS B CA 1
ATOM 4130 C C . HIS B 1 138 ? 30.016 51.344 5.594 1 50.44 138 HIS B C 1
ATOM 4132 O O . HIS B 1 138 ? 28.906 51.375 6.102 1 50.44 138 HIS B O 1
ATOM 4138 N N . ARG B 1 139 ? 30.219 50.5 4.57 1 50.88 139 ARG B N 1
ATOM 4139 C CA . ARG B 1 139 ? 29.594 49.281 4.117 1 50.88 139 ARG B CA 1
ATOM 4140 C C . ARG B 1 139 ? 29 48.5 5.289 1 50.88 139 ARG B C 1
ATOM 4142 O O . ARG B 1 139 ? 27.953 47.844 5.148 1 50.88 139 ARG B O 1
ATOM 4149 N N . ASP B 1 140 ? 29.75 48.469 6.371 1 52.5 140 ASP B N 1
ATOM 4150 C CA . ASP B 1 140 ? 29.422 47.594 7.508 1 52.5 140 ASP B CA 1
ATOM 4151 C C . ASP B 1 140 ? 28.172 48.125 8.242 1 52.5 140 ASP B C 1
ATOM 4153 O O . ASP B 1 140 ? 27.656 47.438 9.125 1 52.5 140 ASP B O 1
ATOM 4157 N N . ARG B 1 141 ? 27.641 49.219 7.754 1 62.25 141 ARG B N 1
ATOM 4158 C CA . ARG B 1 141 ? 26.531 49.812 8.508 1 62.25 141 ARG B CA 1
ATOM 4159 C C . ARG B 1 141 ? 25.188 49.531 7.855 1 62.25 141 ARG B C 1
ATOM 4161 O O . ARG B 1 141 ? 24.141 49.938 8.344 1 62.25 141 ARG B O 1
ATOM 4168 N N . ASP B 1 142 ? 25.281 48.594 6.914 1 78.56 142 ASP B N 1
ATOM 4169 C CA . ASP B 1 142 ? 24.047 48.344 6.16 1 78.56 142 ASP B CA 1
ATOM 4170 C C . ASP B 1 142 ? 23.484 46.969 6.457 1 78.56 142 ASP B C 1
ATOM 4172 O O . ASP B 1 142 ? 22.703 46.406 5.676 1 78.56 142 ASP B O 1
ATOM 4176 N N . ARG B 1 143 ? 24.141 46.406 7.547 1 88.94 143 ARG B N 1
ATOM 4177 C CA . ARG B 1 143 ? 23.656 45.062 7.836 1 88.94 143 ARG B CA 1
ATOM 4178 C C . ARG B 1 143 ? 23.453 44.875 9.336 1 88.94 143 ARG B C 1
ATOM 4180 O O . ARG B 1 143 ? 24.156 45.469 10.148 1 88.94 143 ARG B O 1
ATOM 4187 N N . TYR B 1 144 ? 22.484 44.125 9.656 1 92.19 144 TYR B N 1
ATOM 4188 C CA . TYR B 1 144 ? 22.266 43.688 11.031 1 92.19 144 TYR B CA 1
ATOM 4189 C C . TYR B 1 144 ? 22.438 42.188 11.156 1 92.19 144 TYR B C 1
ATOM 4191 O O . TYR B 1 144 ? 22.406 41.469 10.156 1 92.19 144 TYR B O 1
ATOM 4199 N N . GLN B 1 145 ? 22.75 41.75 12.328 1 94.56 145 GLN B N 1
ATOM 4200 C CA . GLN B 1 145 ? 22.766 40.344 12.672 1 94.56 145 GLN B CA 1
ATOM 4201 C C . GLN B 1 145 ? 21.594 39.969 13.578 1 94.56 145 GLN B C 1
ATOM 4203 O O . GLN B 1 145 ? 21.344 40.656 14.578 1 94.56 145 GLN B O 1
ATOM 4208 N N . VAL B 1 146 ? 20.891 39 13.133 1 96.31 146 VAL B N 1
ATOM 4209 C CA . VAL B 1 146 ? 19.812 38.5 13.953 1 96.31 146 VAL B CA 1
ATOM 4210 C C . VAL B 1 146 ? 20.25 37.188 14.641 1 96.31 146 VAL B C 1
ATOM 4212 O O . VAL B 1 146 ? 20.531 36.188 13.977 1 96.31 146 VAL B O 1
ATOM 4215 N N . LEU B 1 147 ? 20.297 37.281 15.953 1 97 147 LEU B N 1
ATOM 4216 C CA . LEU B 1 147 ? 20.703 36.125 16.766 1 97 147 LEU B CA 1
ATOM 4217 C C . LEU B 1 147 ? 19.5 35.5 17.484 1 97 147 LEU B C 1
ATOM 4219 O O . LEU B 1 147 ? 18.719 36.219 18.094 1 97 147 LEU B O 1
ATOM 4223 N N . VAL B 1 148 ? 19.375 34.188 17.328 1 98.12 148 VAL B N 1
ATOM 4224 C CA . VAL B 1 148 ? 18.297 33.5 17.984 1 98.12 148 VAL B CA 1
ATOM 4225 C C . VAL B 1 148 ? 18.859 32.531 19.016 1 98.12 148 VAL B C 1
ATOM 4227 O O . VAL B 1 148 ? 19.641 31.641 18.672 1 98.12 148 VAL B O 1
ATOM 4230 N N . TYR B 1 149 ? 18.406 32.719 20.266 1 98 149 TYR B N 1
ATOM 4231 C CA . TYR B 1 149 ? 18.859 31.859 21.359 1 98 149 TYR B CA 1
ATOM 4232 C C . TYR B 1 149 ? 17.719 31.016 21.922 1 98 149 TYR B C 1
ATOM 4234 O O . TYR B 1 149 ? 16.609 31.531 22.125 1 98 149 TYR B O 1
ATOM 4242 N N . ASP B 1 150 ? 18.016 29.766 22.141 1 98.06 150 ASP B N 1
ATOM 4243 C CA . ASP B 1 150 ? 17.125 28.922 22.938 1 98.06 150 ASP B CA 1
ATOM 4244 C C . ASP B 1 150 ? 17.359 29.141 24.422 1 98.06 150 ASP B C 1
ATOM 4246 O O . ASP B 1 150 ? 18.484 28.969 24.906 1 98.06 150 ASP B O 1
ATOM 4250 N N . ILE B 1 151 ? 16.297 29.484 25.094 1 97 151 ILE B N 1
ATOM 4251 C CA . ILE B 1 151 ? 16.453 29.688 26.531 1 97 151 ILE B CA 1
ATOM 4252 C C . ILE B 1 151 ? 16.406 28.328 27.25 1 97 151 ILE B C 1
ATOM 4254 O O . ILE B 1 151 ? 15.336 27.734 27.391 1 97 151 ILE B O 1
ATOM 4258 N N . MET B 1 152 ? 17.5 27.938 27.781 1 95.75 152 MET B N 1
ATOM 4259 C CA . MET B 1 152 ? 17.641 26.609 28.375 1 95.75 152 MET B CA 1
ATOM 4260 C C . MET B 1 152 ? 17.297 26.641 29.859 1 95.75 152 MET B C 1
ATOM 4262 O O . MET B 1 152 ? 16.875 25.641 30.438 1 95.75 152 MET B O 1
ATOM 4266 N N . ARG B 1 153 ? 17.578 27.781 30.438 1 93.88 153 ARG B N 1
ATOM 4267 C CA . ARG B 1 153 ? 17.312 27.969 31.875 1 93.88 153 ARG B CA 1
ATOM 4268 C C . ARG B 1 153 ? 16.984 29.422 32.188 1 93.88 153 ARG B C 1
ATOM 4270 O O . ARG B 1 153 ? 17.609 30.328 31.656 1 93.88 153 ARG B O 1
ATOM 4277 N N . LEU B 1 154 ? 15.992 29.5 33.031 1 90.06 154 LEU B N 1
ATOM 4278 C CA . LEU B 1 154 ? 15.617 30.844 33.469 1 90.06 154 LEU B CA 1
ATOM 4279 C C . LEU B 1 154 ? 16.594 31.375 34.5 1 90.06 154 LEU B C 1
ATOM 4281 O O . LEU B 1 154 ? 17.109 30.625 35.312 1 90.06 154 LEU B O 1
ATOM 4285 N N . GLY B 1 155 ? 16.797 32.656 34.375 1 88.06 155 GLY B N 1
ATOM 4286 C CA . GLY B 1 155 ? 17.578 33.312 35.406 1 88.06 155 GLY B CA 1
ATOM 4287 C C . GLY B 1 155 ? 16.766 33.781 36.594 1 88.06 155 GLY B C 1
ATOM 4288 O O . GLY B 1 155 ? 15.562 34.062 36.438 1 88.06 155 GLY B O 1
ATOM 4289 N N . VAL B 1 156 ? 17.406 33.656 37.812 1 87.69 156 VAL B N 1
ATOM 4290 C CA . VAL B 1 156 ? 16.828 34.219 39.031 1 87.69 156 VAL B CA 1
ATOM 4291 C C . VAL B 1 156 ? 17.734 35.344 39.562 1 87.69 156 VAL B C 1
ATOM 4293 O O . VAL B 1 156 ? 18.922 35.125 39.812 1 87.69 156 VAL B O 1
ATOM 4296 N N . LYS B 1 157 ? 17.078 36.438 39.594 1 84.69 157 LYS B N 1
ATOM 4297 C CA . LYS B 1 157 ? 17.859 37.594 40.031 1 84.69 157 LYS B CA 1
ATOM 4298 C C . LYS B 1 157 ? 18.641 37.312 41.312 1 84.69 157 LYS B C 1
ATOM 4300 O O . LYS B 1 157 ? 18.047 36.844 42.281 1 84.69 157 LYS B O 1
ATOM 4305 N N . GLY B 1 158 ? 19.875 37.562 41.312 1 85.81 158 GLY B N 1
ATOM 4306 C CA . GLY B 1 158 ? 20.719 37.406 42.5 1 85.81 158 GLY B CA 1
ATOM 4307 C C . GLY B 1 158 ? 21.062 35.969 42.812 1 85.81 158 GLY B C 1
ATOM 4308 O O . GLY B 1 158 ? 21.844 35.688 43.719 1 85.81 158 GLY B O 1
ATOM 4309 N N . VAL B 1 159 ? 20.5 35.062 42.156 1 89.69 159 VAL B N 1
ATOM 4310 C CA . VAL B 1 159 ? 20.688 33.688 42.531 1 89.69 159 VAL B CA 1
ATOM 4311 C C . VAL B 1 159 ? 21.391 32.938 41.375 1 89.69 159 VAL B C 1
ATOM 4313 O O . VAL B 1 159 ? 22.469 32.375 41.562 1 89.69 159 VAL B O 1
ATOM 4316 N N . ARG B 1 160 ? 20.75 32.938 40.156 1 90 160 ARG B N 1
ATOM 4317 C CA . ARG B 1 160 ? 21.297 32.188 39.062 1 90 160 ARG B CA 1
ATOM 4318 C C . ARG B 1 160 ? 21.125 32.938 37.75 1 90 160 ARG B C 1
ATOM 4320 O O . ARG B 1 160 ? 20.109 33.625 37.531 1 90 160 ARG B O 1
ATOM 4327 N N . SER B 1 161 ? 22.156 32.844 36.938 1 90.88 161 SER B N 1
ATOM 4328 C CA . SER B 1 161 ? 22.094 33.469 35.594 1 90.88 161 SER B CA 1
ATOM 4329 C C . SER B 1 161 ? 21.359 32.562 34.594 1 90.88 161 SER B C 1
ATOM 4331 O O . SER B 1 161 ? 21.391 31.344 34.719 1 90.88 161 SER B O 1
ATOM 4333 N N . PRO B 1 162 ? 20.688 33.281 33.719 1 92.25 162 PRO B N 1
ATOM 4334 C CA . PRO B 1 162 ? 20.047 32.469 32.656 1 92.25 162 PRO B CA 1
ATOM 4335 C C . PRO B 1 162 ? 21.047 31.797 31.734 1 92.25 162 PRO B C 1
ATOM 4337 O O . PRO B 1 162 ? 22.203 32.219 31.656 1 92.25 162 PRO B O 1
ATOM 4340 N N . HIS B 1 163 ? 20.656 30.672 31.188 1 94.69 163 HIS B N 1
ATOM 4341 C CA . HIS B 1 163 ? 21.484 29.953 30.219 1 94.69 163 HIS B CA 1
ATOM 4342 C C . HIS B 1 163 ? 20.859 30.016 28.828 1 94.69 163 HIS B C 1
ATOM 4344 O O . HIS B 1 163 ? 19.703 29.609 28.641 1 94.69 163 HIS B O 1
ATOM 4350 N N . TYR B 1 164 ? 21.656 30.562 27.875 1 95.62 164 TYR B N 1
ATOM 4351 C CA . TYR B 1 164 ? 21.188 30.688 26.5 1 95.62 164 TYR B CA 1
ATOM 4352 C C . TYR B 1 164 ? 22 29.797 25.562 1 95.62 164 TYR B C 1
ATOM 4354 O O . TYR B 1 164 ? 23.219 29.641 25.75 1 95.62 164 TYR B O 1
ATOM 4362 N N . TRP B 1 165 ? 21.297 29.188 24.578 1 96.81 165 TRP B N 1
ATOM 4363 C CA . TRP B 1 165 ? 21.969 28.422 23.531 1 96.81 165 TRP B CA 1
ATOM 4364 C C . TRP B 1 165 ? 21.719 29.031 22.156 1 96.81 165 TRP B C 1
ATOM 4366 O O . TRP B 1 165 ? 20.562 29.125 21.703 1 96.81 165 TRP B O 1
ATOM 4376 N N . LEU B 1 166 ? 22.797 29.516 21.453 1 96.94 166 LEU B N 1
ATOM 4377 C CA . LEU B 1 166 ? 22.656 30.094 20.125 1 96.94 166 LEU B CA 1
ATOM 4378 C C . LEU B 1 166 ? 22.297 29.031 19.094 1 96.94 166 LEU B C 1
ATOM 4380 O O . LEU B 1 166 ? 23.062 28.109 18.875 1 96.94 166 LEU B O 1
ATOM 4384 N N . ILE B 1 167 ? 21.188 29.188 18.438 1 96.44 167 ILE B N 1
ATOM 4385 C CA . ILE B 1 167 ? 20.766 28.141 17.516 1 96.44 167 ILE B CA 1
ATOM 4386 C C . ILE B 1 167 ? 20.812 28.641 16.078 1 96.44 167 ILE B C 1
ATOM 4388 O O . ILE B 1 167 ? 20.938 27.859 15.141 1 96.44 167 ILE B O 1
ATOM 4392 N N . GLU B 1 168 ? 20.609 29.875 15.93 1 96.06 168 GLU B N 1
ATOM 4393 C CA . GLU B 1 168 ? 20.609 30.422 14.578 1 96.06 168 GLU B CA 1
ATOM 4394 C C . GLU B 1 168 ? 21.219 31.828 14.547 1 96.06 168 GLU B C 1
ATOM 4396 O O . GLU B 1 168 ? 21.125 32.562 15.523 1 96.06 168 GLU B O 1
ATOM 4401 N N . ASN B 1 169 ? 21.969 32.094 13.531 1 94.69 169 ASN B N 1
ATOM 4402 C CA . ASN B 1 169 ? 22.562 33.406 13.25 1 94.69 169 ASN B CA 1
ATOM 4403 C C . ASN B 1 169 ? 22.406 33.781 11.773 1 94.69 169 ASN B C 1
ATOM 4405 O O . ASN B 1 169 ? 22.875 33.031 10.891 1 94.69 169 ASN B O 1
ATOM 4409 N N . ARG B 1 170 ? 21.719 34.969 11.57 1 95.25 170 ARG B N 1
ATOM 4410 C CA . ARG B 1 170 ? 21.453 35.344 10.188 1 95.25 170 ARG B CA 1
ATOM 4411 C C . ARG B 1 170 ? 21.781 36.812 9.953 1 95.25 170 ARG B C 1
ATOM 4413 O O . ARG B 1 170 ? 21.422 37.656 10.766 1 95.25 170 ARG B O 1
ATOM 4420 N N . THR B 1 171 ? 22.484 37.031 8.875 1 93.31 171 THR B N 1
ATOM 4421 C CA . THR B 1 171 ? 22.75 38.406 8.469 1 93.31 171 THR B CA 1
ATOM 4422 C C . THR B 1 171 ? 21.625 38.969 7.602 1 93.31 171 THR B C 1
ATOM 4424 O O . THR B 1 171 ? 21.156 38.281 6.68 1 93.31 171 THR B O 1
ATOM 4427 N N . VAL B 1 172 ? 21.141 40.219 7.988 1 92.62 172 VAL B N 1
ATOM 4428 C CA . VAL B 1 172 ? 20.062 40.844 7.215 1 92.62 172 VAL B CA 1
ATOM 4429 C C . VAL B 1 172 ? 20.516 42.188 6.695 1 92.62 172 VAL B C 1
ATOM 4431 O O . VAL B 1 172 ? 21.109 43 7.438 1 92.62 172 VAL B O 1
ATOM 4434 N N . TRP B 1 173 ? 20.172 42.344 5.406 1 89.25 173 TRP B N 1
ATOM 4435 C CA . TRP B 1 173 ? 20.5 43.625 4.789 1 89.25 173 TRP B CA 1
ATOM 4436 C C . TRP B 1 173 ? 19.406 44.656 5.051 1 89.25 173 TRP B C 1
ATOM 4438 O O . TRP B 1 173 ? 18.219 44.344 4.98 1 89.25 173 TRP B O 1
ATOM 4448 N N . LEU B 1 174 ? 19.828 45.906 5.301 1 88.62 174 LEU B N 1
ATOM 4449 C CA . LEU B 1 174 ? 18.875 46.938 5.719 1 88.62 174 LEU B CA 1
ATOM 4450 C C . LEU B 1 174 ? 18.094 47.469 4.523 1 88.62 174 LEU B C 1
ATOM 4452 O O . LEU B 1 174 ? 17.062 48.125 4.699 1 88.62 174 LEU B O 1
ATOM 4456 N N . ASN B 1 175 ? 18.516 47.188 3.359 1 85.69 175 ASN B N 1
ATOM 4457 C CA . ASN B 1 175 ? 17.844 47.719 2.174 1 85.69 175 ASN B CA 1
ATOM 4458 C C . ASN B 1 175 ? 16.719 46.781 1.727 1 85.69 175 ASN B C 1
ATOM 4460 O O . ASN B 1 175 ? 16.062 47.031 0.707 1 85.69 175 ASN B O 1
ATOM 4464 N N . SER B 1 176 ? 16.453 45.781 2.439 1 89.06 176 SER B N 1
ATOM 4465 C CA . SER B 1 176 ? 15.398 44.844 2.107 1 89.06 176 SER B CA 1
ATOM 4466 C C . SER B 1 176 ? 14.383 44.719 3.246 1 89.06 176 SER B C 1
ATOM 4468 O O . SER B 1 176 ? 14.75 44.844 4.418 1 89.06 176 SER B O 1
ATOM 4470 N N . THR B 1 177 ? 13.117 44.531 2.896 1 90.75 177 THR B N 1
ATOM 4471 C CA . THR B 1 177 ? 12.078 44.344 3.906 1 90.75 177 THR B CA 1
ATOM 4472 C C . THR B 1 177 ? 11.477 42.938 3.824 1 90.75 177 THR B C 1
ATOM 4474 O O . THR B 1 177 ? 10.398 42.688 4.371 1 90.75 177 THR B O 1
ATOM 4477 N N . GLU B 1 178 ? 12.172 42.094 3.195 1 91.12 178 GLU B N 1
ATOM 4478 C CA . GLU B 1 178 ? 11.711 40.719 3.105 1 91.12 178 GLU B CA 1
ATOM 4479 C C . GLU B 1 178 ? 11.758 40.031 4.465 1 91.12 178 GLU B C 1
ATOM 4481 O O . GLU B 1 178 ? 12.695 40.25 5.242 1 91.12 178 GLU B O 1
ATOM 4486 N N . LYS B 1 179 ? 10.82 39.25 4.676 1 93.06 179 LYS B N 1
ATOM 4487 C CA . LYS B 1 179 ? 10.773 38.531 5.945 1 93.06 179 LYS B CA 1
ATOM 4488 C C . LYS B 1 179 ? 12.023 37.656 6.129 1 93.06 179 LYS B C 1
ATOM 4490 O O . LYS B 1 179 ? 12.562 37.125 5.16 1 93.06 179 LYS B O 1
ATOM 4495 N N . VAL B 1 180 ? 12.422 37.531 7.344 1 94.81 180 VAL B N 1
ATOM 4496 C CA . VAL B 1 180 ? 13.57 36.688 7.684 1 94.81 180 VAL B CA 1
ATOM 4497 C C . VAL B 1 180 ? 13.086 35.312 8.195 1 94.81 180 VAL B C 1
ATOM 4499 O O . VAL B 1 180 ? 12.211 35.25 9.07 1 94.81 180 VAL B O 1
ATOM 4502 N N . SER B 1 181 ? 13.578 34.312 7.586 1 94.56 181 SER B N 1
ATOM 4503 C CA . SER B 1 181 ? 13.266 32.938 8.023 1 94.56 181 SER B CA 1
ATOM 4504 C C . SER B 1 181 ? 14.438 32.344 8.789 1 94.56 181 SER B C 1
ATOM 4506 O O . SER B 1 181 ? 15.547 32.219 8.258 1 94.56 181 SER B O 1
ATOM 4508 N N . LEU B 1 182 ? 14.18 31.938 10.031 1 97.06 182 LEU B N 1
ATOM 4509 C CA . LEU B 1 182 ? 15.227 31.375 10.883 1 97.06 182 LEU B CA 1
ATOM 4510 C C . LEU B 1 182 ? 14.875 29.953 11.312 1 97.06 182 LEU B C 1
ATOM 4512 O O . LEU B 1 182 ? 13.766 29.703 11.781 1 97.06 182 LEU B O 1
ATOM 4516 N N . ASP B 1 183 ? 15.82 29.062 11.195 1 96.44 183 ASP B N 1
ATOM 4517 C CA . ASP B 1 183 ? 15.609 27.672 11.594 1 96.44 183 ASP B CA 1
ATOM 4518 C C . ASP B 1 183 ? 15.695 27.531 13.109 1 96.44 183 ASP B C 1
ATOM 4520 O O . ASP B 1 183 ? 16.766 27.703 13.695 1 96.44 183 ASP B O 1
ATOM 4524 N N . VAL B 1 184 ? 14.594 27.172 13.648 1 98 184 VAL B N 1
ATOM 4525 C CA . VAL B 1 184 ? 14.578 27.016 15.102 1 98 184 VAL B CA 1
ATOM 4526 C C . VAL B 1 184 ? 14.164 25.578 15.461 1 98 184 VAL B C 1
ATOM 4528 O O . VAL B 1 184 ? 13.625 25.344 16.547 1 98 184 VAL B O 1
ATOM 4531 N N . SER B 1 185 ? 14.383 24.609 14.586 1 96.81 185 SER B N 1
ATOM 4532 C CA . SER B 1 185 ? 13.992 23.219 14.758 1 96.81 185 SER B CA 1
ATOM 4533 C C . SER B 1 185 ? 14.586 22.625 16.031 1 96.81 185 SER B C 1
ATOM 4535 O O . SER B 1 185 ? 13.898 21.938 16.781 1 96.81 185 SER B O 1
ATOM 4537 N N . PRO B 1 186 ? 15.828 22.969 16.328 1 97.12 186 PRO B N 1
ATOM 4538 C CA . PRO B 1 186 ? 16.406 22.375 17.531 1 97.12 186 PRO B CA 1
ATOM 4539 C C . PRO B 1 186 ? 15.656 22.766 18.812 1 97.12 186 PRO B C 1
ATOM 4541 O O . PRO B 1 186 ? 15.453 21.938 19.688 1 97.12 186 PRO B O 1
ATOM 4544 N N . ALA B 1 187 ? 15.25 23.969 18.859 1 98.06 187 ALA B N 1
ATOM 4545 C CA . ALA B 1 187 ? 14.539 24.438 20.047 1 98.06 187 ALA B CA 1
ATOM 4546 C C . ALA B 1 187 ? 13.164 23.766 20.156 1 98.06 187 ALA B C 1
ATOM 4548 O O . ALA B 1 187 ? 12.797 23.281 21.219 1 98.06 187 ALA B O 1
ATOM 4549 N N . VAL B 1 188 ? 12.5 23.734 19.062 1 97.75 188 VAL B N 1
ATOM 4550 C CA . VAL B 1 188 ? 11.148 23.172 19.078 1 97.75 188 VAL B CA 1
ATOM 4551 C C . VAL B 1 188 ? 11.219 21.688 19.406 1 97.75 188 VAL B C 1
ATOM 4553 O O . VAL B 1 188 ? 10.375 21.172 20.141 1 97.75 188 VAL B O 1
ATOM 4556 N N . ASP B 1 189 ? 12.172 21.016 18.891 1 96.25 189 ASP B N 1
ATOM 4557 C CA . ASP B 1 189 ? 12.367 19.609 19.203 1 96.25 189 ASP B CA 1
ATOM 4558 C C . ASP B 1 189 ? 12.531 19.391 20.703 1 96.25 189 ASP B C 1
ATOM 4560 O O . ASP B 1 189 ? 11.938 18.469 21.266 1 96.25 189 ASP B O 1
ATOM 4564 N N . ARG B 1 190 ? 13.281 20.188 21.188 1 96.31 190 ARG B N 1
ATOM 4565 C CA . ARG B 1 190 ? 13.508 20.094 22.625 1 96.31 190 ARG B CA 1
ATOM 4566 C C . ARG B 1 190 ? 12.219 20.359 23.406 1 96.31 190 ARG B C 1
ATOM 4568 O O . ARG B 1 190 ? 11.906 19.672 24.359 1 96.31 190 ARG B O 1
ATOM 4575 N N . TRP B 1 191 ? 11.461 21.438 23.016 1 97.19 191 TRP B N 1
ATOM 4576 C CA . TRP B 1 191 ? 10.211 21.797 23.688 1 97.19 191 TRP B CA 1
ATOM 4577 C C . TRP B 1 191 ? 9.227 20.625 23.656 1 97.19 191 TRP B C 1
ATOM 4579 O O . TRP B 1 191 ? 8.469 20.422 24.594 1 97.19 191 TRP B O 1
ATOM 4589 N N . LEU B 1 192 ? 9.242 19.906 22.547 1 95.62 192 LEU B N 1
ATOM 4590 C CA . LEU B 1 192 ? 8.32 18.781 22.375 1 95.62 192 LEU B CA 1
ATOM 4591 C C . LEU B 1 192 ? 8.734 17.609 23.234 1 95.62 192 LEU B C 1
ATOM 4593 O O . LEU B 1 192 ? 7.879 16.875 23.75 1 95.62 192 LEU B O 1
ATOM 4597 N N . SER B 1 193 ? 9.945 17.391 23.422 1 93.69 193 SER B N 1
ATOM 4598 C CA . SER B 1 193 ? 10.461 16.312 24.25 1 93.69 193 SER B CA 1
ATOM 4599 C C . SER B 1 193 ? 10.289 16.625 25.734 1 93.69 193 SER B C 1
ATOM 4601 O O . SER B 1 193 ? 10.008 15.734 26.531 1 93.69 193 SER B O 1
ATOM 4603 N N . ALA B 1 194 ? 10.477 17.859 25.984 1 94.19 194 ALA B N 1
ATOM 4604 C CA . ALA B 1 194 ? 10.328 18.328 27.359 1 94.19 194 ALA B CA 1
ATOM 4605 C C . ALA B 1 194 ? 9.492 19.594 27.422 1 94.19 194 ALA B C 1
ATOM 4607 O O . ALA B 1 194 ? 10.031 20.703 27.578 1 94.19 194 ALA B O 1
ATOM 4608 N N . PRO B 1 195 ? 8.203 19.422 27.516 1 92.56 195 PRO B N 1
ATOM 4609 C CA . PRO B 1 195 ? 7.312 20.578 27.438 1 92.56 195 PRO B CA 1
ATOM 4610 C C . PRO B 1 195 ? 7.473 21.531 28.625 1 92.56 195 PRO B C 1
ATOM 4612 O O . PRO B 1 195 ? 7.23 22.734 28.5 1 92.56 195 PRO B O 1
ATOM 4615 N N . ASN B 1 196 ? 7.891 21.031 29.703 1 93 196 ASN B N 1
ATOM 4616 C CA . ASN B 1 196 ? 8.047 21.859 30.906 1 93 196 ASN B CA 1
ATOM 4617 C C . ASN B 1 196 ? 9.305 22.719 30.828 1 93 196 ASN B C 1
ATOM 4619 O O . ASN B 1 196 ? 9.492 23.625 31.641 1 93 196 ASN B O 1
ATOM 4623 N N . ARG B 1 197 ? 10.078 22.469 29.844 1 94.06 197 ARG B N 1
ATOM 4624 C CA . ARG B 1 197 ? 11.32 23.219 29.703 1 94.06 197 ARG B CA 1
ATOM 4625 C C . ARG B 1 197 ? 11.25 24.172 28.516 1 94.06 197 ARG B C 1
ATOM 4627 O O . ARG B 1 197 ? 12.281 24.562 27.969 1 94.06 197 ARG B O 1
ATOM 4634 N N . ASN B 1 198 ? 10.109 24.469 28.109 1 96 198 ASN B N 1
ATOM 4635 C CA . ASN B 1 198 ? 9.922 25.5 27.094 1 96 198 ASN B CA 1
ATOM 4636 C C . ASN B 1 198 ? 9.891 26.891 27.703 1 96 198 ASN B C 1
ATOM 4638 O O . ASN B 1 198 ? 8.867 27.297 28.266 1 96 198 ASN B O 1
ATOM 4642 N N . TYR B 1 199 ? 11.008 27.594 27.547 1 95.44 199 TYR B N 1
ATOM 4643 C CA . TYR B 1 199 ? 11.102 28.938 28.109 1 95.44 199 TYR B CA 1
ATOM 4644 C C . TYR B 1 199 ? 11.109 29.984 27 1 95.44 199 TYR B C 1
ATOM 4646 O O . TYR B 1 199 ? 11.328 31.172 27.25 1 95.44 199 TYR B O 1
ATOM 4654 N N . GLY B 1 200 ? 11.008 29.547 25.797 1 97 200 GLY B N 1
ATOM 4655 C CA . GLY B 1 200 ? 10.914 30.469 24.672 1 97 200 GLY B CA 1
ATOM 4656 C C . GLY B 1 200 ? 12.242 30.719 23.984 1 97 200 GLY B C 1
ATOM 4657 O O . GLY B 1 200 ? 13.219 30.016 24.25 1 97 200 GLY B O 1
ATOM 4658 N N . LEU B 1 201 ? 12.211 31.641 23.016 1 98.12 201 LEU B N 1
ATOM 4659 C CA . LEU B 1 201 ? 13.375 32.062 22.25 1 98.12 201 LEU B CA 1
ATOM 4660 C C . LEU B 1 201 ? 13.75 33.5 22.578 1 98.12 201 LEU B C 1
ATOM 4662 O O . LEU B 1 201 ? 12.875 34.375 22.688 1 98.12 201 LEU B O 1
ATOM 4666 N N . LEU B 1 202 ? 15 33.656 22.766 1 97.44 202 LEU B N 1
ATOM 4667 C CA . LEU B 1 202 ? 15.508 35.031 22.875 1 97.44 202 LEU B CA 1
ATOM 4668 C C . LEU B 1 202 ? 16.094 35.5 21.562 1 97.44 202 LEU B C 1
ATOM 4670 O O . LEU B 1 202 ? 16.984 34.875 21 1 97.44 202 LEU B O 1
ATOM 4674 N N . ILE B 1 203 ? 15.547 36.562 21.047 1 97.94 203 ILE B N 1
ATOM 4675 C CA . ILE B 1 203 ? 16.016 37.125 19.781 1 97.94 203 ILE B CA 1
ATOM 4676 C C . ILE B 1 203 ? 16.781 38.438 20.062 1 97.94 203 ILE B C 1
ATOM 4678 O O . ILE B 1 203 ? 16.297 39.312 20.781 1 97.94 203 ILE B O 1
ATOM 4682 N N . GLU B 1 204 ? 17.922 38.531 19.484 1 97 204 GLU B N 1
ATOM 4683 C CA . GLU B 1 204 ? 18.719 39.75 19.562 1 97 204 GLU B CA 1
ATOM 4684 C C . GLU B 1 204 ? 19.094 40.25 18.188 1 97 204 GLU B C 1
ATOM 4686 O O . GLU B 1 204 ? 19.484 39.5 17.312 1 97 204 GLU B O 1
ATOM 4691 N N . VAL B 1 205 ? 18.922 41.531 18.016 1 95.81 205 VAL B N 1
ATOM 4692 C CA . VAL B 1 205 ? 19.328 42.188 16.781 1 95.81 205 VAL B CA 1
ATOM 4693 C C . VAL B 1 205 ? 20.5 43.125 17.062 1 95.81 205 VAL B C 1
ATOM 4695 O O . VAL B 1 205 ? 20.391 44.062 17.859 1 95.81 205 VAL B O 1
ATOM 4698 N N . ARG B 1 206 ? 21.594 42.812 16.328 1 94.12 206 ARG B N 1
ATOM 4699 C CA . ARG B 1 206 ? 22.828 43.562 16.578 1 94.12 206 ARG B CA 1
ATOM 4700 C C . ARG B 1 206 ? 23.438 44.062 15.273 1 94.12 206 ARG B C 1
ATOM 4702 O O . ARG B 1 206 ? 23.125 43.531 14.195 1 94.12 206 ARG B O 1
ATOM 4709 N N . THR B 1 207 ? 24.281 45.062 15.438 1 89.88 207 THR B N 1
ATOM 4710 C CA . THR B 1 207 ? 25.078 45.5 14.297 1 89.88 207 THR B CA 1
ATOM 4711 C C . THR B 1 207 ? 26.203 44.5 14.016 1 89.88 207 THR B C 1
ATOM 4713 O O . THR B 1 207 ? 26.625 43.75 14.898 1 89.88 207 THR B O 1
ATOM 4716 N N . THR B 1 208 ? 26.672 44.344 12.766 1 84.12 208 THR B N 1
ATOM 4717 C CA . THR B 1 208 ? 27.625 43.344 12.352 1 84.12 208 THR B CA 1
ATOM 4718 C C . THR B 1 208 ? 29.031 43.688 12.867 1 84.12 208 THR B C 1
ATOM 4720 O O . THR B 1 208 ? 29.766 42.781 13.312 1 84.12 208 THR B O 1
ATOM 4723 N N . GLU B 1 209 ? 29.484 44.781 12.875 1 77.31 209 GLU B N 1
ATOM 4724 C CA . GLU B 1 209 ? 30.891 45.125 13.156 1 77.31 209 GLU B CA 1
ATOM 4725 C C . GLU B 1 209 ? 31.156 45.125 14.656 1 77.31 209 GLU B C 1
ATOM 4727 O O . GLU B 1 209 ? 32.094 44.5 15.125 1 77.31 209 GLU B O 1
ATOM 4732 N N . HIS B 1 210 ? 30.328 45.75 15.398 1 80.12 210 HIS B N 1
ATOM 4733 C CA . HIS B 1 210 ? 30.625 45.938 16.812 1 80.12 210 HIS B CA 1
ATOM 4734 C C . HIS B 1 210 ? 29.656 45.125 17.672 1 80.12 210 HIS B C 1
ATOM 4736 O O . HIS B 1 210 ? 29.766 45.125 18.906 1 80.12 210 HIS B O 1
ATOM 4742 N N . LEU B 1 211 ? 28.75 44.5 17.047 1 82.5 211 LEU B N 1
ATOM 4743 C CA . LEU B 1 211 ? 27.75 43.656 17.734 1 82.5 211 LEU B CA 1
ATOM 4744 C C . LEU B 1 211 ? 27 44.469 18.797 1 82.5 211 LEU B C 1
ATOM 4746 O O . LEU B 1 211 ? 26.75 44 19.891 1 82.5 211 LEU B O 1
ATOM 4750 N N . GLU B 1 212 ? 26.781 45.719 18.406 1 88.38 212 GLU B N 1
ATOM 4751 C CA . GLU B 1 212 ? 25.984 46.594 19.266 1 88.38 212 GLU B CA 1
ATOM 4752 C C . GLU B 1 212 ? 24.5 46.438 18.969 1 88.38 212 GLU B C 1
ATOM 4754 O O . GLU B 1 212 ? 24.125 45.969 17.891 1 88.38 212 GLU B O 1
ATOM 4759 N N . PRO B 1 213 ? 23.797 46.812 19.984 1 90.12 213 PRO B N 1
ATOM 4760 C CA . PRO B 1 213 ? 22.359 46.781 19.734 1 90.12 213 PRO B CA 1
ATOM 4761 C C . PRO B 1 213 ? 21.953 47.594 18.516 1 90.12 213 PRO B C 1
ATOM 4763 O O . PRO B 1 213 ? 22.453 48.688 18.328 1 90.12 213 PRO B O 1
ATOM 4766 N N . ALA B 1 214 ? 21.062 47.031 17.719 1 87.5 214 ALA B N 1
ATOM 4767 C CA . ALA B 1 214 ? 20.625 47.719 16.531 1 87.5 214 ALA B CA 1
ATOM 4768 C C . ALA B 1 214 ? 19.828 48.969 16.891 1 87.5 214 ALA B C 1
ATOM 4770 O O . ALA B 1 214 ? 18.875 48.906 17.656 1 87.5 214 ALA B O 1
ATOM 4771 N N . PRO B 1 215 ? 20.141 50 16.281 1 84.44 215 PRO B N 1
ATOM 4772 C CA . PRO B 1 215 ? 19.484 51.25 16.672 1 84.44 215 PRO B CA 1
ATOM 4773 C C . PRO B 1 215 ? 18.109 51.438 16 1 84.44 215 PRO B C 1
ATOM 4775 O O . PRO B 1 215 ? 17.234 52.062 16.562 1 84.44 215 PRO B O 1
ATOM 4778 N N . HIS B 1 216 ? 17.938 50.875 14.883 1 84.44 216 HIS B N 1
ATOM 4779 C CA . HIS B 1 216 ? 16.719 51.125 14.133 1 84.44 216 HIS B CA 1
ATOM 4780 C C . HIS B 1 216 ? 15.711 50 14.359 1 84.44 216 HIS B C 1
ATOM 4782 O O . HIS B 1 216 ? 16.109 48.844 14.547 1 84.44 216 HIS B O 1
ATOM 4788 N N . HIS B 1 217 ? 14.5 50.438 14.227 1 85.25 217 HIS B N 1
ATOM 4789 C CA . HIS B 1 217 ? 13.406 49.469 14.305 1 85.25 217 HIS B CA 1
ATOM 4790 C C . HIS B 1 217 ? 13.188 48.781 12.961 1 85.25 217 HIS B C 1
ATOM 4792 O O . HIS B 1 217 ? 12.125 48.938 12.352 1 85.25 217 HIS B O 1
ATOM 4798 N N . HIS B 1 218 ? 14.133 47.969 12.578 1 88.88 218 HIS B N 1
ATOM 4799 C CA . HIS B 1 218 ? 14.07 47.281 11.289 1 88.88 218 HIS B CA 1
ATOM 4800 C C . HIS B 1 218 ? 13.461 45.906 11.414 1 88.88 218 HIS B C 1
ATOM 4802 O O . HIS B 1 218 ? 12.453 45.594 10.766 1 88.88 218 HIS B O 1
ATOM 4808 N N . VAL B 1 219 ? 14.039 45.125 12.289 1 92.56 219 VAL B N 1
ATOM 4809 C CA . VAL B 1 219 ? 13.5 43.812 12.57 1 92.56 219 VAL B CA 1
ATOM 4810 C C . VAL B 1 219 ? 12.43 43.906 13.656 1 92.56 219 VAL B C 1
ATOM 4812 O O . VAL B 1 219 ? 12.711 44.344 14.781 1 92.56 219 VAL B O 1
ATOM 4815 N N . ARG B 1 220 ? 11.242 43.438 13.32 1 93.88 220 ARG B N 1
ATOM 4816 C CA . ARG B 1 220 ? 10.117 43.656 14.227 1 93.88 220 ARG B CA 1
ATOM 4817 C C . ARG B 1 220 ? 9.938 42.469 15.172 1 93.88 220 ARG B C 1
ATOM 4819 O O . ARG B 1 220 ? 9.539 41.406 14.75 1 93.88 220 ARG B O 1
ATOM 4826 N N . LEU B 1 221 ? 10.164 42.781 16.453 1 94.75 221 LEU B N 1
ATOM 4827 C CA . LEU B 1 221 ? 10.078 41.75 17.453 1 94.75 221 LEU B CA 1
ATOM 4828 C C . LEU B 1 221 ? 8.883 41.969 18.375 1 94.75 221 LEU B C 1
ATOM 4830 O O . LEU B 1 221 ? 8.312 41 18.906 1 94.75 221 LEU B O 1
ATOM 4834 N N . ARG B 1 222 ? 8.547 43.125 18.547 1 92.19 222 ARG B N 1
ATOM 4835 C CA . ARG B 1 222 ? 7.453 43.5 19.438 1 92.19 222 ARG B CA 1
ATOM 4836 C C . ARG B 1 222 ? 6.684 44.719 18.891 1 92.19 222 ARG B C 1
ATOM 4838 O O . ARG B 1 222 ? 7.191 45.438 18.031 1 92.19 222 ARG B O 1
ATOM 4845 N N . ARG B 1 223 ? 5.555 44.812 19.406 1 89.69 223 ARG B N 1
ATOM 4846 C CA . ARG B 1 223 ? 4.691 45.875 18.938 1 89.69 223 ARG B CA 1
ATOM 4847 C C . ARG B 1 223 ? 5.211 47.25 19.391 1 89.69 223 ARG B C 1
ATOM 4849 O O . ARG B 1 223 ? 5.656 47.406 20.531 1 89.69 223 ARG B O 1
ATOM 4856 N N . SER B 1 224 ? 5.094 48.156 18.484 1 86.06 224 SER B N 1
ATOM 4857 C CA . SER B 1 224 ? 5.434 49.531 18.844 1 86.06 224 SER B CA 1
ATOM 4858 C C . SER B 1 224 ? 4.258 50.219 19.516 1 86.06 224 SER B C 1
ATOM 4860 O O . SER B 1 224 ? 3.102 49.875 19.281 1 86.06 224 SER B O 1
ATOM 4862 N N . THR B 1 225 ? 4.531 51.188 20.359 1 82.94 225 THR B N 1
ATOM 4863 C CA . THR B 1 225 ? 3.512 51.906 21.125 1 82.94 225 THR B CA 1
ATOM 4864 C C . THR B 1 225 ? 2.531 52.594 20.188 1 82.94 225 THR B C 1
ATOM 4866 O O . THR B 1 225 ? 1.342 52.688 20.484 1 82.94 225 THR B O 1
ATOM 4869 N N . ASP B 1 226 ? 2.957 53.031 19.047 1 84.88 226 ASP B N 1
ATOM 4870 C CA . ASP B 1 226 ? 2.129 53.812 18.125 1 84.88 226 ASP B CA 1
ATOM 4871 C C . ASP B 1 226 ? 1.457 52.906 17.094 1 84.88 226 ASP B C 1
ATOM 4873 O O . ASP B 1 226 ? 0.658 53.375 16.281 1 84.88 226 ASP B O 1
ATOM 4877 N N . GLU B 1 227 ? 1.722 51.75 17.219 1 89.06 227 GLU B N 1
ATOM 4878 C CA . GLU B 1 227 ? 1.222 50.844 16.188 1 89.06 227 GLU B CA 1
ATOM 4879 C C . GLU B 1 227 ? -0.122 50.219 16.594 1 89.06 227 GLU B C 1
ATOM 4881 O O . GLU B 1 227 ? -0.301 49.812 17.734 1 89.06 227 GLU B O 1
ATOM 4886 N N . GLN B 1 228 ? -1.054 50.281 15.633 1 90.81 228 GLN B N 1
ATOM 4887 C CA . GLN B 1 228 ? -2.369 49.688 15.867 1 90.81 228 GLN B CA 1
ATOM 4888 C C . GLN B 1 228 ? -2.289 48.156 15.945 1 90.81 228 GLN B C 1
ATOM 4890 O O . GLN B 1 228 ? -1.473 47.562 15.258 1 90.81 228 GLN B O 1
ATOM 4895 N N . ASP B 1 229 ? -3.234 47.688 16.672 1 88 229 ASP B N 1
ATOM 4896 C CA . ASP B 1 229 ? -3.242 46.25 16.922 1 88 229 ASP B CA 1
ATOM 4897 C C . ASP B 1 229 ? -3.414 45.438 15.625 1 88 229 ASP B C 1
ATOM 4899 O O . ASP B 1 229 ? -2.734 44.438 15.406 1 88 229 ASP B O 1
ATOM 4903 N N . HIS B 1 230 ? -4.289 45.938 14.797 1 87.38 230 HIS B N 1
ATOM 4904 C CA . HIS B 1 230 ? -4.59 45.188 13.57 1 87.38 230 HIS B CA 1
ATOM 4905 C C . HIS B 1 230 ? -3.391 45.188 12.625 1 87.38 230 HIS B C 1
ATOM 4907 O O . HIS B 1 230 ? -3.197 44.219 11.875 1 87.38 230 HIS B O 1
ATOM 4913 N N . VAL B 1 231 ? -2.605 46.188 12.68 1 89.44 231 VAL B N 1
ATOM 4914 C CA . VAL B 1 231 ? -1.409 46.25 11.852 1 89.44 231 VAL B CA 1
ATOM 4915 C C . VAL B 1 231 ? -0.337 45.312 12.406 1 89.44 231 VAL B C 1
ATOM 4917 O O . VAL B 1 231 ? 0.322 44.594 11.656 1 89.44 231 VAL B O 1
ATOM 4920 N N . TRP B 1 232 ? -0.209 45.281 13.688 1 91.75 232 TRP B N 1
ATOM 4921 C CA . TRP B 1 232 ? 0.803 44.469 14.344 1 91.75 232 TRP B CA 1
ATOM 4922 C C . TRP B 1 232 ? 0.544 43 14.094 1 91.75 232 TRP B C 1
ATOM 4924 O O . TRP B 1 232 ? 1.483 42.219 13.914 1 91.75 232 TRP B O 1
ATOM 4934 N N . ARG B 1 233 ? -0.706 42.625 14.062 1 89.19 233 ARG B N 1
ATOM 4935 C CA . ARG B 1 233 ? -1.061 41.219 13.891 1 89.19 233 ARG B CA 1
ATOM 4936 C C . ARG B 1 233 ? -0.502 40.656 12.578 1 89.19 233 ARG B C 1
ATOM 4938 O O . ARG B 1 233 ? -0.168 39.469 12.484 1 89.19 233 ARG B O 1
ATOM 4945 N N . HIS B 1 234 ? -0.287 41.531 11.688 1 89.69 234 HIS B N 1
ATOM 4946 C CA . HIS B 1 234 ? 0.234 41.094 10.391 1 89.69 234 HIS B CA 1
ATOM 4947 C C . HIS B 1 234 ? 1.759 41.062 10.391 1 89.69 234 HIS B C 1
ATOM 4949 O O . HIS B 1 234 ? 2.373 40.438 9.531 1 89.69 234 HIS B O 1
ATOM 4955 N N . LYS B 1 235 ? 2.332 41.719 11.367 1 92.81 235 LYS B N 1
ATOM 4956 C CA . LYS B 1 235 ? 3.783 41.875 11.367 1 92.81 235 LYS B CA 1
ATOM 4957 C C . LYS B 1 235 ? 4.426 41.062 12.477 1 92.81 235 LYS B C 1
ATOM 4959 O O . LYS B 1 235 ? 5.637 40.844 12.469 1 92.81 235 LYS B O 1
ATOM 4964 N N . GLN B 1 236 ? 3.662 40.562 13.32 1 93.19 236 GLN B N 1
ATOM 4965 C CA . GLN B 1 236 ? 4.195 39.906 14.508 1 93.19 236 GLN B CA 1
ATOM 4966 C C . GLN B 1 236 ? 4.984 38.656 14.141 1 93.19 236 GLN B C 1
ATOM 4968 O O . GLN B 1 236 ? 4.77 38.094 13.078 1 93.19 236 GLN B O 1
ATOM 4973 N N . PRO B 1 237 ? 5.906 38.281 14.969 1 96.19 237 PRO B N 1
ATOM 4974 C CA . PRO B 1 237 ? 6.652 37.062 14.727 1 96.19 237 PRO B CA 1
ATOM 4975 C C . PRO B 1 237 ? 5.754 35.812 14.719 1 96.19 237 PRO B C 1
ATOM 4977 O O . PRO B 1 237 ? 4.805 35.719 15.5 1 96.19 237 PRO B O 1
ATOM 4980 N N . VAL B 1 238 ? 6.094 34.938 13.773 1 96 238 VAL B N 1
ATOM 4981 C CA . VAL B 1 238 ? 5.297 33.719 13.625 1 96 238 VAL B CA 1
ATOM 4982 C C . VAL B 1 238 ? 6.219 32.5 13.602 1 96 238 VAL B C 1
ATOM 4984 O O . VAL B 1 238 ? 7.242 32.5 12.914 1 96 238 VAL B O 1
ATOM 4987 N N . LEU B 1 239 ? 5.852 31.531 14.43 1 97.19 239 LEU B N 1
ATOM 4988 C CA . LEU B 1 239 ? 6.531 30.25 14.383 1 97.19 239 LEU B CA 1
ATOM 4989 C C . LEU B 1 239 ? 5.777 29.266 13.492 1 97.19 239 LEU B C 1
ATOM 4991 O O . LEU B 1 239 ? 4.617 28.953 13.758 1 97.19 239 LEU B O 1
ATOM 4995 N N . MET B 1 240 ? 6.41 28.844 12.461 1 95.19 240 MET B N 1
ATOM 4996 C CA . MET B 1 240 ? 5.844 27.828 11.586 1 95.19 240 MET B CA 1
ATOM 4997 C C . MET B 1 240 ? 6.445 26.453 11.883 1 95.19 240 MET B C 1
ATOM 4999 O O . MET B 1 240 ? 7.668 26.297 11.891 1 95.19 240 MET B O 1
ATOM 5003 N N . THR B 1 241 ? 5.586 25.516 12.094 1 96 241 THR B N 1
ATOM 5004 C CA . THR B 1 241 ? 6.062 24.156 12.344 1 96 241 THR B CA 1
ATOM 5005 C C . THR B 1 241 ? 5.535 23.203 11.281 1 96 241 THR B C 1
ATOM 5007 O O . THR B 1 241 ? 4.387 23.297 10.852 1 96 241 THR B O 1
ATOM 5010 N N . TYR B 1 242 ? 6.418 22.375 10.828 1 94.06 242 TYR B N 1
ATOM 5011 C CA . TYR B 1 242 ? 6.109 21.328 9.852 1 94.06 242 TYR B CA 1
ATOM 5012 C C . TYR B 1 242 ? 6.176 19.953 10.492 1 94.06 242 TYR B C 1
ATOM 5014 O O . TYR B 1 242 ? 7.234 19.531 10.961 1 94.06 242 TYR B O 1
ATOM 5022 N N . THR B 1 243 ? 5.027 19.312 10.461 1 93.75 243 THR B N 1
ATOM 5023 C CA . THR B 1 243 ? 4.961 18.016 11.141 1 93.75 243 THR B CA 1
ATOM 5024 C C . THR B 1 243 ? 4.367 16.953 10.234 1 93.75 243 THR B C 1
ATOM 5026 O O . THR B 1 243 ? 3.775 17.266 9.195 1 93.75 243 THR B O 1
ATOM 5029 N N . ASP B 1 244 ? 4.684 15.656 10.586 1 88.88 244 ASP B N 1
ATOM 5030 C CA . ASP B 1 244 ? 4.203 14.523 9.812 1 88.88 244 ASP B CA 1
ATOM 5031 C C . ASP B 1 244 ? 3.664 13.422 10.719 1 88.88 244 ASP B C 1
ATOM 5033 O O . ASP B 1 244 ? 4.254 13.125 11.758 1 88.88 244 ASP B O 1
ATOM 5037 N N . ASP B 1 245 ? 2.57 12.938 10.312 1 78.69 245 ASP B N 1
ATOM 5038 C CA . ASP B 1 245 ? 1.974 11.875 11.117 1 78.69 245 ASP B CA 1
ATOM 5039 C C . ASP B 1 245 ? 2.525 10.508 10.711 1 78.69 245 ASP B C 1
ATOM 5041 O O . ASP B 1 245 ? 2.33 9.516 11.422 1 78.69 245 ASP B O 1
ATOM 5045 N N . GLY B 1 246 ? 3.457 10.344 9.859 1 64.25 246 GLY B N 1
ATOM 5046 C CA . GLY B 1 246 ? 4.121 9.109 9.484 1 64.25 246 GLY B CA 1
ATOM 5047 C C . GLY B 1 246 ? 3.262 8.219 8.602 1 64.25 246 GLY B C 1
ATOM 5048 O O . GLY B 1 246 ? 3.707 7.152 8.164 1 64.25 246 GLY B O 1
ATOM 5049 N N . LYS B 1 247 ? 2.105 8.5 8.336 1 59.53 247 LYS B N 1
ATOM 5050 C CA . LYS B 1 247 ? 1.232 7.523 7.691 1 59.53 247 LYS B CA 1
ATOM 5051 C C . LYS B 1 247 ? 1.203 7.727 6.176 1 59.53 247 LYS B C 1
ATOM 5053 O O . LYS B 1 247 ? 0.349 7.168 5.488 1 59.53 247 LYS B O 1
ATOM 5058 N N . HIS B 1 248 ? 2.141 8.484 5.594 1 52.09 248 HIS B N 1
ATOM 5059 C CA . HIS B 1 248 ? 1.957 8.781 4.18 1 52.09 248 HIS B CA 1
ATOM 5060 C C . HIS B 1 248 ? 2.121 7.535 3.32 1 52.09 248 HIS B C 1
ATOM 5062 O O . HIS B 1 248 ? 2.229 7.625 2.096 1 52.09 248 HIS B O 1
ATOM 5068 N N . LYS B 1 249 ? 1.661 6.441 3.539 1 47.75 249 LYS B N 1
ATOM 5069 C CA . LYS B 1 249 ? 2.008 5.539 2.447 1 47.75 249 LYS B CA 1
ATOM 5070 C C . LYS B 1 249 ? 1.17 5.824 1.206 1 47.75 249 LYS B C 1
ATOM 5072 O O . LYS B 1 249 ? -0.061 5.758 1.251 1 47.75 249 LYS B O 1
ATOM 5077 N N . SER B 1 250 ? 1.584 6.816 0.346 1 40.75 250 SER B N 1
ATOM 5078 C CA . SER B 1 250 ? 0.913 6.988 -0.938 1 40.75 250 SER B CA 1
ATOM 5079 C C . SER B 1 250 ? 0.767 5.66 -1.672 1 40.75 250 SER B C 1
ATOM 5081 O O . SER B 1 250 ? 1.751 4.949 -1.878 1 40.75 250 SER B O 1
ATOM 5083 N N . ARG B 1 251 ? -0.163 5.027 -1.544 1 41.62 251 ARG B N 1
ATOM 5084 C CA . ARG B 1 251 ? -0.315 3.959 -2.527 1 41.62 251 ARG B CA 1
ATOM 5085 C C . ARG B 1 251 ? -0.297 4.516 -3.947 1 41.62 251 ARG B C 1
ATOM 5087 O O . ARG B 1 251 ? -0.989 5.492 -4.246 1 41.62 251 ARG B O 1
ATOM 5094 N N . PRO B 1 252 ? 0.695 4.145 -4.777 1 39.62 252 PRO B N 1
ATOM 5095 C CA . PRO B 1 252 ? 0.822 4.637 -6.152 1 39.62 252 PRO B CA 1
ATOM 5096 C C . PRO B 1 252 ? -0.497 4.586 -6.918 1 39.62 252 PRO B C 1
ATOM 5098 O O . PRO B 1 252 ? -1.348 3.738 -6.637 1 39.62 252 PRO B O 1
ATOM 5101 N N . LYS B 1 253 ? -0.848 5.773 -7.613 1 38.25 253 LYS B N 1
ATOM 5102 C CA . LYS B 1 253 ? -1.895 5.992 -8.609 1 38.25 253 LYS B CA 1
ATOM 5103 C C . LYS B 1 253 ? -1.912 4.871 -9.641 1 38.25 253 LYS B C 1
ATOM 5105 O O . LYS B 1 253 ? -0.958 4.711 -10.406 1 38.25 253 LYS B O 1
ATOM 5110 N N . ARG B 1 254 ? -2.475 3.881 -9.461 1 36.78 254 ARG B N 1
ATOM 5111 C CA . ARG B 1 254 ? -2.648 3.039 -10.641 1 36.78 254 ARG B CA 1
ATOM 5112 C C . ARG B 1 254 ? -3.373 3.793 -11.75 1 36.78 254 ARG B C 1
ATOM 5114 O O . ARG B 1 254 ? -3.963 4.848 -11.508 1 36.78 254 ARG B O 1
ATOM 5121 N N . GLY B 1 255 ? -3.725 3.289 -13.016 1 35.31 255 GLY B N 1
ATOM 5122 C CA . GLY B 1 255 ? -4.148 3.736 -14.336 1 35.31 255 GLY B CA 1
ATOM 5123 C C . GLY B 1 255 ? -5.426 4.559 -14.305 1 35.31 255 GLY B C 1
ATOM 5124 O O . GLY B 1 255 ? -6.172 4.52 -13.328 1 35.31 255 GLY B O 1
ATOM 5125 N N . ARG B 1 256 ? -5.449 5.734 -15.18 1 35.59 256 ARG B N 1
ATOM 5126 C CA . ARG B 1 256 ? -6.523 6.672 -15.5 1 35.59 256 ARG B CA 1
ATOM 5127 C C . ARG B 1 256 ? -7.852 5.938 -15.68 1 35.59 256 ARG B C 1
ATOM 5129 O O . ARG B 1 256 ? -7.965 5.043 -16.516 1 35.59 256 ARG B O 1
ATOM 5136 N N . PRO B 1 257 ? -8.672 6.098 -14.672 1 42.12 257 PRO B N 1
ATOM 5137 C CA . PRO B 1 257 ? -9.984 5.5 -14.914 1 42.12 257 PRO B CA 1
ATOM 5138 C C . PRO B 1 257 ? -10.641 6.02 -16.203 1 42.12 257 PRO B C 1
ATOM 5140 O O . PRO B 1 257 ? -10.469 7.191 -16.547 1 42.12 257 PRO B O 1
ATOM 5143 N N . SER B 1 258 ? -10.773 5.305 -17.156 1 37.22 258 SER B N 1
ATOM 5144 C CA . SER B 1 258 ? -11.578 5.648 -18.328 1 37.22 258 SER B CA 1
ATOM 5145 C C . SER B 1 258 ? -12.945 6.18 -17.938 1 37.22 258 SER B C 1
ATOM 5147 O O . SER B 1 258 ? -13.633 5.574 -17.109 1 37.22 258 SER B O 1
ATOM 5149 N N . ARG B 1 259 ? -13.188 7.535 -18.094 1 38.19 259 ARG B N 1
ATOM 5150 C CA . ARG B 1 259 ? -14.445 8.258 -17.922 1 38.19 259 ARG B CA 1
ATOM 5151 C C . ARG B 1 259 ? -15.547 7.68 -18.797 1 38.19 259 ARG B C 1
ATOM 5153 O O . ARG B 1 259 ? -15.891 8.25 -19.828 1 38.19 259 ARG B O 1
ATOM 5160 N N . ARG B 1 260 ? -15.711 6.551 -19.141 1 37.84 260 ARG B N 1
ATOM 5161 C CA . ARG B 1 260 ? -16.906 6.406 -19.984 1 37.84 260 ARG B CA 1
ATOM 5162 C C . ARG B 1 260 ? -18.172 6.602 -19.156 1 37.84 260 ARG B C 1
ATOM 5164 O O . ARG B 1 260 ? -18.375 5.93 -18.141 1 37.84 260 ARG B O 1
ATOM 5171 N N . LYS B 1 261 ? -18.891 7.766 -19.234 1 39.38 261 LYS B N 1
ATOM 5172 C CA . LYS B 1 261 ? -20.172 8.273 -18.766 1 39.38 261 LYS B CA 1
ATOM 5173 C C . LYS B 1 261 ? -21.312 7.305 -19.109 1 39.38 261 LYS B C 1
ATOM 5175 O O . LYS B 1 261 ? -22.109 7.574 -20 1 39.38 261 LYS B O 1
ATOM 5180 N N . ASN B 1 262 ? -21.141 6.094 -19.328 1 38.12 262 ASN B N 1
ATOM 5181 C CA . ASN B 1 262 ? -22.438 5.527 -19.703 1 38.12 262 ASN B CA 1
ATOM 5182 C C . ASN B 1 262 ? -23.422 5.582 -18.531 1 38.12 262 ASN B C 1
ATOM 5184 O O . ASN B 1 262 ? -23.094 5.164 -17.422 1 38.12 262 ASN B O 1
ATOM 5188 N N . HIS B 1 263 ? -24.328 6.488 -18.422 1 44.81 263 HIS B N 1
ATOM 5189 C CA . HIS B 1 263 ? -25.531 6.691 -17.625 1 44.81 263 HIS B CA 1
ATOM 5190 C C . HIS B 1 263 ? -26.109 5.363 -17.141 1 44.81 263 HIS B C 1
ATOM 5192 O O . HIS B 1 263 ? -27.203 5.32 -16.578 1 44.81 263 HIS B O 1
ATOM 5198 N N . ASN B 1 264 ? -25.641 4.156 -17.531 1 52.34 264 ASN B N 1
ATOM 5199 C CA . ASN B 1 264 ? -26.344 2.949 -17.125 1 52.34 264 ASN B CA 1
ATOM 5200 C C . ASN B 1 264 ? -26.125 2.635 -15.648 1 52.34 264 ASN B C 1
ATOM 5202 O O . ASN B 1 264 ? -25.234 3.211 -15.016 1 52.34 264 ASN B O 1
ATOM 5206 N N . GLU B 1 265 ? -26.906 1.631 -14.828 1 78.56 265 GLU B N 1
ATOM 5207 C CA . GLU B 1 265 ? -27.25 1.001 -13.555 1 78.56 265 GLU B CA 1
ATOM 5208 C C . GLU B 1 265 ? -26.016 0.362 -12.922 1 78.56 265 GLU B C 1
ATOM 5210 O O . GLU B 1 265 ? -26.078 -0.136 -11.789 1 78.56 265 GLU B O 1
ATOM 5215 N N . SER B 1 266 ? -24.906 0.681 -13.438 1 88.19 266 SER B N 1
ATOM 5216 C CA . SER B 1 266 ? -23.734 -0.02 -12.93 1 88.19 266 SER B CA 1
ATOM 5217 C C . SER B 1 266 ? -22.922 0.866 -11.984 1 88.19 266 SER B C 1
ATOM 5219 O O . SER B 1 266 ? -23.109 2.084 -11.961 1 88.19 266 SER B O 1
ATOM 5221 N N . CYS B 1 267 ? -22.109 0.333 -11.18 1 93.25 267 CYS B N 1
ATOM 5222 C CA . CYS B 1 267 ? -21.266 1 -10.195 1 93.25 267 CYS B CA 1
ATOM 5223 C C . CYS B 1 267 ? -20.438 2.098 -10.859 1 93.25 267 CYS B C 1
ATOM 5225 O O . CYS B 1 267 ? -19.641 1.827 -11.758 1 93.25 267 CYS B O 1
ATOM 5227 N N . SER B 1 268 ? -20.656 3.338 -10.438 1 93.75 268 SER B N 1
ATOM 5228 C CA . SER B 1 268 ? -19.953 4.477 -11.016 1 93.75 268 SER B CA 1
ATOM 5229 C C . SER B 1 268 ? -19.844 5.625 -10.023 1 93.75 268 SER B C 1
ATOM 5231 O O . SER B 1 268 ? -20.484 5.605 -8.969 1 93.75 268 SER B O 1
ATOM 5233 N N . ARG B 1 269 ? -19 6.57 -10.383 1 95.31 269 ARG B N 1
ATOM 5234 C CA . ARG B 1 269 ? -18.797 7.758 -9.562 1 95.31 269 ARG B CA 1
ATOM 5235 C C . ARG B 1 269 ? -19.875 8.805 -9.828 1 95.31 269 ARG B C 1
ATOM 5237 O O . ARG B 1 269 ? -20.234 9.039 -10.984 1 95.31 269 ARG B O 1
ATOM 5244 N N . HIS B 1 270 ? -20.438 9.414 -8.82 1 96.38 270 HIS B N 1
ATOM 5245 C CA . HIS B 1 270 ? -21.469 10.438 -8.898 1 96.38 270 HIS B CA 1
ATOM 5246 C C . HIS B 1 270 ? -21.031 11.727 -8.219 1 96.38 270 HIS B C 1
ATOM 5248 O O . HIS B 1 270 ? -20.203 11.695 -7.293 1 96.38 270 HIS B O 1
ATOM 5254 N N . PRO B 1 271 ? -21.531 12.836 -8.703 1 96.5 271 PRO B N 1
ATOM 5255 C CA . PRO B 1 271 ? -21.141 14.117 -8.102 1 96.5 271 PRO B CA 1
ATOM 5256 C C . PRO B 1 271 ? -21.734 14.328 -6.715 1 96.5 271 PRO B C 1
ATOM 5258 O O . PRO B 1 271 ? -22.875 13.914 -6.457 1 96.5 271 PRO B O 1
ATOM 5261 N N . LEU B 1 272 ? -20.938 14.836 -5.816 1 96.06 272 LEU B N 1
ATOM 5262 C CA . LEU B 1 272 ? -21.328 15.266 -4.48 1 96.06 272 LEU B CA 1
ATOM 5263 C C . LEU B 1 272 ? -20.469 16.422 -4.008 1 96.06 272 LEU B C 1
ATOM 5265 O O . LEU B 1 272 ? -19.266 16.281 -3.814 1 96.06 272 LEU B O 1
ATOM 5269 N N . TYR B 1 273 ? -21.078 17.516 -3.904 1 95.81 273 TYR B N 1
ATOM 5270 C CA . TYR B 1 273 ? -20.391 18.672 -3.332 1 95.81 273 TYR B CA 1
ATOM 5271 C C . TYR B 1 273 ? -20.719 18.812 -1.85 1 95.81 273 TYR B C 1
ATOM 5273 O O . TYR B 1 273 ? -21.891 18.812 -1.462 1 95.81 273 TYR B O 1
ATOM 5281 N N . VAL B 1 274 ? -19.688 18.891 -1.068 1 93.75 274 VAL B N 1
ATOM 5282 C CA . VAL B 1 274 ? -19.844 19.078 0.37 1 93.75 274 VAL B CA 1
ATOM 5283 C C . VAL B 1 274 ? -19.5 20.516 0.75 1 93.75 274 VAL B C 1
ATOM 5285 O O . VAL B 1 274 ? -18.344 20.922 0.643 1 93.75 274 VAL B O 1
ATOM 5288 N N . ASP B 1 275 ? -20.5 21.141 1.179 1 92.88 275 ASP B N 1
ATOM 5289 C CA . ASP B 1 275 ? -20.312 22.5 1.684 1 92.88 275 ASP B CA 1
ATOM 5290 C C . ASP B 1 275 ? -20.094 22.5 3.193 1 92.88 275 ASP B C 1
ATOM 5292 O O . ASP B 1 275 ? -20.938 22.031 3.951 1 92.88 275 ASP B O 1
ATOM 5296 N N . PHE B 1 276 ? -19.031 23.125 3.6 1 88.75 276 PHE B N 1
ATOM 5297 C CA . PHE B 1 276 ? -18.688 23.078 5.016 1 88.75 276 PHE B CA 1
ATOM 5298 C C . PHE B 1 276 ? -19.625 23.969 5.824 1 88.75 276 PHE B C 1
ATOM 5300 O O . PHE B 1 276 ? -19.734 23.812 7.039 1 88.75 276 PHE B O 1
ATOM 5307 N N . GLY B 1 277 ? -20.219 24.891 5.168 1 85.81 277 GLY B N 1
ATOM 5308 C CA . GLY B 1 277 ? -21.25 25.672 5.824 1 85.81 277 GLY B CA 1
ATOM 5309 C C . GLY B 1 277 ? -22.469 24.859 6.191 1 85.81 277 GLY B C 1
ATOM 5310 O O . GLY B 1 277 ? -23.047 25.047 7.262 1 85.81 277 GLY B O 1
ATOM 5311 N N . ASP B 1 278 ? -22.812 23.938 5.352 1 85.12 278 ASP B N 1
ATOM 5312 C CA . ASP B 1 278 ? -23.984 23.094 5.559 1 85.12 278 ASP B CA 1
ATOM 5313 C C . ASP B 1 278 ? -23.781 22.141 6.723 1 85.12 278 ASP B C 1
ATOM 5315 O O . ASP B 1 278 ? -24.734 21.766 7.414 1 85.12 278 ASP B O 1
ATOM 5319 N N . VAL B 1 279 ? -22.547 21.859 6.949 1 80.06 279 VAL B N 1
ATOM 5320 C CA . VAL B 1 279 ? -22.266 20.859 7.988 1 80.06 279 VAL B CA 1
ATOM 5321 C C . VAL B 1 279 ? -21.844 21.578 9.273 1 80.06 279 VAL B C 1
ATOM 5323 O O . VAL B 1 279 ? -21.469 20.922 10.25 1 80.06 279 VAL B O 1
ATOM 5326 N N . GLY B 1 280 ? -21.766 22.859 9.273 1 79.69 280 GLY B N 1
ATOM 5327 C CA . GLY B 1 280 ? -21.5 23.625 10.477 1 79.69 280 GLY B CA 1
ATOM 5328 C C . GLY B 1 280 ? -20.016 23.781 10.766 1 79.69 280 GLY B C 1
ATOM 5329 O O . GLY B 1 280 ? -19.625 23.953 11.922 1 79.69 280 GLY B O 1
ATOM 5330 N N . TRP B 1 281 ? -19.219 23.656 9.734 1 82.06 281 TRP B N 1
ATOM 5331 C CA . TRP B 1 281 ? -17.781 23.703 9.953 1 82.06 281 TRP B CA 1
ATOM 5332 C C . TRP B 1 281 ? -17.219 25.047 9.516 1 82.06 281 TRP B C 1
ATOM 5334 O O . TRP B 1 281 ? -16 25.281 9.609 1 82.06 281 TRP B O 1
ATOM 5344 N N . SER B 1 282 ? -18.031 25.906 9.133 1 82.69 282 SER B N 1
ATOM 5345 C CA . SER B 1 282 ? -17.578 27.172 8.578 1 82.69 282 SER B CA 1
ATOM 5346 C C . SER B 1 282 ? -16.938 28.047 9.648 1 82.69 282 SER B C 1
ATOM 5348 O O . SER B 1 282 ? -16.203 28.984 9.336 1 82.69 282 SER B O 1
ATOM 5350 N N . ASP B 1 283 ? -17.234 27.75 10.891 1 81.88 283 ASP B N 1
ATOM 5351 C CA . ASP B 1 283 ? -16.719 28.578 11.977 1 81.88 283 ASP B CA 1
ATOM 5352 C C . ASP B 1 283 ? -15.219 28.391 12.148 1 81.88 283 ASP B C 1
ATOM 5354 O O . ASP B 1 283 ? -14.516 29.312 12.578 1 81.88 283 ASP B O 1
ATOM 5358 N N . TRP B 1 284 ? -14.805 27.25 11.773 1 85.69 284 TRP B N 1
ATOM 5359 C CA . TRP B 1 284 ? -13.391 27.016 12.062 1 85.69 284 TRP B CA 1
ATOM 5360 C C . TRP B 1 284 ? -12.625 26.672 10.797 1 85.69 284 TRP B C 1
ATOM 5362 O O . TRP B 1 284 ? -11.391 26.734 10.773 1 85.69 284 TRP B O 1
ATOM 5372 N N . ILE B 1 285 ? -13.25 26.344 9.75 1 88.69 285 ILE B N 1
ATOM 5373 C CA . ILE B 1 285 ? -12.555 26.109 8.492 1 88.69 285 ILE B CA 1
ATOM 5374 C C . ILE B 1 285 ? -12.344 27.438 7.766 1 88.69 285 ILE B C 1
ATOM 5376 O O . ILE B 1 285 ? -13.289 28.219 7.609 1 88.69 285 ILE B O 1
ATOM 5380 N N . VAL B 1 286 ? -11.117 27.656 7.449 1 88.81 286 VAL B N 1
ATOM 5381 C CA . VAL B 1 286 ? -10.781 28.859 6.695 1 88.81 286 VAL B CA 1
ATOM 5382 C C . VAL B 1 286 ? -10.922 28.594 5.199 1 88.81 286 VAL B C 1
ATOM 5384 O O . VAL B 1 286 ? -11.547 29.375 4.48 1 88.81 286 VAL B O 1
ATOM 5387 N N . ALA B 1 287 ? -10.25 27.547 4.801 1 90.06 287 ALA B N 1
ATOM 5388 C CA . ALA B 1 287 ? -10.312 27.125 3.404 1 90.06 287 ALA B CA 1
ATOM 5389 C C . ALA B 1 287 ? -10.109 25.609 3.275 1 90.06 287 ALA B C 1
ATOM 5391 O O . ALA B 1 287 ? -9.375 25.016 4.059 1 90.06 287 ALA B O 1
ATOM 5392 N N . PRO B 1 288 ? -10.734 24.938 2.266 1 91.88 288 PRO B N 1
ATOM 5393 C CA . PRO B 1 288 ? -11.727 25.516 1.346 1 91.88 288 PRO B CA 1
ATOM 5394 C C . PRO B 1 288 ? -13.109 25.641 1.979 1 91.88 288 PRO B C 1
ATOM 5396 O O . PRO B 1 288 ? -13.32 25.203 3.107 1 91.88 288 PRO B O 1
ATOM 5399 N N . SER B 1 289 ? -14.055 26.406 1.268 1 92.38 289 SER B N 1
ATOM 5400 C CA . SER B 1 289 ? -15.43 26.516 1.748 1 92.38 289 SER B CA 1
ATOM 5401 C C . SER B 1 289 ? -16.188 25.219 1.538 1 92.38 289 SER B C 1
ATOM 5403 O O . SER B 1 289 ? -17.188 24.953 2.217 1 92.38 289 SER B O 1
ATOM 5405 N N . GLY B 1 290 ? -15.758 24.5 0.62 1 93.94 290 GLY B N 1
ATOM 5406 C CA . GLY B 1 290 ? -16.297 23.203 0.243 1 93.94 290 GLY B CA 1
ATOM 5407 C C . GLY B 1 290 ? -15.469 22.484 -0.798 1 93.94 290 GLY B C 1
ATOM 5408 O O . GLY B 1 290 ? -14.43 23 -1.234 1 93.94 290 GLY B O 1
ATOM 5409 N N . TYR B 1 291 ? -15.828 21.25 -1.029 1 93.81 291 TYR B N 1
ATOM 5410 C CA . TYR B 1 291 ? -15.055 20.5 -2.018 1 93.81 291 TYR B CA 1
ATOM 5411 C C . TYR B 1 291 ? -15.914 19.438 -2.686 1 93.81 291 TYR B C 1
ATOM 5413 O O . TYR B 1 291 ? -17 19.125 -2.201 1 93.81 291 TYR B O 1
ATOM 5421 N N . ASP B 1 292 ? -15.469 19.062 -3.809 1 96.12 292 ASP B N 1
ATOM 5422 C CA . ASP B 1 292 ? -16.125 17.969 -4.52 1 96.12 292 ASP B CA 1
ATOM 5423 C C . ASP B 1 292 ? -15.703 16.609 -3.969 1 96.12 292 ASP B C 1
ATOM 5425 O O . ASP B 1 292 ? -14.641 16.109 -4.324 1 96.12 292 ASP B O 1
ATOM 5429 N N . ALA B 1 293 ? -16.547 16 -3.195 1 96.69 293 ALA B N 1
ATOM 5430 C CA . ALA B 1 293 ? -16.234 14.719 -2.568 1 96.69 293 ALA B CA 1
ATOM 5431 C C . ALA B 1 293 ? -16.562 13.562 -3.504 1 96.69 293 ALA B C 1
ATOM 5433 O O . ALA B 1 293 ? -15.898 12.523 -3.475 1 96.69 293 ALA B O 1
ATOM 5434 N N . PHE B 1 294 ? -17.594 13.703 -4.316 1 97.69 294 PHE B N 1
ATOM 5435 C 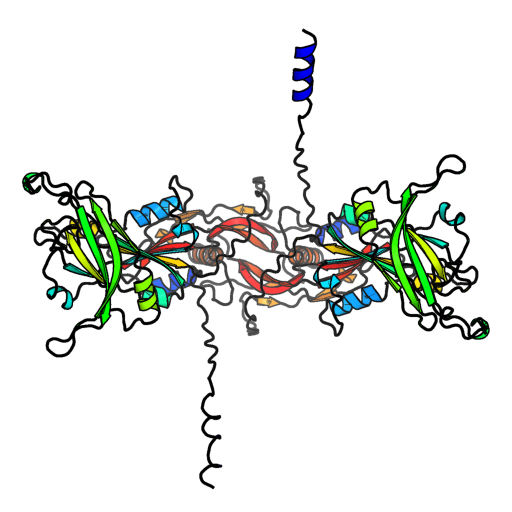CA . PHE B 1 294 ? -18.125 12.625 -5.148 1 97.69 294 PHE B CA 1
ATOM 5436 C C . PHE B 1 294 ? -18.547 11.438 -4.289 1 97.69 294 PHE B C 1
ATOM 5438 O O . PHE B 1 294 ? -18.375 11.453 -3.07 1 97.69 294 PHE B O 1
ATOM 5445 N N . TYR B 1 295 ? -19.266 10.547 -4.801 1 97.12 295 TYR B N 1
ATOM 5446 C CA . TYR B 1 295 ? -19.594 9.289 -4.133 1 97.12 295 TYR B CA 1
ATOM 5447 C C . TYR B 1 295 ? -19.797 8.172 -5.148 1 97.12 295 TYR B C 1
ATOM 5449 O O . TYR B 1 295 ? -19.922 8.43 -6.348 1 97.12 295 TYR B O 1
ATOM 5457 N N . CYS B 1 296 ? -19.641 6.949 -4.691 1 95.94 296 CYS B N 1
ATOM 5458 C CA . CYS B 1 296 ? -19.828 5.781 -5.543 1 95.94 296 CYS B CA 1
ATOM 5459 C C . CYS B 1 296 ? -21.203 5.156 -5.32 1 95.94 296 CYS B C 1
ATOM 5461 O O . CYS B 1 296 ? -21.656 5.031 -4.18 1 95.94 296 CYS B O 1
ATOM 5463 N N . HIS B 1 297 ? -21.875 4.863 -6.434 1 94.62 297 HIS B N 1
ATOM 5464 C CA . HIS B 1 297 ? -23.203 4.246 -6.363 1 94.62 297 HIS B CA 1
ATOM 5465 C C . HIS B 1 297 ? -23.516 3.461 -7.633 1 94.62 297 HIS B C 1
ATOM 5467 O O . HIS B 1 297 ? -23.016 3.801 -8.711 1 94.62 297 HIS B O 1
ATOM 5473 N N . GLY B 1 298 ? -24.375 2.461 -7.457 1 93.06 298 GLY B N 1
ATOM 5474 C CA . GLY B 1 298 ? -24.766 1.619 -8.578 1 93.06 298 GLY B CA 1
ATOM 5475 C C . GLY B 1 298 ? -24.719 0.138 -8.25 1 93.06 298 GLY B C 1
ATOM 5476 O O . GLY B 1 298 ? -24.391 -0.249 -7.129 1 93.06 298 GLY B O 1
ATOM 5477 N N . ASN B 1 299 ? -25.016 -0.705 -9.234 1 92.12 299 ASN B N 1
ATOM 5478 C CA . ASN B 1 299 ? -25.094 -2.15 -9.047 1 92.12 299 ASN B CA 1
ATOM 5479 C C . ASN B 1 299 ? -23.797 -2.838 -9.477 1 92.12 299 ASN B C 1
ATOM 5481 O O . ASN B 1 299 ? -23.109 -2.371 -10.383 1 92.12 299 ASN B O 1
ATOM 5485 N N . CYS B 1 300 ? -23.469 -3.867 -8.727 1 92 300 CYS B N 1
ATOM 5486 C CA . CYS B 1 300 ? -22.359 -4.758 -9.078 1 92 300 CYS B CA 1
ATOM 5487 C C . CYS B 1 300 ? -22.891 -6.074 -9.648 1 92 300 CYS B C 1
ATOM 5489 O O . CYS B 1 300 ? -23.078 -7.039 -8.906 1 92 300 CYS B O 1
ATOM 5491 N N . PRO B 1 301 ? -23 -6.059 -10.906 1 87.75 301 PRO B N 1
ATOM 5492 C CA . PRO B 1 301 ? -23.609 -7.242 -11.516 1 87.75 301 PRO B CA 1
ATOM 5493 C C . PRO B 1 301 ? -22.625 -8.398 -11.688 1 87.75 301 PRO B C 1
ATOM 5495 O O . PRO B 1 301 ? -21.406 -8.203 -11.555 1 87.75 301 PRO B O 1
ATOM 5498 N N . PHE B 1 302 ? -23.234 -9.688 -11.938 1 84.62 302 PHE B N 1
ATOM 5499 C CA . PHE B 1 302 ? -22.406 -10.836 -12.312 1 84.62 302 PHE B CA 1
ATOM 5500 C C . PHE B 1 302 ? -22.578 -11.148 -13.797 1 84.62 302 PHE B C 1
ATOM 5502 O O . PHE B 1 302 ? -23.703 -11.234 -14.297 1 84.62 302 PHE B O 1
ATOM 5509 N N . PRO B 1 303 ? -21.531 -11.312 -14.461 1 82.06 303 PRO B N 1
ATOM 5510 C CA . PRO B 1 303 ? -20.125 -11.258 -14.039 1 82.06 303 PRO B CA 1
ATOM 5511 C C . PRO B 1 303 ? -19.609 -9.828 -13.898 1 82.06 303 PRO B C 1
ATOM 5513 O O . PRO B 1 303 ? -20.062 -8.93 -14.602 1 82.06 303 PRO B O 1
ATOM 5516 N N . LEU B 1 304 ? -18.734 -9.75 -12.938 1 83.62 304 LEU B N 1
ATOM 5517 C CA . LEU B 1 304 ? -18.141 -8.438 -12.727 1 83.62 304 LEU B CA 1
ATOM 5518 C C . LEU B 1 304 ? -17.219 -8.07 -13.883 1 83.62 304 LEU B C 1
ATOM 5520 O O . LEU B 1 304 ? -16.469 -8.914 -14.391 1 83.62 304 LEU B O 1
ATOM 5524 N N . ALA B 1 305 ? -17.375 -6.875 -14.32 1 74.25 305 ALA B N 1
ATOM 5525 C CA . ALA B 1 305 ? -16.516 -6.395 -15.398 1 74.25 305 ALA B CA 1
ATOM 5526 C C . ALA B 1 305 ? -15.117 -6.059 -14.875 1 74.25 305 ALA B C 1
ATOM 5528 O O . ALA B 1 305 ? -14.938 -5.805 -13.688 1 74.25 305 ALA B O 1
ATOM 5529 N N . ASP B 1 306 ? -14.125 -6.082 -15.797 1 70 306 ASP B N 1
ATOM 5530 C CA . ASP B 1 306 ? -12.727 -5.805 -15.477 1 70 306 ASP B CA 1
ATOM 5531 C C . ASP B 1 306 ? -12.562 -4.375 -14.961 1 70 306 ASP B C 1
ATOM 5533 O O . ASP B 1 306 ? -11.719 -4.117 -14.094 1 70 306 ASP B O 1
ATOM 5537 N N . HIS B 1 307 ? -13.438 -3.529 -15.344 1 69.25 307 HIS B N 1
ATOM 5538 C CA . HIS B 1 307 ? -13.234 -2.119 -15.023 1 69.25 307 HIS B CA 1
ATOM 5539 C C . HIS B 1 307 ? -13.617 -1.819 -13.578 1 69.25 307 HIS B C 1
ATOM 5541 O O . HIS B 1 307 ? -13.352 -0.728 -13.078 1 69.25 307 HIS B O 1
ATOM 5547 N N . PHE B 1 308 ? -14.219 -2.854 -12.922 1 76.94 308 PHE B N 1
ATOM 5548 C CA . PHE B 1 308 ? -14.641 -2.621 -11.539 1 76.94 308 PHE B CA 1
ATOM 5549 C C . PHE B 1 308 ? -13.484 -2.852 -10.578 1 76.94 308 PHE B C 1
ATOM 5551 O O . PHE B 1 308 ? -13.633 -2.666 -9.367 1 76.94 308 PHE B O 1
ATOM 5558 N N . ASN B 1 309 ? -12.305 -3.033 -11.07 1 76.44 309 ASN B N 1
ATOM 5559 C CA . ASN B 1 309 ? -11.156 -3.262 -10.195 1 76.44 309 ASN B CA 1
ATOM 5560 C C . ASN B 1 309 ? -11.547 -4.039 -8.945 1 76.44 309 ASN B C 1
ATOM 5562 O O . ASN B 1 309 ? -11.195 -3.645 -7.832 1 76.44 309 ASN B O 1
ATOM 5566 N N . SER B 1 310 ? -12.242 -5.074 -9.102 1 87.31 310 SER B N 1
ATOM 5567 C CA . SER B 1 310 ? -12.82 -5.828 -7.992 1 87.31 310 SER B CA 1
ATOM 5568 C C . SER B 1 310 ? -11.781 -6.758 -7.367 1 87.31 310 SER B C 1
ATOM 5570 O O . SER B 1 310 ? -10.844 -7.195 -8.039 1 87.31 310 SER B O 1
ATOM 5572 N N . THR B 1 311 ? -11.891 -6.918 -6.082 1 91.25 311 THR B N 1
ATOM 5573 C CA . THR B 1 311 ? -11.094 -7.941 -5.41 1 91.25 311 THR B CA 1
ATOM 5574 C C . THR B 1 311 ? -11.578 -9.336 -5.789 1 91.25 311 THR B C 1
ATOM 5576 O O . THR B 1 311 ? -12.695 -9.5 -6.277 1 91.25 311 THR B O 1
ATOM 5579 N N . ASN B 1 312 ? -10.672 -10.297 -5.562 1 92.06 312 ASN B N 1
ATOM 5580 C CA . ASN B 1 312 ? -11.086 -11.68 -5.793 1 92.06 312 ASN B CA 1
ATOM 5581 C C . ASN B 1 312 ? -12.281 -12.055 -4.922 1 92.06 312 ASN B C 1
ATOM 5583 O O . ASN B 1 312 ? -13.18 -12.773 -5.367 1 92.06 312 ASN B O 1
ATOM 5587 N N . HIS B 1 313 ? -12.305 -11.539 -3.789 1 95.19 313 HIS B N 1
ATOM 5588 C CA . HIS B 1 313 ? -13.43 -11.812 -2.898 1 95.19 313 HIS B CA 1
ATOM 5589 C C . HIS B 1 313 ? -14.734 -11.281 -3.48 1 95.19 313 HIS B C 1
ATOM 5591 O O . HIS B 1 313 ? -15.766 -11.953 -3.418 1 95.19 313 HIS B O 1
ATOM 5597 N N . ALA B 1 314 ? -14.648 -10.086 -4.02 1 94.69 314 ALA B N 1
ATOM 5598 C CA . ALA B 1 314 ? -15.844 -9.492 -4.609 1 94.69 314 ALA B CA 1
ATOM 5599 C C . ALA B 1 314 ? -16.359 -10.344 -5.766 1 94.69 314 ALA B C 1
ATOM 5601 O O . ALA B 1 314 ? -17.578 -10.5 -5.934 1 94.69 314 ALA B O 1
ATOM 5602 N N . VAL B 1 315 ? -15.5 -10.836 -6.535 1 91.5 315 VAL B N 1
ATOM 5603 C CA . VAL B 1 315 ? -15.867 -11.695 -7.656 1 91.5 315 VAL B CA 1
ATOM 5604 C C . VAL B 1 315 ? -16.578 -12.938 -7.141 1 91.5 315 VAL B C 1
ATOM 5606 O O . VAL B 1 315 ? -17.656 -13.289 -7.617 1 91.5 315 VAL B O 1
ATOM 5609 N N . VAL B 1 316 ? -15.992 -13.562 -6.133 1 91.44 316 VAL B N 1
ATOM 5610 C CA . VAL B 1 316 ? -16.547 -14.797 -5.582 1 91.44 316 VAL B CA 1
ATOM 5611 C C . VAL B 1 316 ? -17.891 -14.516 -4.922 1 91.44 316 VAL B C 1
ATOM 5613 O O . VAL B 1 316 ? -18.844 -15.266 -5.109 1 91.44 316 VAL B O 1
ATOM 5616 N N . GLN B 1 317 ? -17.922 -13.477 -4.164 1 93.62 317 GLN B N 1
ATOM 5617 C CA . GLN B 1 317 ? -19.156 -13.109 -3.48 1 93.62 317 GLN B CA 1
ATOM 5618 C C . GLN B 1 317 ? -20.281 -12.891 -4.477 1 93.62 317 GLN B C 1
ATOM 5620 O O . GLN B 1 317 ? -21.406 -13.344 -4.254 1 93.62 317 GLN B O 1
ATOM 5625 N N . THR B 1 318 ? -20.031 -12.156 -5.512 1 92.19 318 THR B N 1
ATOM 5626 C CA . THR B 1 318 ? -21.031 -11.875 -6.527 1 92.19 318 THR B CA 1
ATOM 5627 C C . THR B 1 318 ? -21.453 -13.156 -7.23 1 92.19 318 THR B C 1
ATOM 5629 O O . THR B 1 318 ? -22.641 -13.328 -7.566 1 92.19 318 THR B O 1
ATOM 5632 N N . MET B 1 319 ? -20.531 -14.016 -7.457 1 89.88 319 MET B N 1
ATOM 5633 C CA . MET B 1 319 ? -20.844 -15.305 -8.078 1 89.88 319 MET B CA 1
ATOM 5634 C C . MET B 1 319 ? -21.766 -16.125 -7.188 1 89.88 319 MET B C 1
ATOM 5636 O O . MET B 1 319 ? -22.766 -16.688 -7.668 1 89.88 319 MET B O 1
ATOM 5640 N N . VAL B 1 320 ? -21.422 -16.203 -5.926 1 92.31 320 VAL B N 1
ATOM 5641 C CA . VAL B 1 320 ? -22.234 -16.969 -4.984 1 92.31 320 VAL B CA 1
ATOM 5642 C C . VAL B 1 320 ? -23.625 -16.344 -4.891 1 92.31 320 VAL B C 1
ATOM 5644 O O . VAL B 1 320 ? -24.641 -17.062 -4.848 1 92.31 320 VAL B O 1
ATOM 5647 N N . ASN B 1 321 ? -23.641 -15.047 -4.867 1 93.5 321 ASN B N 1
ATOM 5648 C CA . ASN B 1 321 ? -24.938 -14.359 -4.816 1 93.5 321 ASN B CA 1
ATOM 5649 C C . ASN B 1 321 ? -25.781 -14.656 -6.059 1 93.5 321 ASN B C 1
ATOM 5651 O O . ASN B 1 321 ? -26.984 -14.82 -5.965 1 93.5 321 ASN B O 1
ATOM 5655 N N . ALA B 1 322 ? -25.188 -14.648 -7.188 1 90 322 ALA B N 1
ATOM 5656 C CA . ALA B 1 322 ? -25.891 -14.93 -8.438 1 90 322 ALA B CA 1
ATOM 5657 C C . ALA B 1 322 ? -26.5 -16.328 -8.414 1 90 322 ALA B C 1
ATOM 5659 O O . ALA B 1 322 ? -27.578 -16.547 -8.969 1 90 322 ALA B O 1
ATOM 5660 N N . GLN B 1 323 ? -25.891 -17.25 -7.754 1 89 323 GLN B N 1
ATOM 5661 C CA . GLN B 1 323 ? -26.359 -18.625 -7.672 1 89 323 GLN B CA 1
ATOM 5662 C C . GLN B 1 323 ? -27.406 -18.781 -6.574 1 89 323 GLN B C 1
ATOM 5664 O O . GLN B 1 323 ? -28.391 -19.516 -6.738 1 89 323 GLN B O 1
ATOM 5669 N N . ASN B 1 324 ? -27.109 -18.078 -5.438 1 90.5 324 ASN B N 1
ATOM 5670 C CA . ASN B 1 324 ? -28 -18.109 -4.285 1 90.5 324 ASN B CA 1
ATOM 5671 C C . ASN B 1 324 ? -28.109 -16.75 -3.617 1 90.5 324 ASN B C 1
ATOM 5673 O O . ASN B 1 324 ? -27.438 -16.469 -2.623 1 90.5 324 ASN B O 1
ATOM 5677 N N . PRO B 1 325 ? -29.062 -15.953 -4.062 1 90.88 325 PRO B N 1
ATOM 5678 C CA . PRO B 1 325 ? -29.172 -14.578 -3.574 1 90.88 325 PRO B CA 1
ATOM 5679 C C . PRO B 1 325 ? -29.422 -14.5 -2.07 1 90.88 325 PRO B C 1
ATOM 5681 O O . PRO B 1 325 ? -29.078 -13.5 -1.433 1 90.88 325 PRO B O 1
ATOM 5684 N N . GLY B 1 326 ? -29.906 -15.453 -1.387 1 89.88 326 GLY B N 1
ATOM 5685 C CA . GLY B 1 326 ? -30.203 -15.406 0.037 1 89.88 326 GLY B CA 1
ATOM 5686 C C . GLY B 1 326 ? -29 -15.789 0.899 1 89.88 326 GLY B C 1
ATOM 5687 O O . GLY B 1 326 ? -29.016 -15.547 2.109 1 89.88 326 GLY B O 1
ATOM 5688 N N . LYS B 1 327 ? -27.984 -16.188 0.24 1 90.5 327 LYS B N 1
ATOM 5689 C CA . LYS B 1 327 ? -26.828 -16.703 0.982 1 90.5 327 LYS B CA 1
ATOM 5690 C C . LYS B 1 327 ? -25.875 -15.586 1.349 1 90.5 327 LYS B C 1
ATOM 5692 O O . LYS B 1 327 ? -25.312 -15.57 2.445 1 90.5 327 LYS B O 1
ATOM 5697 N N . VAL B 1 328 ? -25.656 -14.703 0.44 1 93.81 328 VAL B N 1
ATOM 5698 C CA . VAL B 1 328 ? -24.703 -13.602 0.623 1 93.81 328 VAL B CA 1
ATOM 5699 C C . VAL B 1 328 ? -25.172 -12.383 -0.171 1 93.81 328 VAL B C 1
ATOM 5701 O O . VAL B 1 328 ? -25.703 -12.516 -1.274 1 93.81 328 VAL B O 1
ATOM 5704 N N . PRO B 1 329 ? -25.078 -11.273 0.406 1 93.94 329 PRO B N 1
ATOM 5705 C CA . PRO B 1 329 ? -25.422 -10.086 -0.373 1 93.94 329 PRO B CA 1
ATOM 5706 C C . PRO B 1 329 ? -24.484 -9.836 -1.541 1 93.94 329 PRO B C 1
ATOM 5708 O O . PRO B 1 329 ? -23.391 -10.43 -1.601 1 93.94 329 PRO B O 1
ATOM 5711 N N . LYS B 1 330 ? -24.953 -8.961 -2.488 1 92.88 330 LYS B N 1
ATOM 5712 C CA . LYS B 1 330 ? -24.094 -8.547 -3.59 1 92.88 330 LYS B CA 1
ATOM 5713 C C . LYS B 1 330 ? -22.953 -7.66 -3.09 1 92.88 330 LYS B C 1
ATOM 5715 O O . LYS B 1 330 ? -23.047 -7.07 -2.012 1 92.88 330 LYS B O 1
ATOM 5720 N N . ALA B 1 331 ? -21.891 -7.633 -3.898 1 94.44 331 ALA B N 1
ATOM 5721 C CA . ALA B 1 331 ? -20.828 -6.68 -3.609 1 94.44 331 ALA B CA 1
ATOM 5722 C C . ALA B 1 331 ? -21.344 -5.246 -3.666 1 94.44 331 ALA B C 1
ATOM 5724 O O . ALA B 1 331 ? -22.312 -4.953 -4.371 1 94.44 331 ALA B O 1
ATOM 5725 N N . CYS B 1 332 ? -20.719 -4.406 -2.939 1 95 332 CYS B N 1
ATOM 5726 C CA . CYS B 1 332 ? -21.156 -3.014 -2.859 1 95 332 CYS B CA 1
ATOM 5727 C C . CYS B 1 332 ? -20.25 -2.119 -3.709 1 95 332 CYS B C 1
ATOM 5729 O O . CYS B 1 332 ? -19.047 -2.369 -3.826 1 95 332 CYS B O 1
ATOM 5731 N N . CYS B 1 333 ? -20.891 -1.169 -4.312 1 95.44 333 CYS B N 1
ATOM 5732 C CA . CYS B 1 333 ? -20.141 -0.151 -5.039 1 95.44 333 CYS B CA 1
ATOM 5733 C C . CYS B 1 333 ? -19.516 0.855 -4.078 1 95.44 333 CYS B C 1
ATOM 5735 O O . CYS B 1 333 ? -20.234 1.587 -3.391 1 95.44 333 CYS B O 1
ATOM 5737 N N . VAL B 1 334 ? -18.172 0.878 -4.035 1 96.19 334 VAL B N 1
ATOM 5738 C CA . VAL B 1 334 ? -17.5 1.728 -3.047 1 96.19 334 VAL B CA 1
ATOM 5739 C C . VAL B 1 334 ? -16.297 2.416 -3.678 1 96.19 334 VAL B C 1
ATOM 5741 O O . VAL B 1 334 ? -15.82 1.995 -4.734 1 96.19 334 VAL B O 1
ATOM 5744 N N . PRO B 1 335 ? -15.797 3.475 -3.016 1 95.5 335 PRO B N 1
ATOM 5745 C CA . PRO B 1 335 ? -14.555 4.094 -3.496 1 95.5 335 PRO B CA 1
ATOM 5746 C C . PRO B 1 335 ? -13.352 3.158 -3.391 1 95.5 335 PRO B C 1
ATOM 5748 O O . PRO B 1 335 ? -13.133 2.547 -2.342 1 95.5 335 PRO B O 1
ATOM 5751 N N . VAL B 1 336 ? -12.609 3.076 -4.492 1 92.75 336 VAL B N 1
ATOM 5752 C CA . VAL B 1 336 ? -11.422 2.234 -4.473 1 92.75 336 VAL B CA 1
ATOM 5753 C C . VAL B 1 336 ? -10.172 3.098 -4.645 1 92.75 336 VAL B C 1
ATOM 5755 O O . VAL B 1 336 ? -9.07 2.686 -4.281 1 92.75 336 VAL B O 1
ATOM 5758 N N . GLU B 1 337 ? -10.359 4.207 -5.211 1 92.5 337 GLU B N 1
ATOM 5759 C CA . GLU B 1 337 ? -9.305 5.207 -5.336 1 92.5 337 GLU B CA 1
ATOM 5760 C C . GLU B 1 337 ? -9.742 6.551 -4.762 1 92.5 337 GLU B C 1
ATOM 5762 O O . GLU B 1 337 ? -10.773 7.094 -5.16 1 92.5 337 GLU B O 1
ATOM 5767 N N . LEU B 1 338 ? -8.945 7.012 -3.824 1 94.25 338 LEU B N 1
ATOM 5768 C CA . LEU B 1 338 ? -9.297 8.266 -3.158 1 94.25 338 LEU B CA 1
ATOM 5769 C C . LEU B 1 338 ? -8.117 9.234 -3.178 1 94.25 338 LEU B C 1
ATOM 5771 O O . LEU B 1 338 ? -6.965 8.812 -3.303 1 94.25 338 LEU B O 1
ATOM 5775 N N . GLU B 1 339 ? -8.477 10.461 -3.152 1 93 339 GLU B N 1
ATOM 5776 C CA . GLU B 1 339 ? -7.465 11.508 -3.051 1 93 339 GLU B CA 1
ATOM 5777 C C . GLU B 1 339 ? -7.707 12.391 -1.829 1 93 339 GLU B C 1
ATOM 5779 O O . GLU B 1 339 ? -8.805 12.391 -1.268 1 93 339 GLU B O 1
ATOM 5784 N N . GLY B 1 340 ? -6.633 12.977 -1.465 1 91.19 340 GLY B N 1
ATOM 5785 C CA . GLY B 1 340 ? -6.723 13.859 -0.311 1 91.19 340 GLY B CA 1
ATOM 5786 C C . GLY B 1 340 ? -6.973 15.305 -0.684 1 91.19 340 GLY B C 1
ATOM 5787 O O . GLY B 1 340 ? -6.922 15.664 -1.86 1 91.19 340 GLY B O 1
ATOM 5788 N N . ILE B 1 341 ? -7.289 16.078 0.311 1 90.69 341 ILE B N 1
ATOM 5789 C CA . ILE B 1 341 ? -7.414 17.531 0.148 1 90.69 341 ILE B CA 1
ATOM 5790 C C . ILE B 1 341 ? -6.691 18.234 1.288 1 90.69 341 ILE B C 1
ATOM 5792 O O . ILE B 1 341 ? -6.52 17.672 2.371 1 90.69 341 ILE B O 1
ATOM 5796 N N . ALA B 1 342 ? -6.23 19.406 0.917 1 91.75 342 ALA B N 1
ATOM 5797 C CA . ALA B 1 342 ? -5.637 20.25 1.947 1 91.75 342 ALA B CA 1
ATOM 5798 C C . ALA B 1 342 ? -6.688 21.156 2.592 1 91.75 342 ALA B C 1
ATOM 5800 O O . ALA B 1 342 ? -7.531 21.734 1.9 1 91.75 342 ALA B O 1
ATOM 5801 N N . MET B 1 343 ? -6.648 21.219 3.914 1 91.69 343 MET B N 1
ATOM 5802 C CA . MET B 1 343 ? -7.586 22.047 4.656 1 91.69 343 MET B CA 1
ATOM 5803 C C . MET B 1 343 ? -6.84 23.031 5.559 1 91.69 343 MET B C 1
ATOM 5805 O O . MET B 1 343 ? -5.863 22.656 6.211 1 91.69 343 MET B O 1
ATOM 5809 N N . LEU B 1 344 ? -7.281 24.25 5.441 1 91.94 344 LEU B N 1
ATOM 5810 C CA . LEU B 1 344 ? -6.805 25.297 6.324 1 91.94 344 LEU B CA 1
ATOM 5811 C C . LEU B 1 344 ? -7.844 25.641 7.387 1 91.94 344 LEU B C 1
ATOM 5813 O O . LEU B 1 344 ? -8.984 25.984 7.062 1 91.94 344 LEU B O 1
ATOM 5817 N N . TYR B 1 345 ? -7.477 25.469 8.672 1 90.56 345 TYR B N 1
ATOM 5818 C CA . TYR B 1 345 ? -8.469 25.719 9.711 1 90.56 345 TYR B CA 1
ATOM 5819 C C . TYR B 1 345 ? -7.816 26.297 10.961 1 90.56 345 TYR B C 1
ATOM 5821 O O . TYR B 1 345 ? -6.59 26.344 11.062 1 90.56 345 TYR B O 1
ATOM 5829 N N . VAL B 1 346 ? -8.648 26.844 11.852 1 89.75 346 VAL B N 1
ATOM 5830 C CA . VAL B 1 346 ? -8.195 27.469 13.086 1 89.75 346 VAL B CA 1
ATOM 5831 C C . VAL B 1 346 ? -8.633 26.625 14.289 1 89.75 346 VAL B C 1
ATOM 5833 O O . VAL B 1 346 ? -9.766 26.141 14.328 1 89.75 346 VAL B O 1
ATOM 5836 N N . THR B 1 347 ? -7.758 26.453 15.219 1 84.81 347 THR B N 1
ATOM 5837 C CA . THR B 1 347 ? -8.062 25.656 16.406 1 84.81 347 THR B CA 1
ATOM 5838 C C . THR B 1 347 ? -8.508 26.562 17.547 1 84.81 347 THR B C 1
ATOM 5840 O O . THR B 1 347 ? -8.531 27.781 17.422 1 84.81 347 THR B O 1
ATOM 5843 N N . ASP B 1 348 ? -8.883 25.906 18.703 1 76.12 348 ASP B N 1
ATOM 5844 C CA . ASP B 1 348 ? -9.359 26.609 19.891 1 76.12 348 ASP B CA 1
ATOM 5845 C C . ASP B 1 348 ? -8.266 27.5 20.484 1 76.12 348 ASP B C 1
ATOM 5847 O O . ASP B 1 348 ? -8.555 28.469 21.172 1 76.12 348 ASP B O 1
ATOM 5851 N N . LYS B 1 349 ? -7.113 27.281 20.172 1 74.69 349 LYS B N 1
ATOM 5852 C CA . LYS B 1 349 ? -6.008 28.078 20.703 1 74.69 349 LYS B CA 1
ATOM 5853 C C . LYS B 1 349 ? -5.578 29.141 19.688 1 74.69 349 LYS B C 1
ATOM 5855 O O . LYS B 1 349 ? -4.473 29.672 19.781 1 74.69 349 LYS B O 1
ATOM 5860 N N . ASN B 1 350 ? -6.367 29.328 18.703 1 79.25 350 ASN B N 1
ATOM 5861 C CA . ASN B 1 350 ? -6.145 30.312 17.656 1 79.25 350 ASN B CA 1
ATOM 5862 C C . ASN B 1 350 ? -4.918 29.969 16.812 1 79.25 350 ASN B C 1
ATOM 5864 O O . ASN B 1 350 ? -4.207 30.859 16.359 1 79.25 350 ASN B O 1
ATOM 5868 N N . THR B 1 351 ? -4.676 28.719 16.828 1 88.56 351 THR B N 1
ATOM 5869 C CA . THR B 1 351 ? -3.615 28.25 15.945 1 88.56 351 THR B CA 1
ATOM 5870 C C . THR B 1 351 ? -4.16 27.938 14.555 1 88.56 351 THR B C 1
ATOM 5872 O O . THR B 1 351 ? -5.234 27.344 14.422 1 88.56 351 THR B O 1
ATOM 5875 N N . VAL B 1 352 ? -3.42 28.453 13.594 1 91.94 352 VAL B N 1
ATOM 5876 C CA . VAL B 1 352 ? -3.811 28.156 12.219 1 91.94 352 VAL B CA 1
ATOM 5877 C C . VAL B 1 352 ? -3.1 26.906 11.742 1 91.94 352 VAL B C 1
ATOM 5879 O O . VAL B 1 352 ? -1.877 26.781 11.859 1 91.94 352 VAL B O 1
ATOM 5882 N N . VAL B 1 353 ? -3.926 25.984 11.195 1 92.5 353 VAL B N 1
ATOM 5883 C CA . VAL B 1 353 ? -3.383 24.688 10.805 1 92.5 353 VAL B CA 1
ATOM 5884 C C . VAL B 1 353 ? -3.707 24.422 9.336 1 92.5 353 VAL B C 1
ATOM 5886 O O . VAL B 1 353 ? -4.844 24.609 8.898 1 92.5 353 VAL B O 1
ATOM 5889 N N . LEU B 1 354 ? -2.668 24.062 8.625 1 93.06 354 LEU B N 1
ATOM 5890 C CA . LEU B 1 354 ? -2.82 23.516 7.277 1 93.06 354 LEU B CA 1
ATOM 5891 C C . LEU B 1 354 ? -2.516 22.016 7.262 1 93.06 354 LEU B C 1
ATOM 5893 O O . LEU B 1 354 ? -1.39 21.609 7.551 1 93.06 354 LEU B O 1
ATOM 5897 N N . LYS B 1 355 ? -3.504 21.297 6.891 1 91.5 355 LYS B N 1
ATOM 5898 C CA . LYS B 1 355 ? -3.314 19.844 6.941 1 91.5 355 LYS B CA 1
ATOM 5899 C C . LYS B 1 355 ? -3.91 19.172 5.711 1 91.5 355 LYS B C 1
ATOM 5901 O O . LYS B 1 355 ? -4.973 19.578 5.227 1 91.5 355 LYS B O 1
ATOM 5906 N N . ASN B 1 356 ? -3.156 18.188 5.285 1 89.12 356 ASN B N 1
ATOM 5907 C CA . ASN B 1 356 ? -3.668 17.344 4.211 1 89.12 356 ASN B CA 1
ATOM 5908 C C . ASN B 1 356 ? -4.418 16.141 4.754 1 89.12 356 ASN B C 1
ATOM 5910 O O . ASN B 1 356 ? -3.836 15.297 5.441 1 89.12 356 ASN B O 1
ATOM 5914 N N . TYR B 1 357 ? -5.664 16.109 4.449 1 89.62 357 TYR B N 1
ATOM 5915 C CA . TYR B 1 357 ? -6.469 14.945 4.824 1 89.62 357 TYR B CA 1
ATOM 5916 C C . TYR B 1 357 ? -6.59 13.969 3.662 1 89.62 357 TYR B C 1
ATOM 5918 O O . TYR B 1 357 ? -7.02 14.344 2.568 1 89.62 357 TYR B O 1
ATOM 5926 N N . GLN B 1 358 ? -6.254 12.742 4.012 1 88.88 358 GLN B N 1
ATOM 5927 C CA . GLN B 1 358 ? -6.266 11.719 2.969 1 88.88 358 GLN B CA 1
ATOM 5928 C C . GLN B 1 358 ? -7.676 11.172 2.76 1 88.88 358 GLN B C 1
ATOM 5930 O O . GLN B 1 358 ? -8.57 11.406 3.576 1 88.88 358 GLN B O 1
ATOM 5935 N N . ASP B 1 359 ? -7.918 10.594 1.585 1 93.12 359 ASP B N 1
ATOM 5936 C CA . ASP B 1 359 ? -9.117 9.82 1.289 1 93.12 359 ASP B CA 1
ATOM 5937 C C . ASP B 1 359 ? -10.375 10.656 1.491 1 93.12 359 ASP B C 1
ATOM 5939 O O . ASP B 1 359 ? -11.328 10.211 2.141 1 93.12 359 ASP B O 1
ATOM 5943 N N . MET B 1 360 ? -10.266 11.828 0.884 1 94 360 MET B N 1
ATOM 5944 C CA . MET B 1 360 ? -11.391 12.742 1.049 1 94 360 MET B CA 1
ATOM 5945 C C . MET B 1 360 ? -12.25 12.781 -0.211 1 94 360 MET B C 1
ATOM 5947 O O . MET B 1 360 ? -13.461 12.984 -0.134 1 94 360 MET B O 1
ATOM 5951 N N . THR B 1 361 ? -11.633 12.523 -1.361 1 96.12 361 THR B N 1
ATOM 5952 C CA . THR B 1 361 ? -12.32 12.656 -2.641 1 96.12 361 THR B CA 1
ATOM 5953 C C . THR B 1 361 ? -12.266 11.344 -3.422 1 96.12 361 THR B C 1
ATOM 5955 O O . THR B 1 361 ? -11.203 10.719 -3.516 1 96.12 361 THR B O 1
ATOM 5958 N N . VAL B 1 362 ? -13.422 11.039 -4.008 1 96.81 362 VAL B N 1
ATOM 5959 C CA . VAL B 1 362 ? -13.484 9.797 -4.777 1 96.81 362 VAL B CA 1
ATOM 5960 C C . VAL B 1 362 ? -12.93 10.039 -6.184 1 96.81 362 VAL B C 1
ATOM 5962 O O . VAL B 1 362 ? -13.367 10.961 -6.875 1 96.81 362 VAL B O 1
ATOM 5965 N N . VAL B 1 363 ? -12.008 9.18 -6.543 1 95.19 363 VAL B N 1
ATOM 5966 C CA . VAL B 1 363 ? -11.453 9.234 -7.891 1 95.19 363 VAL B CA 1
ATOM 5967 C C . VAL B 1 363 ? -11.961 8.047 -8.703 1 95.19 363 VAL B C 1
ATOM 5969 O O . VAL B 1 363 ? -12.305 8.188 -9.883 1 95.19 363 VAL B O 1
ATOM 5972 N N . GLY B 1 364 ? -12.039 6.977 -8.023 1 94 364 GLY B N 1
ATOM 5973 C CA . GLY B 1 364 ? -12.484 5.766 -8.695 1 94 364 GLY B CA 1
ATOM 5974 C C . GLY B 1 364 ? -13.359 4.883 -7.828 1 94 364 GLY B C 1
ATOM 5975 O O . GLY B 1 364 ? -13.156 4.801 -6.617 1 94 364 GLY B O 1
ATOM 5976 N N . CYS B 1 365 ? -14.305 4.273 -8.508 1 94.44 365 CYS B N 1
ATOM 5977 C CA . CYS B 1 365 ? -15.219 3.369 -7.82 1 94.44 365 CYS B CA 1
ATOM 5978 C C . CYS B 1 365 ? -14.984 1.926 -8.258 1 94.44 365 CYS B C 1
ATOM 5980 O O . CYS B 1 365 ? -14.438 1.677 -9.328 1 94.44 365 CYS B O 1
ATOM 5982 N N . GLY B 1 366 ? -15.344 1.007 -7.41 1 93.62 366 GLY B N 1
ATOM 5983 C CA . GLY B 1 366 ? -15.266 -0.417 -7.695 1 93.62 366 GLY B CA 1
ATOM 5984 C C . GLY B 1 366 ? -16.156 -1.255 -6.793 1 93.62 366 GLY B C 1
ATOM 5985 O O . GLY B 1 366 ? -16.75 -0.738 -5.844 1 93.62 366 GLY B O 1
ATOM 5986 N N . CYS B 1 367 ? -16.219 -2.52 -7.121 1 93.44 367 CYS B N 1
ATOM 5987 C CA . CYS B 1 367 ? -17.078 -3.428 -6.363 1 93.44 367 CYS B CA 1
ATOM 5988 C C . CYS B 1 367 ? -16.281 -4.191 -5.32 1 93.44 367 CYS B C 1
ATOM 5990 O O . CYS B 1 367 ? -15.203 -4.723 -5.621 1 93.44 367 CYS B O 1
ATOM 5992 N N . ARG B 1 368 ? -16.812 -4.098 -4.074 1 93.69 368 ARG B N 1
ATOM 5993 C CA . ARG B 1 368 ? -16.141 -4.773 -2.961 1 93.69 368 ARG B CA 1
ATOM 5994 C C . ARG B 1 368 ? -17.156 -5.523 -2.098 1 93.69 368 ARG B C 1
ATOM 5996 O O . ARG B 1 368 ? -18.328 -5.156 -2.045 1 93.69 368 ARG B O 1
#

Solvent-accessible surface area (backbone atoms only — not comparable to full-atom values): 41762 Å² total; per-residue (Å²): 120,73,74,66,56,57,59,58,61,63,68,56,69,69,64,71,74,72,66,72,68,76,62,71,66,65,58,67,70,32,58,62,52,54,48,52,50,44,64,74,46,59,48,85,59,58,67,89,74,58,72,77,54,66,66,58,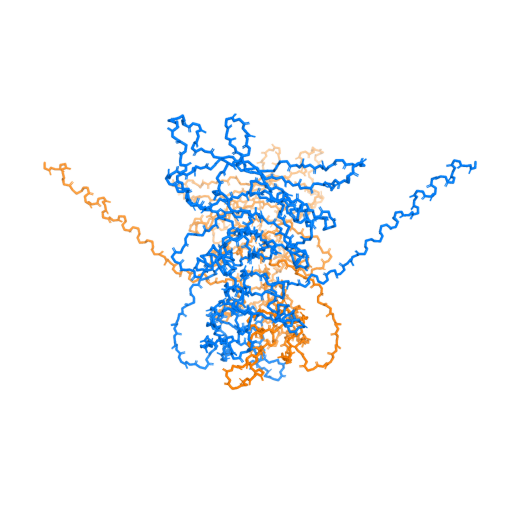53,48,48,53,44,20,71,69,80,34,97,43,80,72,53,75,66,54,76,71,23,49,29,39,37,42,39,54,64,58,87,56,79,72,49,69,78,36,78,50,70,35,37,39,71,44,33,64,86,64,61,66,49,59,75,54,64,42,41,81,74,44,28,34,37,37,32,31,37,41,74,68,62,73,90,69,48,75,83,71,84,58,76,64,71,47,34,35,31,40,37,36,23,35,34,74,40,80,55,38,88,96,75,42,76,56,38,73,42,81,67,36,78,46,81,41,56,56,91,53,49,66,65,44,79,40,63,42,37,70,53,51,53,48,27,66,76,36,63,91,58,57,70,28,35,39,38,37,32,19,30,61,80,77,61,38,76,39,87,65,81,30,60,40,69,65,82,54,93,87,54,54,69,78,61,38,66,76,39,50,42,33,39,38,36,28,24,26,76,79,71,68,76,72,71,79,82,71,82,82,75,77,78,76,78,67,88,64,74,43,54,34,74,40,91,36,75,46,48,32,62,82,71,66,41,52,75,38,41,71,33,61,65,50,48,72,26,36,44,42,44,50,42,51,57,76,77,69,57,80,82,28,70,51,43,39,31,26,52,50,40,22,50,48,15,72,77,36,61,88,76,38,67,65,31,42,32,23,64,71,34,60,35,57,45,69,38,32,32,48,45,70,82,71,32,43,34,39,36,56,36,52,36,40,23,55,76,35,40,21,31,57,116,78,80,78,49,76,70,60,58,68,65,50,70,70,62,69,72,72,66,73,69,74,61,70,66,66,58,68,71,32,57,62,51,55,49,51,50,42,64,75,47,58,47,85,58,59,66,89,75,58,74,77,53,66,66,58,53,49,49,52,44,20,72,69,79,34,97,42,80,75,55,75,65,55,76,70,24,48,32,37,37,41,40,53,64,58,86,56,79,72,50,68,77,36,79,50,70,36,36,39,71,44,33,64,85,65,62,68,48,59,74,55,64,43,42,82,75,45,28,35,38,37,32,31,38,40,74,67,62,71,91,69,47,74,82,70,85,57,74,66,72,46,33,34,29,43,38,36,23,34,33,75,40,79,55,37,90,96,75,42,74,55,40,74,40,81,67,38,78,45,81,42,55,57,92,51,50,67,64,45,80,40,63,42,37,72,52,52,53,48,27,66,76,35,63,91,60,56,70,30,35,38,38,38,33,19,31,60,80,78,60,38,74,40,86,65,82,29,62,41,69,66,81,55,92,86,52,52,67,78,60,38,64,75,38,50,42,34,40,38,37,29,23,26,74,79,70,70,75,72,72,80,82,70,81,83,76,79,81,74,79,66,88,63,75,43,55,34,75,40,91,36,74,48,48,32,61,81,73,66,41,51,75,38,40,71,33,61,66,50,48,72,27,37,44,41,45,48,42,52,58,78,78,69,59,81,81,28,70,50,43,38,32,25,52,52,39,23,52,50,15,73,76,38,61,87,77,37,68,64,32,41,32,24,65,72,33,60,36,58,47,68,37,33,31,48,45,69,82,70,32,42,36,38,34,58,36,54,36,40,25,55,74,34,40,22,32,57

pLDDT: mean 81.06, std 19.31, range [28.42, 98.12]

InterPro domains:
  IPR001111 TGF-beta, propeptide [PF00688] (71-242)
  IPR001839 Transforming growth factor-beta, C-terminal [PF00019] (266-367)
  IPR001839 Transforming growth factor-beta, C-terminal [PS51362] (251-368)
  IPR001839 Transforming growth factor-beta, C-terminal [SM00204] (267-368)
  IPR015615 Transforming growth factor-beta-like [PTHR11848] (31-368)
  IPR017948 Transforming growth factor beta, conserved site [PS00250] (285-300)
  IPR029034 Cystine-knot cytokine [G3DSA:2.10.90.10] (259-368)
  IPR029034 Cystine-knot cytokine [SSF57501] (260-368)

Secondary structure (DSSP, 8-state):
--SHHHHHHHHHS--------------TT-HHHHHHHHHHS-----GGGPPPPHHHHHHHHHHTT-S-PPPHHHHH-SEEEEEE----GGGGG---TTEEEE----HHHHHTTPEEEEEEEEEEE-PPPGGGS-SS--GGGGEEEEEEEEEEE--BTTTB--EEEEEEEEEEETT--PPEEEE-HHHHHHHHH-GGG---EEEEEEETTT-PBP-SS-EE-S--TTS-HHHHHHHS-EEEEEEE-S--------S--------SSB-EEE--EEETTTTT-TTTEEE-SEEE--EEESB--SSPPGGG---HHHHHHHHHHHH-TTTSPPPPEEEEEEEEEEEEEE-TT--EEEEEEEEEEEEEEEE-/--SSS-SHHHHHS--------------TT-HHHHHHHHHHS-----GGGPPPPHHHHHHHHHHTT-S-PPPHHHHH-SEEEEEE----GGGGG---TTEEEE----HHHHHTTPEEEEEEEEEEE-PPPGGGS-SS--GGGGEEEEEEEEEEE--BTTTB--EEEEEEEEEEETT--PPEEEE-HHHHHHHHH-GGG---EEEEEEETTT-PBP-SS-EE-S--TTS-HHHHHHHS-EEEEEEE-S--------S--------SSBSEEE--EEETTTTT-TTTEEE-SEEE--EEESB--SSPPGGG---HHHHHHHHHHHH-TTTSPPPPEEEEEEEEEEEEEE-TT--EEEEEEEEEEEEEEEE-

Sequence (736 aa):
MRAWLLLLAVLATLLIRVTVANQNLIDDNNILTLLNKMKKNPPKIDRSKIVIPDELWEQYLARNKQKFRPNPLAKVADTVRSFTHKESKIDDRFPHHHRYRLYFDVKSISDDGEKLKAAELKLSRDAISDASWPTSRHRDRDRYQVLVYDIMRLGVKGVRSPHYWLIENRTVWLNSTEKVSLDVSPAVDRWLSAPNRNYGLLIEVRTTEHLEPAPHHHVRLRRSTDEQDHVWRHKQPVLMTYTDDGKHKSRPKRGRPSRRKNHNESCSRHPLYVDFGDVGWSDWIVAPSGYDAFYCHGNCPFPLADHFNSTNHAVVQTMVNAQNPGKVPKACCVPVELEGIAMLYVTDKNTVVLKNYQDMTVVGCGCRMRAWLLLLAVLATLLIRVTVANQNLIDDNNILTLLNKMKKNPPKIDRSKIVIPDELWEQYLARNKQKFRPNPLAKVADTVRSFTHKESKIDDRFPHHHRYRLYFDVKSISDDGEKLKAAELKLSRDAISDASWPTSRHRDRDRYQVLVYDIMRLGVKGVRSPHYWLIENRTVWLNSTEKVSLDVSPAVDRWLSAPNRNYGLLIEVRTTEHLEPAPHHHVRLRRSTDEQDHVWRHKQPVLMTYTDDGKHKSRPKRGRPSRRKNHNESCSRHPLYVDFGDVGWSDWIVAPSGYDAFYCHGNCPFPLADHFNSTNHAVVQTMVNAQNPGKVPKACCVPVELEGIAMLYVTDKNTVVLKNYQDMTVVGCGCR

Radius of gyration: 37.07 Å; Cα contacts (8 Å, |Δi|>4): 1371; chains: 2; bounding box: 69×118×110 Å

Foldseek 3Di:
DVVVVVVVVVPPPPPVPPPPPPPPLPVLLDVVVVVVQCVVPPFPDPVVQFDDAPVLVLQQCVQVVHPGDHDPLVVVFQKKWKWFFDDDPVQVVPPDQQKTWGATDPVVCLVNVWAFDFKKKKWWWDADDPVPQPPDPDPQRFKKKKWKWFFQADDDVPPGDTDTHTDWIDIDGNHDGDIDITTPSVNVVVCSVPVVRRPTMMMGMARDPPRHGDDDNTIGADDDPPDDPVVCSNRYMMMMTGTHPPPPPPPDDDDQQDPPPPVDQAKWWAWDKDACVVVPNVSWWDDDRIDTAIWIDGDQAPPGDPSQVDDPVLRVQNVVCVVPVVPHDHFGKGAPDFAWHWTWTAHSVRMIMIGIRGRRHGRTIHTD/DVVPPPCVVVVPPVPVPPPPPPPPLVVLLDVVVVVVQCVVPPFPDPVVLFDDAPVLVLQQCVQVVHPGDHDPLVVVFQKKWKWFFDDDPVQVVPPDFQKTWGATDPVVCLVNVWAFDFKKKKWWWDADDPVPQPPDPDPLSFKKKKWKWFFQADDDVPPGDTDTHTDWIDMDGNRDGDIDITTPRVNVVVCSVPVVRRPGMMMGMARDPPRHGDDDNTIGADDDPPDDPVVCSNRYMMMMTGTHPPPPPPPDDDDQQDPPPPVDQAKWWAWDKDACVVVPNVSWWPDDRIDTAIWIDGDQAPPGDPSQVDDPVLRVQRVVCVVPVVPHDHFGKGAPDFAWHWTWTAHSVRMIMIGIRGRRHGRTIHTD